Protein AF-A0A1W1XZ89-F1 (afdb_monomer_lite)

InterPro domains:
  IPR001223 Glycoside hydrolase family 18, catalytic domain [PS51910] (277-541)
  IPR003610 Carbohydrate binding module family 5/12 [PF02839] (27-71)
  IPR003610 Carbohydrate binding module family 5/12 [SM00495] (25-73)
  IPR017853 Glycoside hydrolase superfamily [SSF51445] (278-532)
  IPR036573 Carbohydrate-binding module superfamily 5/12 [SSF51055] (27-72)

Organism: NCBI:txid1121001

Structure (mmCIF, N/CA/C/O backbone):
data_AF-A0A1W1XZ89-F1
#
_entry.id   AF-A0A1W1XZ89-F1
#
loop_
_atom_site.group_PDB
_atom_site.id
_atom_site.type_symbol
_atom_site.label_atom_id
_atom_site.label_alt_id
_atom_site.label_comp_id
_atom_site.label_asym_id
_atom_site.label_entity_id
_atom_site.label_seq_id
_atom_site.pdbx_PDB_ins_code
_atom_site.Cartn_x
_atom_site.Cartn_y
_atom_site.Cartn_z
_atom_site.occupancy
_atom_site.B_iso_or_equiv
_atom_site.auth_seq_id
_atom_site.auth_comp_id
_atom_site.auth_asym_id
_atom_site.auth_atom_id
_atom_site.pdbx_PDB_model_num
ATOM 1 N N . MET A 1 1 ? -81.344 46.035 -8.066 1.00 37.22 1 MET A N 1
ATOM 2 C CA . MET A 1 1 ? -81.111 46.812 -9.302 1.00 37.22 1 MET A CA 1
ATOM 3 C C . MET A 1 1 ? -79.958 47.780 -9.077 1.00 37.22 1 MET A C 1
ATOM 5 O O . MET A 1 1 ? -79.968 48.473 -8.074 1.00 37.22 1 MET A O 1
ATOM 9 N N . GLN A 1 2 ? -78.995 47.736 -10.001 1.00 36.38 2 GLN A N 1
ATOM 10 C CA . GLN A 1 2 ? -78.095 48.790 -10.506 1.00 36.38 2 GLN A CA 1
ATOM 11 C C . GLN A 1 2 ? -77.477 49.864 -9.575 1.00 36.38 2 GLN A C 1
ATOM 13 O O . GLN A 1 2 ? -78.112 50.824 -9.156 1.00 36.38 2 GLN A O 1
ATOM 18 N N . THR A 1 3 ? -76.168 49.672 -9.376 1.00 54.06 3 THR A N 1
ATOM 19 C CA . THR A 1 3 ? -74.996 50.573 -9.487 1.00 54.06 3 THR A CA 1
ATOM 20 C C . THR A 1 3 ? -75.142 52.104 -9.601 1.00 54.06 3 THR A C 1
ATOM 22 O O . THR A 1 3 ? -75.769 52.622 -10.521 1.00 54.06 3 THR A O 1
ATOM 25 N N . ARG A 1 4 ? -74.341 52.828 -8.793 1.00 37.00 4 ARG A N 1
ATOM 26 C CA . ARG A 1 4 ? -73.763 54.157 -9.104 1.00 37.00 4 ARG A CA 1
ATOM 27 C C . ARG A 1 4 ? -72.282 54.211 -8.698 1.00 37.00 4 ARG A C 1
ATOM 29 O O . ARG A 1 4 ? -71.908 53.699 -7.649 1.00 37.00 4 ARG A O 1
ATOM 36 N N . ASN A 1 5 ? -71.481 54.830 -9.567 1.00 33.91 5 ASN A N 1
ATOM 37 C CA . ASN A 1 5 ? -70.021 54.962 -9.510 1.00 33.91 5 ASN A CA 1
ATOM 38 C C . ASN A 1 5 ? -69.527 56.001 -8.488 1.00 33.91 5 ASN A C 1
ATOM 40 O O . ASN A 1 5 ? -70.171 57.028 -8.277 1.00 33.91 5 ASN A O 1
ATOM 44 N N . LEU A 1 6 ? -68.323 55.753 -7.961 1.00 36.06 6 LEU A N 1
ATOM 45 C CA . LEU A 1 6 ? -67.513 56.615 -7.095 1.00 36.06 6 LEU A CA 1
ATOM 46 C C . LEU A 1 6 ? -66.041 56.523 -7.529 1.00 36.06 6 LEU A C 1
ATOM 48 O O . LEU A 1 6 ? -65.547 55.420 -7.746 1.00 36.06 6 LEU A O 1
ATOM 52 N N . ILE A 1 7 ? -65.341 57.660 -7.569 1.00 33.03 7 ILE A N 1
ATOM 53 C CA . ILE A 1 7 ? -63.888 57.753 -7.351 1.00 33.03 7 ILE A CA 1
ATOM 54 C C . ILE A 1 7 ? -63.631 59.005 -6.506 1.00 33.03 7 ILE A C 1
ATOM 56 O O . ILE A 1 7 ? -64.050 60.098 -6.882 1.00 33.03 7 ILE A O 1
ATOM 60 N N . ALA A 1 8 ? -62.912 58.835 -5.395 1.00 30.92 8 ALA A N 1
ATOM 61 C CA . ALA A 1 8 ? -62.207 59.893 -4.679 1.00 30.92 8 ALA A CA 1
ATOM 62 C C . ALA A 1 8 ? -60.943 59.316 -4.011 1.00 30.92 8 ALA A C 1
ATOM 64 O O . ALA A 1 8 ? -60.994 58.258 -3.384 1.00 30.92 8 ALA A O 1
ATOM 65 N N . LEU A 1 9 ? -59.825 60.034 -4.180 1.00 32.50 9 LEU A N 1
ATOM 66 C CA . LEU A 1 9 ? -58.569 59.927 -3.422 1.00 32.50 9 LEU A CA 1
ATOM 67 C C . LEU A 1 9 ? -58.851 60.197 -1.927 1.00 32.50 9 LEU A C 1
ATOM 69 O O . LEU A 1 9 ? -59.769 60.946 -1.620 1.00 32.50 9 LEU A O 1
ATOM 73 N N . GLY A 1 10 ? -58.154 59.690 -0.913 1.00 36.16 10 GLY A N 1
ATOM 74 C CA . GLY A 1 10 ? -56.799 59.168 -0.775 1.00 36.16 10 GLY A CA 1
ATOM 75 C C . GLY A 1 10 ? -56.274 59.707 0.566 1.00 36.16 10 GLY A C 1
ATOM 76 O O . GLY A 1 10 ? -55.922 60.877 0.650 1.00 36.16 10 GLY A O 1
ATOM 77 N N . ALA A 1 11 ? -56.277 58.884 1.620 1.00 33.81 11 ALA A N 1
ATOM 78 C CA . ALA A 1 11 ? -55.686 59.192 2.925 1.00 33.81 11 ALA A CA 1
ATOM 79 C C . ALA A 1 11 ? -55.153 57.895 3.554 1.00 33.81 11 ALA A C 1
ATOM 81 O O . ALA A 1 11 ? -55.872 56.903 3.659 1.00 33.81 11 ALA A O 1
ATOM 82 N N . ALA A 1 12 ? -53.869 57.902 3.910 1.00 34.53 12 ALA A N 1
ATOM 83 C CA . ALA A 1 12 ? -53.142 56.759 4.441 1.00 34.53 12 ALA A CA 1
ATOM 84 C C . ALA A 1 12 ? -53.558 56.447 5.888 1.00 34.53 12 ALA A C 1
ATOM 86 O O . ALA A 1 12 ? -53.415 57.287 6.775 1.00 34.53 12 ALA A O 1
ATOM 87 N N . ALA A 1 13 ? -54.022 55.218 6.123 1.00 35.62 13 ALA A N 1
ATOM 88 C CA . ALA A 1 13 ? -54.181 54.638 7.450 1.00 35.62 13 ALA A CA 1
ATOM 89 C C . ALA A 1 13 ? -52.968 53.743 7.757 1.00 35.62 13 ALA A C 1
ATOM 91 O O . ALA A 1 13 ? -52.709 52.775 7.040 1.00 35.62 13 ALA A O 1
ATOM 92 N N . LEU A 1 14 ? -52.228 54.063 8.826 1.00 35.38 14 LEU A N 1
ATOM 93 C CA . LEU A 1 14 ? -51.286 53.135 9.452 1.00 35.38 14 LEU A CA 1
ATOM 94 C C . LEU A 1 14 ? -52.080 51.970 10.065 1.00 35.38 14 LEU A C 1
ATOM 96 O O . LEU A 1 14 ? -52.698 52.125 11.115 1.00 35.38 14 LEU A O 1
ATOM 100 N N . CYS A 1 15 ? -52.021 50.793 9.444 1.00 32.31 15 CYS A N 1
ATOM 101 C CA . CYS A 1 15 ? -52.298 49.531 10.126 1.00 32.31 15 CYS A CA 1
ATOM 102 C C . CYS A 1 15 ? -50.976 48.990 10.676 1.00 32.31 15 CYS A C 1
ATOM 104 O O . CYS A 1 15 ? -50.111 48.549 9.921 1.00 32.31 15 CYS A O 1
ATOM 106 N N . GLY A 1 16 ? -50.822 49.044 12.000 1.00 33.84 16 GLY A N 1
ATOM 107 C CA . GLY A 1 16 ? -49.747 48.363 12.708 1.00 33.84 16 GLY A CA 1
ATOM 108 C C . GLY A 1 16 ? -49.870 46.857 12.512 1.00 33.84 16 GLY A C 1
ATOM 109 O O . GLY A 1 16 ? -50.781 46.227 13.044 1.00 33.84 16 GLY A O 1
ATOM 110 N N . VAL A 1 17 ? -48.943 46.282 11.752 1.00 35.38 17 VAL A N 1
ATOM 111 C CA . VAL A 1 17 ? -48.692 44.845 11.792 1.00 35.38 17 VAL A CA 1
ATOM 112 C C . VAL A 1 17 ? -47.793 44.630 13.001 1.00 35.38 17 VAL A C 1
ATOM 114 O O . VAL A 1 17 ? -46.644 45.072 13.008 1.00 35.38 17 VAL A O 1
ATOM 117 N N . ALA A 1 18 ? -48.321 44.008 14.053 1.00 36.75 18 ALA A N 1
ATOM 118 C CA . ALA A 1 18 ? -47.483 43.458 15.105 1.00 36.75 18 ALA A CA 1
ATOM 119 C C . ALA A 1 18 ? -46.603 42.381 14.457 1.00 36.75 18 ALA A C 1
ATOM 121 O O . ALA A 1 18 ? -47.048 41.263 14.206 1.00 36.75 18 ALA A O 1
ATOM 122 N N . ALA A 1 19 ? -45.369 42.744 14.113 1.00 33.78 19 ALA A N 1
ATOM 123 C CA . ALA A 1 19 ? -44.351 41.772 13.775 1.00 33.78 19 ALA A CA 1
ATOM 124 C C . ALA A 1 19 ? -44.064 40.988 15.056 1.00 33.78 19 ALA A C 1
ATOM 126 O O . ALA A 1 19 ? -43.441 41.499 15.987 1.00 33.78 19 ALA A O 1
ATOM 127 N N . TYR A 1 20 ? -44.560 39.754 15.122 1.00 35.28 20 TYR A N 1
ATOM 128 C CA . TYR A 1 20 ? -44.041 38.772 16.058 1.00 35.28 20 TYR A CA 1
ATOM 129 C C . TYR A 1 20 ? -42.570 38.572 15.692 1.00 35.28 20 TYR A C 1
ATOM 131 O O . TYR A 1 20 ? -42.250 37.858 14.745 1.00 35.28 20 TYR A O 1
ATOM 139 N N . ALA A 1 21 ? -41.670 39.257 16.394 1.00 36.03 21 ALA A N 1
ATOM 140 C CA . ALA A 1 21 ? -40.262 38.919 16.359 1.00 36.03 21 ALA A CA 1
ATOM 141 C C . ALA A 1 21 ? -40.144 37.513 16.960 1.00 36.03 21 ALA A C 1
ATOM 143 O O . ALA A 1 21 ? -40.209 37.349 18.178 1.00 36.03 21 ALA A O 1
ATOM 144 N N . GLN A 1 22 ? -40.050 36.483 16.113 1.00 42.19 22 GLN A N 1
ATOM 145 C CA . GLN A 1 22 ? -39.597 35.181 16.580 1.00 42.19 22 GLN A CA 1
ATOM 146 C C . GLN A 1 22 ? -38.160 35.372 17.057 1.00 42.19 22 GLN A C 1
ATOM 148 O O . GLN A 1 22 ? -37.259 35.643 16.265 1.00 42.19 22 GLN A O 1
ATOM 153 N N . ALA A 1 23 ? -37.977 35.328 18.375 1.00 52.03 23 ALA A N 1
ATOM 154 C CA . ALA A 1 23 ? -36.662 35.359 18.983 1.00 52.03 23 ALA A CA 1
ATOM 155 C C . ALA A 1 23 ? -35.837 34.197 18.414 1.00 52.03 23 ALA A C 1
ATOM 157 O O . ALA A 1 23 ? -36.311 33.060 18.397 1.00 52.03 23 ALA A O 1
ATOM 158 N N . ALA A 1 24 ? -34.627 34.492 17.934 1.00 71.62 24 ALA A N 1
ATOM 159 C CA . ALA A 1 24 ? -33.675 33.464 17.532 1.00 71.62 24 ALA A CA 1
ATOM 160 C C . ALA A 1 24 ? -33.452 32.489 18.701 1.00 71.62 24 ALA A C 1
ATOM 162 O O . ALA A 1 24 ? -33.392 32.920 19.860 1.00 71.62 24 ALA A O 1
ATOM 163 N N . TYR A 1 25 ? -33.361 31.187 18.413 1.00 86.62 25 TYR A N 1
ATOM 164 C CA . TYR A 1 25 ? -33.124 30.193 19.457 1.00 86.62 25 TYR A CA 1
ATOM 165 C C . TYR A 1 25 ? -31.805 30.476 20.189 1.00 86.62 25 TYR A C 1
ATOM 167 O O . TYR A 1 25 ? -30.869 31.006 19.586 1.00 86.62 25 TYR A O 1
ATOM 175 N N . PRO A 1 26 ? -31.696 30.130 21.484 1.00 91.00 26 PRO A N 1
ATOM 176 C CA . PRO A 1 26 ? -30.447 30.284 22.218 1.00 91.00 26 PRO A CA 1
ATOM 177 C C . PRO A 1 26 ? -29.291 29.574 21.506 1.00 91.00 26 PRO A C 1
ATOM 179 O O . PRO A 1 26 ? -29.445 28.448 21.031 1.00 91.00 26 PRO A O 1
ATOM 182 N N . ALA A 1 27 ? -28.122 30.213 21.455 1.00 91.06 27 ALA A N 1
ATOM 183 C CA . ALA A 1 27 ? -26.935 29.579 20.901 1.00 91.06 27 ALA A CA 1
ATOM 184 C C . ALA A 1 27 ? -26.558 28.343 21.726 1.00 91.06 27 ALA A C 1
ATOM 186 O O . ALA A 1 27 ? -26.519 28.397 22.958 1.00 91.06 27 ALA A O 1
ATOM 187 N N . TRP A 1 28 ? -26.268 27.234 21.047 1.00 94.19 28 TRP A N 1
ATOM 188 C CA . TRP A 1 28 ? -25.763 26.043 21.718 1.00 94.19 28 TRP A CA 1
ATOM 189 C C . TRP A 1 28 ? -24.407 26.340 22.370 1.00 94.19 28 TRP A C 1
ATOM 191 O O . TRP A 1 28 ? -23.524 26.944 21.758 1.00 94.19 28 TRP A O 1
ATOM 201 N N . ALA A 1 29 ? -24.239 25.875 23.604 1.00 90.19 29 ALA A N 1
ATOM 202 C CA . ALA A 1 29 ? -22.987 25.909 24.347 1.00 90.19 29 ALA A CA 1
ATOM 203 C C . ALA A 1 29 ? -22.767 24.604 25.127 1.00 90.19 29 ALA A C 1
ATOM 205 O O . ALA A 1 29 ? -23.719 23.970 25.598 1.00 90.19 29 ALA A O 1
ATOM 206 N N . GLU A 1 30 ? -21.502 24.225 25.295 1.00 89.75 30 GLU A N 1
ATOM 207 C CA . GLU A 1 30 ? -21.116 23.148 26.205 1.00 89.75 30 GLU A CA 1
ATOM 208 C C . GLU A 1 30 ? -21.320 23.554 27.675 1.00 89.75 30 GLU A C 1
ATOM 210 O O . GLU A 1 30 ? -21.356 24.731 28.029 1.00 89.75 30 GLU A O 1
ATOM 215 N N . GLY A 1 31 ? -21.456 22.559 28.546 1.00 83.62 31 GLY A N 1
ATOM 216 C CA . GLY A 1 31 ? -21.743 22.695 29.974 1.00 83.62 31 GLY A CA 1
ATOM 217 C C . GLY A 1 31 ? -23.233 22.720 30.321 1.00 83.62 31 GLY A C 1
ATOM 218 O O . GLY A 1 31 ? -23.581 22.571 31.491 1.00 83.62 31 GLY A O 1
ATOM 219 N N . ASN A 1 32 ? -24.120 22.846 29.330 1.00 87.00 32 ASN A N 1
ATOM 220 C CA . ASN A 1 32 ? -25.564 22.918 29.545 1.00 87.00 32 ASN A CA 1
ATOM 221 C C . ASN A 1 32 ? -26.245 21.547 29.469 1.00 87.00 32 ASN A C 1
ATOM 223 O O . ASN A 1 32 ? -25.815 20.648 28.744 1.00 87.00 32 ASN A O 1
ATOM 227 N N . THR A 1 33 ? -27.357 21.410 30.194 1.00 91.56 33 THR A N 1
ATOM 228 C CA . THR A 1 33 ? -28.284 20.283 30.033 1.00 91.56 33 THR A CA 1
ATOM 229 C C . THR A 1 33 ? -29.451 20.704 29.154 1.00 91.56 33 THR A C 1
ATOM 231 O O . THR A 1 33 ? -30.138 21.674 29.467 1.00 91.56 33 THR A O 1
ATOM 234 N N . TYR A 1 34 ? -29.677 19.962 28.075 1.00 93.12 34 TYR A N 1
ATOM 235 C CA . TYR A 1 34 ? -30.758 20.177 27.121 1.00 93.12 34 TYR A CA 1
ATOM 236 C C . TYR A 1 34 ? -31.789 19.071 27.296 1.00 93.12 34 TYR A C 1
ATOM 238 O O . TYR A 1 34 ? -31.473 17.897 27.109 1.00 93.12 34 TYR A O 1
ATOM 246 N N . THR A 1 35 ? -33.019 19.419 27.669 1.00 94.00 35 THR A N 1
ATOM 247 C CA . THR A 1 35 ? -34.122 18.449 27.718 1.00 94.00 35 THR A CA 1
ATOM 248 C C . THR A 1 35 ? -34.611 18.131 26.309 1.00 94.00 35 THR A C 1
ATOM 250 O O . THR A 1 35 ? -34.564 19.001 25.437 1.00 94.00 35 THR A O 1
ATOM 253 N N . ALA A 1 36 ? -35.104 16.913 26.069 1.00 91.88 36 ALA A N 1
ATOM 254 C CA . ALA A 1 36 ? -35.710 16.557 24.784 1.00 91.88 36 ALA A CA 1
ATOM 255 C C . ALA A 1 36 ? -36.783 17.591 24.383 1.00 91.88 36 ALA A C 1
ATOM 257 O O . ALA A 1 36 ? -37.599 18.001 25.209 1.00 91.88 36 ALA A O 1
ATOM 258 N N . GLY A 1 37 ? -36.746 18.046 23.132 1.00 90.12 37 GLY A N 1
ATOM 259 C CA . GLY A 1 37 ? -37.569 19.137 22.609 1.00 90.12 37 GLY A CA 1
ATOM 260 C C . GLY A 1 37 ? -36.970 20.541 22.760 1.00 90.12 37 GLY A C 1
ATOM 261 O O . GLY A 1 37 ? -37.586 21.494 22.293 1.00 90.12 37 GLY A O 1
ATOM 262 N N . THR A 1 38 ? -35.795 20.706 23.381 1.00 96.50 38 THR A N 1
ATOM 263 C CA . THR A 1 38 ? -35.121 22.017 23.469 1.00 96.50 38 THR A CA 1
ATOM 264 C C . THR A 1 38 ? -34.584 22.448 22.111 1.00 96.50 38 THR A C 1
ATOM 266 O O . THR A 1 38 ? -33.925 21.656 21.443 1.00 96.50 38 THR A O 1
ATOM 269 N N . TYR A 1 39 ? -34.812 23.708 21.738 1.00 95.44 39 TYR A N 1
ATOM 270 C CA . TYR A 1 39 ? -34.313 24.287 20.492 1.00 95.44 39 TYR A CA 1
ATOM 271 C C . TYR A 1 39 ? -33.068 25.145 20.729 1.00 95.44 39 TYR A C 1
ATOM 273 O O . TYR A 1 39 ? -33.025 25.915 21.691 1.00 95.44 39 TYR A O 1
ATOM 281 N N . VAL A 1 40 ? -32.078 25.031 19.844 1.00 95.25 40 VAL A N 1
ATOM 282 C CA . VAL A 1 40 ? -30.828 25.808 19.881 1.00 95.25 40 VAL A CA 1
ATOM 283 C C . VAL A 1 40 ? -30.395 26.223 18.479 1.00 95.25 40 VAL A C 1
ATOM 285 O O . VAL A 1 40 ? -30.681 25.516 17.515 1.00 95.25 40 VAL A O 1
ATOM 288 N N . SER A 1 41 ? -29.652 27.323 18.364 1.00 93.44 41 SER A N 1
ATOM 289 C CA . SER A 1 41 ? -28.959 27.692 17.124 1.00 93.44 41 SER A CA 1
ATOM 290 C C . SER A 1 41 ? -27.480 27.301 17.196 1.00 93.44 41 SER A C 1
ATOM 292 O O . SER A 1 41 ? -26.809 27.601 18.190 1.00 93.44 41 SER A O 1
ATOM 294 N N . TYR A 1 42 ? -26.937 26.685 16.149 1.00 90.88 42 TYR A N 1
ATOM 295 C CA . TYR A 1 42 ? -25.511 26.372 16.046 1.00 90.88 42 TYR A CA 1
ATOM 296 C C . TYR A 1 42 ? -25.045 26.445 14.591 1.00 90.88 42 TYR A C 1
ATOM 298 O O . TYR A 1 42 ? -25.640 25.839 13.707 1.00 90.88 42 TYR A O 1
ATOM 306 N N . ASN A 1 43 ? -23.965 27.189 14.336 1.00 88.50 43 ASN A N 1
ATOM 307 C CA . ASN A 1 43 ? -23.351 27.319 13.009 1.00 88.50 43 ASN A CA 1
ATOM 308 C C . ASN A 1 43 ? -24.326 27.749 11.884 1.00 88.50 43 ASN A C 1
ATOM 310 O O . ASN A 1 43 ? -24.263 27.247 10.766 1.00 88.50 43 ASN A O 1
ATOM 314 N N . GLY A 1 44 ? -25.252 28.664 12.195 1.00 83.44 44 GLY A N 1
ATOM 315 C CA . GLY A 1 44 ? -26.230 29.193 11.234 1.00 83.44 44 GLY A CA 1
ATOM 316 C C . GLY A 1 44 ? -27.426 28.279 10.944 1.00 83.44 44 GLY A C 1
ATOM 317 O O . GLY A 1 44 ? -28.186 28.571 10.025 1.00 83.44 44 GLY A O 1
ATOM 318 N N . HIS A 1 45 ? -27.585 27.191 11.701 1.00 90.69 45 HIS A N 1
ATOM 319 C CA . HIS A 1 45 ? -28.711 26.261 11.624 1.00 90.69 45 HIS A CA 1
ATOM 320 C C . HIS A 1 45 ? -29.427 26.152 12.973 1.00 90.69 45 HIS A C 1
ATOM 322 O O . HIS A 1 45 ? -28.808 26.313 14.032 1.00 90.69 45 HIS A O 1
ATOM 328 N N . ASP A 1 46 ? -30.716 25.827 12.926 1.00 94.06 46 ASP A N 1
ATOM 329 C CA . ASP A 1 46 ? -31.540 25.568 14.104 1.00 94.06 46 ASP A CA 1
ATOM 330 C C . ASP A 1 46 ? -31.682 24.061 14.340 1.00 94.06 46 ASP A C 1
ATOM 332 O O . ASP A 1 46 ? -31.870 23.285 13.407 1.00 94.06 46 ASP A O 1
ATOM 336 N N . TYR A 1 47 ? -31.622 23.634 15.599 1.00 94.81 47 TYR A N 1
ATOM 337 C CA . TYR A 1 47 ? -31.677 22.225 15.986 1.00 94.81 47 TYR A CA 1
ATOM 338 C C . TYR A 1 47 ? -32.650 22.011 17.137 1.00 94.81 47 TYR A C 1
ATOM 340 O O . TYR A 1 47 ? -32.809 22.885 17.988 1.00 94.81 47 TYR A O 1
ATOM 348 N N . VAL A 1 48 ? -33.246 20.820 17.213 1.00 96.62 48 VAL A N 1
ATOM 349 C CA . VAL A 1 48 ? -34.036 20.369 18.369 1.00 96.62 48 VAL A CA 1
ATOM 350 C C . VAL A 1 48 ? -33.404 19.141 19.019 1.00 96.62 48 VAL A C 1
ATOM 352 O O . VAL A 1 48 ? -33.029 18.194 18.329 1.00 96.62 48 VAL A O 1
ATOM 355 N N . ALA A 1 49 ? -33.288 19.140 20.346 1.00 94.69 49 ALA A N 1
ATOM 356 C CA . ALA A 1 49 ? -32.793 17.996 21.102 1.00 94.69 49 ALA A CA 1
ATOM 357 C C . ALA A 1 49 ? -33.782 16.821 20.997 1.00 94.69 49 ALA A C 1
ATOM 359 O O . ALA A 1 49 ? -34.957 16.962 21.329 1.00 94.69 49 ALA A O 1
ATOM 360 N N . LEU A 1 50 ? -33.320 15.651 20.568 1.00 84.12 50 LEU A N 1
ATOM 361 C CA . LEU A 1 50 ? -34.117 14.425 20.467 1.00 84.12 50 LEU A CA 1
ATOM 362 C C . LEU A 1 50 ? -34.236 13.700 21.812 1.00 84.12 50 LEU A C 1
ATOM 364 O O . LEU A 1 50 ? -35.257 13.077 22.093 1.00 84.12 50 LEU A O 1
ATOM 368 N N . ILE A 1 51 ? -33.197 13.789 22.645 1.00 83.44 51 ILE A N 1
ATOM 369 C CA . ILE A 1 51 ? -33.087 13.101 23.936 1.00 83.44 51 ILE A CA 1
ATOM 370 C C . ILE A 1 51 ? -32.501 14.077 24.961 1.00 83.44 51 ILE A C 1
ATOM 372 O O . ILE A 1 51 ? -31.629 14.880 24.628 1.00 83.44 51 ILE A O 1
ATOM 376 N N . THR A 1 52 ? -32.968 14.009 26.211 1.00 90.00 52 THR A N 1
ATOM 377 C CA . THR A 1 52 ? -32.403 14.805 27.309 1.00 90.00 52 THR A CA 1
ATOM 378 C C . THR A 1 52 ? -30.950 14.410 27.564 1.00 90.00 52 THR A C 1
ATOM 380 O O . THR A 1 52 ? -30.678 13.244 27.842 1.00 90.00 52 THR A O 1
ATOM 383 N N . HIS A 1 53 ? -30.023 15.365 27.506 1.00 91.19 53 HIS A N 1
ATOM 384 C CA . HIS A 1 53 ? -28.595 15.117 27.716 1.00 91.19 53 HIS A CA 1
ATOM 385 C C . HIS A 1 53 ? -27.874 16.350 28.274 1.00 91.19 53 HIS A C 1
ATOM 387 O O . HIS A 1 53 ? -28.321 17.483 28.103 1.00 91.19 53 HIS A O 1
ATOM 393 N N . THR A 1 54 ? -26.726 16.131 28.916 1.00 91.38 54 THR A N 1
ATOM 394 C CA . THR A 1 54 ? -25.794 17.199 29.297 1.00 91.38 54 THR A CA 1
ATOM 395 C C . THR A 1 54 ? -24.659 17.249 28.284 1.00 91.38 54 THR A C 1
ATOM 397 O O . THR A 1 54 ? -23.938 16.270 28.122 1.00 91.38 54 THR A O 1
ATOM 400 N N . ALA A 1 55 ? -24.487 18.378 27.599 1.00 84.56 55 ALA A N 1
ATOM 401 C CA . ALA A 1 55 ? -23.377 18.594 26.675 1.00 84.56 55 ALA A CA 1
ATOM 402 C C . ALA A 1 55 ? -22.097 18.897 27.470 1.00 84.56 55 ALA A C 1
ATOM 404 O O . ALA A 1 55 ? -21.691 20.050 27.555 1.00 84.56 55 ALA A O 1
ATOM 405 N N . TYR A 1 56 ? -21.505 17.897 28.131 1.00 71.81 56 TYR A N 1
ATOM 406 C CA . TYR A 1 56 ? -20.328 18.091 28.989 1.00 71.81 56 TYR A CA 1
ATOM 407 C C . TYR A 1 56 ? -19.195 18.819 28.251 1.00 71.81 56 TYR A C 1
ATOM 409 O O . TYR A 1 56 ? -18.913 18.528 27.090 1.00 71.81 56 TYR A O 1
ATOM 417 N N . VAL A 1 57 ? -18.541 19.763 28.936 1.00 64.56 57 VAL A N 1
ATOM 418 C CA . VAL A 1 57 ? -17.427 20.540 28.371 1.00 64.56 57 VAL A CA 1
ATOM 419 C C . VAL A 1 57 ? -16.326 19.599 27.885 1.00 64.56 57 VAL A C 1
ATOM 421 O O . VAL A 1 57 ? -15.860 18.749 28.645 1.00 64.56 57 VAL A O 1
ATOM 424 N N . GLY A 1 58 ? -15.931 19.742 26.620 1.00 61.62 58 GLY A N 1
ATOM 425 C CA . GLY A 1 58 ? -14.925 18.907 25.962 1.00 61.62 58 GLY A CA 1
ATOM 426 C C . GLY A 1 58 ? -15.433 17.567 25.418 1.00 61.62 58 GLY A C 1
ATOM 427 O O . GLY A 1 58 ? -14.642 16.836 24.825 1.00 61.62 58 GLY A O 1
ATOM 428 N N . ALA A 1 59 ? -16.720 17.233 25.574 1.00 59.25 59 ALA A N 1
ATOM 429 C CA . ALA A 1 59 ? -17.299 16.017 24.993 1.00 59.25 59 ALA A CA 1
ATOM 430 C C . ALA A 1 59 ? -17.579 16.146 23.485 1.00 59.25 59 ALA A C 1
ATOM 432 O O . ALA A 1 59 ? -17.762 15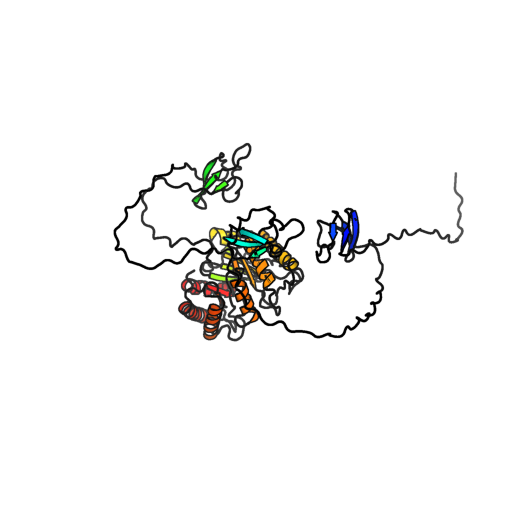.133 22.810 1.00 59.25 59 ALA A O 1
ATOM 433 N N . GLY A 1 60 ? -17.630 17.372 22.947 1.00 72.56 60 GLY A N 1
ATOM 434 C CA . GLY A 1 60 ? -17.806 17.612 21.515 1.00 72.56 60 GLY A CA 1
ATOM 435 C C . GLY A 1 60 ? -19.194 17.252 20.980 1.00 72.56 60 GLY A C 1
ATOM 436 O O . GLY A 1 60 ? -19.340 17.044 19.780 1.00 72.56 60 GLY A O 1
ATOM 437 N N . TRP A 1 61 ? -20.222 17.175 21.834 1.00 82.19 61 TRP A N 1
ATOM 438 C CA . TRP A 1 61 ? -21.608 16.854 21.450 1.00 82.19 61 TRP A CA 1
ATOM 439 C C . TRP A 1 61 ? -22.340 18.045 20.818 1.00 82.19 61 TRP A C 1
ATOM 441 O O . TRP A 1 61 ? -23.399 18.471 21.285 1.00 82.19 61 TRP A O 1
ATOM 451 N N . THR A 1 62 ? -21.755 18.619 19.768 1.00 89.94 62 THR A N 1
ATOM 452 C CA . THR A 1 62 ? -22.368 19.735 19.043 1.00 89.94 62 THR A CA 1
ATOM 453 C C . THR A 1 62 ? -23.590 19.249 18.249 1.00 89.94 62 THR A C 1
ATOM 455 O O . THR A 1 62 ? -23.630 18.076 17.844 1.00 89.94 62 THR A O 1
ATOM 458 N N . PRO A 1 63 ? -24.576 20.123 17.962 1.00 90.19 63 PRO A N 1
ATOM 459 C CA . PRO A 1 63 ? -25.779 19.724 17.236 1.00 90.19 63 PRO A CA 1
ATOM 460 C C . PRO A 1 63 ? -25.527 19.115 15.850 1.00 90.19 63 PRO A C 1
ATOM 462 O O . PRO A 1 63 ? -26.278 18.243 15.424 1.00 90.19 63 PRO A O 1
ATOM 465 N N . VAL A 1 64 ? -24.435 19.500 15.177 1.00 82.62 64 VAL A N 1
ATOM 466 C CA . VAL A 1 64 ? -24.085 18.986 13.841 1.00 82.62 64 VAL A CA 1
ATOM 467 C C . VAL A 1 64 ? -23.431 17.597 13.867 1.00 82.62 64 VAL A C 1
ATOM 469 O O . VAL A 1 64 ? -23.566 16.846 12.906 1.00 82.62 64 VAL A O 1
ATOM 472 N N . VAL A 1 65 ? -22.741 17.218 14.951 1.00 70.56 65 VAL A N 1
ATOM 473 C CA . VAL A 1 65 ? -21.993 15.940 15.019 1.00 70.56 65 VAL A CA 1
ATOM 474 C C . VAL A 1 65 ? -22.685 14.856 15.844 1.00 70.56 65 VAL A C 1
ATOM 476 O O . VAL A 1 65 ? -22.211 13.723 15.886 1.00 70.56 65 VAL A O 1
ATOM 479 N N . THR A 1 66 ? -23.809 15.171 16.495 1.00 84.19 66 THR A N 1
ATOM 480 C CA . THR A 1 66 ? -24.572 14.213 17.312 1.00 84.19 66 THR A CA 1
ATOM 481 C C . THR A 1 66 ? -26.035 14.096 16.855 1.00 84.19 66 THR A C 1
ATOM 483 O O . THR A 1 66 ? -26.946 14.456 17.600 1.00 84.19 66 THR A O 1
ATOM 486 N N . PRO A 1 67 ? -26.306 13.542 15.651 1.00 83.44 67 PRO A N 1
ATOM 487 C CA . PRO A 1 67 ? -27.660 13.445 15.086 1.00 83.44 67 PRO A CA 1
ATOM 488 C C . PRO A 1 67 ? -28.596 12.495 15.857 1.00 83.44 67 PRO A C 1
ATOM 490 O O . PRO A 1 67 ? -29.801 12.466 15.626 1.00 83.44 67 PRO A O 1
ATOM 493 N N . THR A 1 68 ? -28.056 11.701 16.785 1.00 82.06 68 THR A N 1
ATOM 494 C CA . THR A 1 68 ? -28.839 10.907 17.744 1.00 82.06 68 THR A CA 1
ATOM 495 C C . THR A 1 68 ? -29.357 11.747 18.915 1.00 82.06 68 THR A C 1
ATOM 497 O O . THR A 1 68 ? -30.355 11.382 19.533 1.00 82.06 68 THR A O 1
ATOM 500 N N . LEU A 1 69 ? -28.697 12.870 19.218 1.00 84.19 69 LEU A N 1
ATOM 501 C CA . LEU A 1 69 ? -29.065 13.816 20.271 1.00 84.19 69 LEU A CA 1
ATOM 502 C C . LEU A 1 69 ? -29.789 15.044 19.720 1.00 84.19 69 LEU A C 1
ATOM 504 O O . LEU A 1 69 ? -30.576 15.638 20.452 1.00 84.19 69 LEU A O 1
ATOM 508 N N . TRP A 1 70 ? -29.565 15.402 18.454 1.00 94.50 70 TRP A N 1
ATOM 509 C CA . TRP A 1 70 ? -30.100 16.605 17.818 1.00 94.50 70 TRP A CA 1
ATOM 510 C C . TRP A 1 70 ? -30.672 16.316 16.435 1.00 94.50 70 TRP A C 1
ATOM 512 O O . TRP A 1 70 ? -30.126 15.530 15.670 1.00 94.50 70 TRP A O 1
ATOM 522 N N . LYS A 1 71 ? -31.753 17.008 16.087 1.00 95.69 71 LYS A N 1
ATOM 523 C CA . LYS A 1 71 ? -32.318 17.029 14.738 1.00 95.69 71 LYS A CA 1
ATOM 524 C C . LYS A 1 71 ? -32.154 18.420 14.142 1.00 95.69 71 LYS A C 1
ATOM 526 O O . LYS A 1 71 ? -32.630 19.380 14.741 1.00 95.69 71 LYS A O 1
ATOM 531 N N . ASP A 1 72 ? -31.528 18.497 12.970 1.00 94.25 72 ASP A N 1
ATOM 532 C CA . ASP A 1 72 ? -31.417 19.723 12.173 1.00 94.25 72 ASP A CA 1
ATOM 533 C C . ASP A 1 72 ? -32.793 20.131 11.620 1.00 94.25 72 ASP A C 1
ATOM 535 O O . ASP A 1 72 ? -33.557 19.297 11.116 1.00 94.25 72 ASP A O 1
ATOM 539 N N . LEU A 1 73 ? -33.122 21.411 11.759 1.00 90.25 73 LEU A N 1
ATOM 540 C CA . LEU A 1 73 ? -34.350 22.042 11.278 1.00 90.25 73 LEU A CA 1
ATOM 541 C C . LEU A 1 73 ? -34.097 22.944 10.062 1.00 90.25 73 LEU A C 1
ATOM 543 O O . LEU A 1 73 ? -35.053 23.473 9.492 1.00 90.25 73 LEU A O 1
ATOM 547 N N . GLY A 1 74 ? -32.840 23.072 9.634 1.00 87.62 74 GLY A N 1
ATOM 548 C CA . GLY A 1 74 ? -32.402 23.883 8.508 1.00 87.62 74 GLY A CA 1
ATOM 549 C C . GLY A 1 74 ? -31.790 25.226 8.925 1.00 87.62 74 GLY A C 1
ATOM 550 O O . GLY A 1 74 ? -31.581 25.486 10.113 1.00 87.62 74 GLY A O 1
ATOM 551 N N . PRO A 1 75 ? -31.482 26.089 7.938 1.00 87.06 75 PRO A N 1
ATOM 552 C CA . PRO A 1 75 ? -30.863 27.389 8.176 1.00 87.06 75 PRO A CA 1
ATOM 553 C C . PRO A 1 75 ? -31.708 28.273 9.100 1.00 87.06 75 PRO A C 1
ATOM 555 O O . PRO A 1 75 ? -32.917 28.408 8.894 1.00 87.06 75 PRO A O 1
ATOM 558 N N . SER A 1 76 ? -31.067 28.915 10.078 1.00 82.00 76 SER A N 1
ATOM 559 C CA . SER A 1 76 ? -31.735 29.816 11.019 1.00 82.00 76 SER A CA 1
ATOM 560 C C . SER A 1 76 ? -32.364 31.002 10.278 1.00 82.00 76 SER A C 1
ATOM 562 O O . SER A 1 76 ? -31.686 31.725 9.548 1.00 82.00 76 SER A O 1
ATOM 564 N N . SER A 1 77 ? -33.655 31.268 10.495 1.00 67.31 77 SER A N 1
ATOM 565 C CA . SER A 1 77 ? -34.376 32.376 9.839 1.00 67.31 77 SER A CA 1
ATOM 566 C C . SER A 1 77 ? -34.168 33.749 10.503 1.00 67.31 77 SER A C 1
ATOM 568 O O . SER A 1 77 ? -34.855 34.714 10.166 1.00 67.31 77 SER A O 1
ATOM 570 N N . GLY A 1 78 ? -33.245 33.857 11.464 1.00 55.09 78 GLY A N 1
ATOM 571 C CA . GLY A 1 78 ? -32.987 35.071 12.240 1.00 55.09 78 GLY A CA 1
ATOM 572 C C . GLY A 1 78 ? -31.717 35.800 11.800 1.00 55.09 78 GLY A C 1
ATOM 573 O O . GLY A 1 78 ? -30.610 35.358 12.084 1.00 55.09 78 GLY A O 1
ATOM 574 N N . SER A 1 79 ? -31.865 36.960 11.158 1.00 44.38 79 SER A N 1
ATOM 575 C CA . SER A 1 79 ? -30.761 37.900 10.932 1.00 44.38 79 SER A CA 1
ATOM 576 C C . SER A 1 79 ? -30.530 38.751 12.185 1.00 44.38 79 SER A C 1
ATOM 578 O O . SER A 1 79 ? -31.321 39.653 12.458 1.00 44.38 79 SER A O 1
ATOM 580 N N . ALA A 1 80 ? -29.424 38.536 12.901 1.00 34.72 80 ALA A N 1
ATOM 581 C CA . ALA A 1 80 ? -28.836 39.559 13.766 1.00 34.72 80 ALA A CA 1
ATOM 582 C C . ALA A 1 80 ? -27.308 39.406 13.855 1.00 34.72 80 ALA A C 1
ATOM 584 O O . ALA A 1 80 ? -26.775 38.384 14.280 1.00 34.72 80 ALA A O 1
ATOM 585 N N . THR A 1 81 ? -26.619 40.462 13.437 1.00 36.34 81 THR A N 1
ATOM 586 C CA . THR A 1 81 ? -25.169 40.670 13.454 1.00 36.34 81 THR A CA 1
ATOM 587 C C . THR A 1 81 ? -24.601 40.607 14.882 1.00 36.34 81 THR A C 1
ATOM 589 O O . THR A 1 81 ? -25.108 41.326 15.746 1.00 36.34 81 THR A O 1
ATOM 592 N N . PRO A 1 82 ? -23.529 39.844 15.171 1.00 35.91 82 PRO A N 1
ATOM 593 C CA . PRO A 1 82 ? -22.881 39.922 16.475 1.00 35.91 82 PRO A CA 1
ATOM 594 C C . PRO A 1 82 ? -22.025 41.195 16.591 1.00 35.91 82 PRO A C 1
ATOM 596 O O . PRO A 1 82 ? -21.098 41.426 15.816 1.00 35.91 82 PRO A O 1
ATOM 599 N N . VAL A 1 83 ? -22.341 42.015 17.596 1.00 30.83 83 VAL A N 1
ATOM 600 C CA . VAL A 1 83 ? -21.506 43.119 18.096 1.00 30.83 83 VAL A CA 1
ATOM 601 C C . VAL A 1 83 ? -20.461 42.529 19.061 1.00 30.83 83 VAL A C 1
ATOM 603 O O . VAL A 1 83 ? -20.844 41.789 19.971 1.00 30.83 83 VAL A O 1
ATOM 606 N N . PRO A 1 84 ? -19.153 42.821 18.915 1.00 33.69 84 PRO A N 1
ATOM 607 C CA . PRO A 1 84 ? -18.126 42.283 19.804 1.00 33.69 84 PRO A CA 1
ATOM 608 C C . PRO A 1 84 ? -18.216 42.916 21.201 1.00 33.69 84 PRO A C 1
ATOM 610 O O . PRO A 1 84 ? -18.172 44.136 21.353 1.00 33.69 84 PRO A O 1
ATOM 613 N N . THR A 1 85 ? -18.327 42.073 22.231 1.00 32.69 85 THR A N 1
ATOM 614 C CA . THR A 1 85 ? -18.299 42.481 23.645 1.00 32.69 85 THR A CA 1
ATOM 615 C C . THR A 1 85 ? -16.855 42.501 24.158 1.00 32.69 85 THR A C 1
ATOM 617 O O . THR A 1 85 ? -16.078 41.591 23.881 1.00 32.69 85 THR A O 1
ATOM 620 N N . ALA A 1 86 ? -16.502 43.564 24.884 1.00 30.80 86 ALA A N 1
ATOM 621 C CA . ALA A 1 86 ? -15.161 43.872 25.370 1.00 30.80 86 ALA A CA 1
ATOM 622 C C . ALA A 1 86 ? -14.580 42.831 26.349 1.00 30.80 86 ALA A C 1
ATOM 624 O O . ALA A 1 86 ? -15.263 42.311 27.230 1.00 30.80 86 ALA A O 1
ATOM 625 N N . THR A 1 87 ? -13.275 42.599 26.216 1.00 35.28 87 THR A N 1
ATOM 626 C CA . THR A 1 87 ? -12.432 41.742 27.058 1.00 35.28 87 THR A CA 1
ATOM 627 C C . THR A 1 87 ? -12.316 42.281 28.498 1.00 35.28 87 THR A C 1
ATOM 629 O O . THR A 1 87 ? -12.055 43.476 28.668 1.00 35.28 87 THR A O 1
ATOM 632 N N . PRO A 1 88 ? -12.421 41.449 29.554 1.00 33.81 88 PRO A N 1
ATOM 633 C CA . PRO A 1 88 ? -12.121 41.877 30.919 1.00 33.81 88 PRO A CA 1
ATOM 634 C C . PRO A 1 88 ? -10.617 42.081 31.153 1.00 33.81 88 PRO A C 1
ATOM 636 O O . PRO A 1 88 ? -9.775 41.291 30.727 1.00 33.81 88 PRO A O 1
ATOM 639 N N . LYS A 1 89 ? -10.302 43.154 31.880 1.00 33.44 89 LYS A N 1
ATOM 640 C CA . LYS A 1 89 ? -8.969 43.588 32.324 1.00 33.44 89 LYS A CA 1
ATOM 641 C C . LYS A 1 89 ? -8.343 42.597 33.337 1.00 33.44 89 LYS A C 1
ATOM 643 O O . LYS A 1 89 ? -9.060 42.143 34.230 1.00 33.44 89 LYS A O 1
ATOM 648 N N . PRO A 1 90 ? -7.022 42.311 33.290 1.00 33.31 90 PRO A N 1
ATOM 649 C CA . PRO A 1 90 ? -6.363 41.429 34.258 1.00 33.31 90 PRO A CA 1
ATOM 650 C C . PRO A 1 90 ? -6.351 42.035 35.667 1.00 33.31 90 PRO A C 1
ATOM 652 O O . PRO A 1 90 ? -5.989 43.200 35.842 1.00 33.31 90 PRO A O 1
ATOM 655 N N . THR A 1 91 ? -6.712 41.232 36.669 1.00 31.47 91 THR A N 1
ATOM 656 C CA . THR A 1 91 ? -6.612 41.588 38.094 1.00 31.47 91 THR A CA 1
ATOM 657 C C . THR A 1 91 ? -5.372 40.920 38.696 1.00 31.47 91 THR A C 1
ATOM 659 O O . THR A 1 91 ? -5.092 39.754 38.438 1.00 31.47 91 THR A O 1
ATOM 662 N N . THR A 1 92 ? -4.606 41.695 39.460 1.00 34.03 92 THR A N 1
ATOM 663 C CA . THR A 1 92 ? -3.316 41.363 40.081 1.00 34.03 92 THR A CA 1
ATOM 664 C C . THR A 1 92 ? -3.422 40.270 41.151 1.00 34.03 92 THR A C 1
ATOM 666 O O . THR A 1 92 ? -4.230 40.394 42.070 1.00 34.03 92 THR A O 1
ATOM 669 N N . ALA A 1 93 ? -2.558 39.252 41.082 1.00 34.56 93 ALA A N 1
ATOM 670 C CA . ALA A 1 93 ? -2.361 38.265 42.147 1.00 34.56 93 ALA A CA 1
ATOM 671 C C . ALA A 1 93 ? -1.467 38.836 43.274 1.00 34.56 93 ALA A C 1
ATOM 673 O O . ALA A 1 93 ? -0.489 39.521 42.962 1.00 34.56 93 ALA A O 1
ATOM 674 N N . PRO A 1 94 ? -1.759 38.580 44.566 1.00 37.25 94 PRO A N 1
ATOM 675 C CA . PRO A 1 94 ? -0.945 39.074 45.668 1.00 37.25 94 PRO A CA 1
ATOM 676 C C . PRO A 1 94 ? 0.283 38.188 45.919 1.00 37.25 94 PRO A C 1
ATOM 678 O O . PRO A 1 94 ? 0.206 36.963 45.992 1.00 37.25 94 PRO A O 1
ATOM 681 N N . THR A 1 95 ? 1.413 38.865 46.089 1.00 41.00 95 THR A N 1
ATOM 682 C CA . THR A 1 95 ? 2.720 38.354 46.504 1.00 41.00 95 THR A CA 1
ATOM 683 C C . THR A 1 95 ? 2.684 37.845 47.949 1.00 41.00 95 THR A C 1
ATOM 685 O O . THR A 1 95 ? 2.279 38.583 48.846 1.00 41.00 95 THR A O 1
ATOM 688 N N . SER A 1 96 ? 3.197 36.641 48.207 1.00 33.19 96 SER A N 1
ATOM 689 C CA . SER A 1 96 ? 3.640 36.227 49.545 1.00 33.19 96 SER A CA 1
ATOM 690 C C . SER A 1 96 ? 5.107 35.784 49.511 1.00 33.19 96 SER A C 1
ATOM 692 O O . SER A 1 96 ? 5.561 35.090 48.603 1.00 33.19 96 SER A O 1
ATOM 694 N N . ALA A 1 97 ? 5.865 36.298 50.480 1.00 35.38 97 ALA A N 1
ATOM 695 C CA . ALA A 1 97 ? 7.312 36.173 50.623 1.00 35.38 97 ALA A CA 1
ATOM 696 C C . ALA A 1 97 ? 7.739 34.791 51.172 1.00 35.38 97 ALA A C 1
ATOM 698 O O . ALA A 1 97 ? 6.969 34.161 51.902 1.00 35.38 97 ALA A O 1
ATOM 699 N N . PRO A 1 98 ? 8.968 34.317 50.878 1.00 36.78 98 PRO A N 1
ATOM 700 C CA . PRO A 1 98 ? 9.431 33.004 51.307 1.00 36.78 98 PRO A CA 1
ATOM 701 C C . PRO A 1 98 ? 9.883 33.026 52.772 1.00 36.78 98 PRO A C 1
ATOM 703 O O . PRO A 1 98 ? 10.693 33.858 53.174 1.00 36.78 98 PRO A O 1
ATOM 706 N N . THR A 1 99 ? 9.400 32.066 53.561 1.00 32.56 99 THR A N 1
ATOM 707 C CA . THR A 1 99 ? 9.957 31.740 54.883 1.00 32.56 99 THR A CA 1
ATOM 708 C C . THR A 1 99 ? 10.699 30.409 54.772 1.00 32.56 99 THR A C 1
ATOM 710 O O . THR A 1 99 ? 10.138 29.420 54.307 1.00 32.56 99 THR A O 1
ATOM 713 N N . ALA A 1 100 ? 11.976 30.395 55.153 1.00 36.16 100 ALA A N 1
ATOM 714 C CA . ALA A 1 100 ? 12.864 29.238 55.071 1.00 36.16 100 ALA A CA 1
ATOM 715 C C . ALA A 1 100 ? 12.947 28.488 56.407 1.00 36.16 100 ALA A C 1
ATOM 717 O O . ALA A 1 100 ? 13.197 29.129 57.424 1.00 36.16 100 ALA A O 1
ATOM 718 N N . THR A 1 101 ? 12.812 27.152 56.388 1.00 29.78 101 THR A N 1
ATOM 719 C CA . THR A 1 101 ? 13.521 26.127 57.214 1.00 29.78 101 THR A CA 1
ATOM 720 C C . THR A 1 101 ? 12.869 24.737 57.026 1.00 29.78 101 THR A C 1
ATOM 722 O O . THR A 1 101 ? 11.697 24.682 56.671 1.00 29.78 101 THR A O 1
ATOM 725 N N . PRO A 1 102 ? 13.516 23.599 57.364 1.00 34.38 102 PRO A N 1
ATOM 726 C CA . PRO A 1 102 ? 14.873 23.134 57.067 1.00 34.38 102 PRO A CA 1
ATOM 727 C C . PRO A 1 102 ? 14.880 21.795 56.275 1.00 34.38 102 PRO A C 1
ATOM 729 O O . PRO A 1 102 ? 13.883 21.091 56.149 1.00 34.38 102 PRO A O 1
ATOM 732 N N . LYS A 1 103 ? 16.056 21.433 55.752 1.00 36.94 103 LYS A N 1
ATOM 733 C CA . LYS A 1 103 ? 16.367 20.215 54.978 1.00 36.94 103 LYS A CA 1
ATOM 734 C C . LYS A 1 103 ? 16.202 18.917 55.803 1.00 36.94 103 LYS A C 1
ATOM 736 O O . LYS A 1 103 ? 16.916 18.779 56.797 1.00 36.94 103 LYS A O 1
ATOM 741 N N . PRO A 1 104 ? 15.387 17.929 55.375 1.00 32.94 104 PRO A N 1
ATOM 742 C CA . PRO A 1 104 ? 15.404 16.587 55.953 1.00 32.94 104 PRO A CA 1
ATOM 743 C C . PRO A 1 104 ? 16.527 15.726 55.360 1.00 32.94 104 PRO A C 1
ATOM 745 O O . PRO A 1 104 ? 16.738 15.666 54.147 1.00 32.94 104 PRO A O 1
ATOM 748 N N . THR A 1 105 ? 17.242 15.061 56.258 1.00 34.69 105 THR A N 1
ATOM 749 C CA . THR A 1 105 ? 18.283 14.057 56.029 1.00 34.69 105 THR A CA 1
ATOM 750 C C . THR A 1 105 ? 17.721 12.809 55.339 1.00 34.69 105 THR A C 1
ATOM 752 O O . THR A 1 105 ? 16.644 12.334 55.693 1.00 34.69 105 THR A O 1
ATOM 755 N N . ALA A 1 106 ? 18.463 12.264 54.371 1.00 31.48 106 ALA A N 1
ATOM 756 C CA . ALA A 1 106 ? 18.122 11.030 53.670 1.00 31.48 106 ALA A CA 1
ATOM 757 C C . ALA A 1 106 ? 18.103 9.826 54.630 1.00 31.48 106 ALA A C 1
ATOM 759 O O . ALA A 1 106 ? 19.110 9.520 55.269 1.00 31.48 106 ALA A O 1
ATOM 760 N N . ALA A 1 107 ? 16.961 9.142 54.695 1.00 31.48 107 ALA A N 1
ATOM 761 C CA . ALA A 1 107 ? 16.816 7.816 55.287 1.00 31.48 107 ALA A CA 1
ATOM 762 C C . ALA A 1 107 ? 16.854 6.752 54.167 1.00 31.48 107 ALA A C 1
ATOM 764 O O . ALA A 1 107 ? 16.404 7.035 53.054 1.00 31.48 107 ALA A O 1
ATOM 765 N N . PRO A 1 108 ? 17.412 5.556 54.423 1.00 29.92 108 PRO A N 1
ATOM 766 C CA . PRO A 1 108 ? 17.679 4.554 53.395 1.00 29.92 108 PRO A CA 1
ATOM 767 C C . PRO A 1 108 ? 16.391 4.012 52.766 1.00 29.92 108 PRO A C 1
ATOM 769 O O . PRO A 1 108 ? 15.456 3.611 53.459 1.00 29.92 108 PRO A O 1
ATOM 772 N N . THR A 1 109 ? 16.380 3.964 51.435 1.00 29.38 109 THR A N 1
ATOM 773 C CA . THR A 1 109 ? 15.353 3.315 50.620 1.00 29.38 109 THR A CA 1
ATOM 774 C C . THR A 1 109 ? 15.334 1.817 50.917 1.00 29.38 109 THR A C 1
ATOM 776 O O . THR A 1 109 ? 16.201 1.072 50.464 1.00 29.38 109 THR A O 1
ATOM 779 N N . VAL A 1 110 ? 14.334 1.363 51.670 1.00 28.02 110 VAL A N 1
ATOM 780 C CA . VAL A 1 110 ? 13.936 -0.045 51.677 1.00 28.02 110 VAL A CA 1
ATOM 781 C C . VAL A 1 110 ? 13.205 -0.337 50.370 1.00 28.02 110 VAL A C 1
ATOM 783 O O . VAL A 1 110 ? 12.152 0.229 50.092 1.00 28.02 110 VAL A O 1
ATOM 786 N N . THR A 1 111 ? 13.782 -1.208 49.548 1.00 29.31 111 THR A N 1
ATOM 787 C CA . THR A 1 111 ? 13.100 -1.823 48.407 1.00 29.31 111 THR A CA 1
ATOM 788 C C . THR A 1 111 ? 11.905 -2.623 48.937 1.00 29.31 111 THR A C 1
ATOM 790 O O . THR A 1 111 ? 12.132 -3.584 49.677 1.00 29.31 111 THR A O 1
ATOM 793 N N . PRO A 1 112 ? 10.643 -2.285 48.608 1.00 33.09 112 PRO A N 1
ATOM 794 C CA . PRO A 1 112 ? 9.529 -3.140 48.979 1.00 33.09 112 PRO A CA 1
ATOM 795 C C . PRO A 1 112 ? 9.621 -4.449 48.188 1.00 33.09 112 PRO A C 1
ATOM 797 O O . PRO A 1 112 ? 9.600 -4.474 46.958 1.00 33.09 112 PRO A O 1
ATOM 800 N N . THR A 1 113 ? 9.748 -5.544 48.928 1.00 31.23 113 THR A N 1
ATOM 801 C CA . THR A 1 113 ? 9.562 -6.922 48.471 1.00 31.23 113 THR A CA 1
ATOM 802 C C . THR A 1 113 ? 8.225 -7.056 47.715 1.00 31.23 113 THR A C 1
ATOM 804 O O . THR A 1 113 ? 7.218 -6.551 48.218 1.00 31.23 113 THR A O 1
ATOM 807 N N . PRO A 1 114 ? 8.153 -7.724 46.543 1.00 36.06 114 PRO A N 1
ATOM 808 C CA . PRO A 1 114 ? 6.891 -7.896 45.824 1.00 36.06 114 PRO A CA 1
ATOM 809 C C . PRO A 1 114 ? 5.910 -8.746 46.640 1.00 36.06 114 PRO A C 1
ATOM 811 O O . PRO A 1 114 ? 6.143 -9.931 46.877 1.00 36.06 114 PRO A O 1
ATOM 814 N N . ALA A 1 115 ? 4.804 -8.138 47.066 1.00 40.81 115 ALA A N 1
ATOM 815 C CA . ALA A 1 115 ? 3.647 -8.860 47.574 1.00 40.81 115 ALA A CA 1
ATOM 816 C C . ALA A 1 115 ? 3.018 -9.667 46.425 1.00 40.81 115 ALA A C 1
ATOM 818 O O . ALA A 1 115 ? 2.847 -9.145 45.322 1.00 40.81 115 ALA A O 1
ATOM 819 N N . GLY A 1 116 ? 2.677 -10.935 46.674 1.00 54.59 116 GLY A N 1
ATOM 820 C CA . GLY A 1 116 ? 1.982 -11.780 45.702 1.00 54.59 116 GLY A CA 1
ATOM 821 C C . GLY A 1 116 ? 0.703 -11.098 45.213 1.00 54.59 116 GLY A C 1
ATOM 822 O O . GLY A 1 116 ? -0.184 -10.783 46.004 1.00 54.59 116 GLY A O 1
ATOM 823 N N . CYS A 1 117 ? 0.620 -10.827 43.913 1.00 71.69 117 CYS A N 1
ATOM 824 C CA . CYS A 1 117 ? -0.557 -10.200 43.330 1.00 71.69 117 CYS A CA 1
ATOM 825 C C . CYS A 1 117 ? -1.696 -11.233 43.233 1.00 71.69 117 CYS A C 1
ATOM 827 O O . CYS A 1 117 ? -1.521 -12.326 42.698 1.00 71.69 117 CYS A O 1
ATOM 829 N N . THR A 1 118 ? -2.866 -10.884 43.775 1.00 81.19 118 THR A N 1
ATOM 830 C CA . THR A 1 118 ? -4.116 -11.636 43.583 1.00 81.19 118 THR A CA 1
ATOM 831 C C . THR A 1 118 ? -4.831 -11.061 42.362 1.00 81.19 118 THR A C 1
ATOM 833 O O . THR A 1 118 ? -5.009 -9.846 42.281 1.00 81.19 118 THR A O 1
ATOM 836 N N . PHE A 1 119 ? -5.236 -11.913 41.419 1.00 88.56 119 PHE A N 1
ATOM 837 C CA . PHE A 1 119 ? -5.961 -11.512 40.210 1.00 88.56 119 PHE A CA 1
ATOM 838 C C . PHE A 1 119 ? -7.159 -12.432 39.950 1.00 88.56 119 PHE A C 1
ATOM 840 O O . PHE A 1 119 ? -7.226 -13.543 40.474 1.00 88.56 119 PHE A O 1
ATOM 847 N N . THR A 1 120 ? -8.083 -11.986 39.101 1.00 91.31 120 THR A N 1
ATOM 848 C CA . THR A 1 120 ? -9.157 -12.820 38.534 1.00 91.31 120 THR A CA 1
ATOM 849 C C . THR A 1 120 ? -9.116 -12.790 37.006 1.00 91.31 120 THR A C 1
ATOM 851 O O . THR A 1 120 ? -8.460 -11.927 36.423 1.00 91.31 120 THR A O 1
ATOM 854 N N . ASN A 1 121 ? -9.797 -13.707 36.324 1.00 89.00 121 ASN A N 1
ATOM 855 C CA . ASN A 1 121 ? -9.948 -13.606 34.872 1.00 89.00 121 ASN A CA 1
ATOM 856 C C . ASN A 1 121 ? -10.933 -12.480 34.532 1.00 89.00 121 ASN A C 1
ATOM 858 O O . ASN A 1 121 ? -11.991 -12.353 35.155 1.00 89.00 121 ASN A O 1
ATOM 862 N N . TRP A 1 122 ? -10.584 -11.661 33.540 1.00 88.50 122 TRP A N 1
ATOM 863 C CA . TRP A 1 122 ? -11.495 -10.639 33.035 1.00 88.50 122 TRP A CA 1
ATOM 864 C C . TRP A 1 122 ? -12.725 -11.300 32.399 1.00 88.50 122 TRP A C 1
ATOM 866 O O . TRP A 1 122 ? -12.589 -12.269 31.652 1.00 88.50 122 TRP A O 1
ATOM 876 N N . THR A 1 123 ? -13.912 -10.781 32.707 1.00 80.94 123 THR A N 1
ATOM 877 C CA . THR A 1 123 ? -15.206 -11.246 32.196 1.00 80.94 123 THR A CA 1
ATOM 878 C C . THR A 1 123 ? -15.962 -10.060 31.608 1.00 80.94 123 THR A C 1
ATOM 880 O O . THR A 1 123 ? -15.998 -8.984 32.205 1.00 80.94 123 THR A O 1
ATOM 883 N N . GLU A 1 124 ? -16.563 -10.259 30.438 1.00 71.81 124 GLU A N 1
ATOM 884 C CA . GLU A 1 124 ? -17.302 -9.215 29.729 1.00 71.81 124 GLU A CA 1
ATOM 885 C C . GLU A 1 124 ? -18.519 -8.729 30.528 1.00 71.81 124 GLU A C 1
ATOM 887 O O . GLU A 1 124 ? -19.232 -9.523 31.143 1.00 71.81 124 GLU A O 1
ATOM 892 N N . GLY A 1 125 ? -18.736 -7.409 30.548 1.00 70.06 125 GLY A N 1
ATOM 893 C CA . GLY A 1 125 ? -19.856 -6.784 31.259 1.00 70.06 125 GLY A CA 1
ATOM 894 C C . GLY A 1 125 ? -19.674 -6.650 32.778 1.00 70.06 125 GLY A C 1
ATOM 895 O O . GLY A 1 125 ? -20.562 -6.123 33.446 1.00 70.06 125 GLY A O 1
ATOM 896 N N . VAL A 1 126 ? -18.537 -7.079 33.340 1.00 76.75 126 VAL A N 1
ATOM 897 C CA . VAL A 1 126 ? -18.250 -6.976 34.781 1.00 76.75 126 VAL A CA 1
ATOM 898 C C . VAL A 1 126 ? -17.491 -5.686 35.108 1.00 76.75 126 VAL A C 1
ATOM 900 O O . VAL A 1 126 ? -16.477 -5.365 34.491 1.00 76.75 126 VAL A O 1
ATOM 903 N N . ILE A 1 127 ? -17.963 -4.965 36.129 1.00 75.81 127 ILE A N 1
ATOM 904 C CA . ILE A 1 127 ? -17.325 -3.754 36.661 1.00 75.81 127 ILE A CA 1
ATOM 905 C C . ILE A 1 127 ? -16.279 -4.135 37.716 1.00 75.81 127 ILE A C 1
ATOM 907 O O . ILE A 1 127 ? -16.584 -4.834 38.685 1.00 75.81 127 ILE A O 1
ATOM 911 N N . TYR A 1 128 ? -15.054 -3.632 37.561 1.00 83.38 128 TYR A N 1
ATOM 912 C CA . TYR A 1 128 ? -13.936 -3.887 38.469 1.00 83.38 128 TYR A CA 1
ATOM 913 C C . TYR A 1 128 ? -13.566 -2.623 39.251 1.00 83.38 128 TYR A C 1
ATOM 915 O O . TYR A 1 128 ? -13.562 -1.520 38.711 1.00 83.38 128 TYR A O 1
ATOM 923 N N . GLN A 1 129 ? -13.258 -2.774 40.539 1.00 86.62 129 GLN A N 1
ATOM 924 C CA . GLN A 1 129 ? -12.949 -1.643 41.420 1.00 86.62 129 GLN A CA 1
ATOM 925 C C . GLN A 1 129 ? -11.518 -1.128 41.223 1.00 86.62 129 GLN A C 1
ATOM 927 O O . GLN A 1 129 ? -10.643 -1.865 40.763 1.00 86.62 129 GLN A O 1
ATOM 932 N N . LEU A 1 130 ? -11.273 0.133 41.601 1.00 85.81 130 LEU A N 1
ATOM 933 C CA . LEU A 1 130 ? -9.953 0.761 41.511 1.00 85.81 130 LEU A CA 1
ATOM 934 C C . LEU A 1 130 ? -8.883 -0.120 42.171 1.00 85.81 130 LEU A C 1
ATOM 936 O O . LEU A 1 130 ? -9.027 -0.551 43.313 1.00 85.81 130 LEU A O 1
ATOM 940 N N . GLY A 1 131 ? -7.799 -0.381 41.448 1.00 82.94 131 GLY A N 1
ATOM 941 C CA . GLY A 1 131 ? -6.691 -1.211 41.905 1.00 82.94 131 GLY A CA 1
ATOM 942 C C . GLY A 1 131 ? -6.852 -2.716 41.678 1.00 82.94 131 GLY A C 1
ATOM 943 O O . GLY A 1 131 ? -5.866 -3.430 41.866 1.00 82.94 131 GLY A O 1
ATOM 944 N N . ALA A 1 132 ? -8.020 -3.201 41.242 1.00 88.56 132 ALA A N 1
ATOM 945 C CA . ALA A 1 132 ? -8.213 -4.606 40.890 1.00 88.56 132 ALA A CA 1
ATOM 946 C C . ALA A 1 132 ? -7.301 -5.016 39.726 1.00 88.56 132 ALA A C 1
ATOM 948 O O . ALA A 1 132 ? -7.109 -4.247 38.782 1.00 88.56 132 ALA A O 1
ATOM 949 N N . VAL A 1 133 ? -6.766 -6.238 39.787 1.00 90.56 133 VAL A N 1
ATOM 950 C CA . VAL A 1 133 ? -5.945 -6.825 38.723 1.00 90.56 133 VAL A CA 1
ATOM 951 C C . VAL A 1 133 ? -6.716 -7.957 38.058 1.00 90.56 133 VAL A C 1
ATOM 953 O O . VAL A 1 133 ? -7.214 -8.864 38.730 1.00 90.56 133 VAL A O 1
ATOM 956 N N . VAL A 1 134 ? -6.793 -7.918 36.730 1.00 89.88 134 VAL A N 1
ATOM 957 C CA . VAL A 1 134 ? -7.409 -8.972 35.922 1.00 89.88 134 VAL A CA 1
ATOM 958 C C . VAL A 1 134 ? -6.420 -9.569 34.933 1.00 89.88 134 VAL A C 1
ATOM 960 O O . VAL A 1 134 ? -5.556 -8.865 34.412 1.00 89.88 134 VAL A O 1
ATOM 963 N N . LYS A 1 135 ? -6.573 -10.860 34.637 1.00 90.06 135 LYS A N 1
ATOM 964 C CA . LYS A 1 135 ? -5.939 -11.516 33.494 1.00 90.06 135 LYS A CA 1
ATOM 965 C C . LYS A 1 135 ? -6.897 -11.488 32.311 1.00 90.06 135 LYS A C 1
ATOM 967 O O . LYS A 1 135 ? -7.980 -12.071 32.374 1.00 90.06 135 LYS A O 1
ATOM 972 N N . TYR A 1 136 ? -6.496 -10.838 31.228 1.00 85.25 136 TYR A N 1
ATOM 973 C CA . TYR A 1 136 ? -7.268 -10.823 29.994 1.00 85.25 136 TYR A CA 1
ATOM 974 C C . TYR A 1 136 ? -6.886 -12.047 29.153 1.00 85.25 136 TYR A C 1
ATOM 976 O O . TYR A 1 136 ? -5.825 -12.100 28.533 1.00 85.25 136 TYR A O 1
ATOM 984 N N . LEU A 1 137 ? -7.731 -13.082 29.186 1.00 77.44 137 LEU A N 1
ATOM 985 C CA . LEU A 1 137 ? -7.435 -14.386 28.578 1.00 77.44 137 LEU A CA 1
ATOM 986 C C . LEU A 1 137 ? -7.078 -14.331 27.080 1.00 77.44 137 LEU A C 1
ATOM 988 O O . LEU A 1 137 ? -6.164 -15.064 26.704 1.00 77.44 137 LEU A O 1
ATOM 992 N N . PRO A 1 138 ? -7.692 -13.470 26.239 1.00 67.81 138 PRO A N 1
ATOM 993 C CA . PRO A 1 138 ? -7.382 -13.438 24.809 1.00 67.81 138 PRO A CA 1
ATOM 994 C C . PRO A 1 138 ? -5.932 -13.080 24.459 1.00 67.81 138 PRO A C 1
ATOM 996 O O . PRO A 1 138 ? -5.450 -13.521 23.422 1.00 67.81 138 PRO A O 1
ATOM 999 N N . ASN A 1 139 ? -5.216 -12.325 25.304 1.00 68.38 139 ASN A N 1
ATOM 1000 C CA . ASN A 1 139 ? -3.784 -12.045 25.102 1.00 68.38 139 ASN A CA 1
ATOM 1001 C C . ASN A 1 139 ? -2.878 -12.545 26.244 1.00 68.38 139 ASN A C 1
ATOM 1003 O O . ASN A 1 139 ? -1.660 -12.396 26.177 1.00 68.38 139 ASN A O 1
ATOM 1007 N N . GLY A 1 140 ? -3.456 -13.128 27.296 1.00 78.25 140 GLY A N 1
ATOM 1008 C CA . GLY A 1 140 ? -2.743 -13.678 28.447 1.00 78.25 140 GLY A CA 1
ATOM 1009 C C . GLY A 1 140 ? -2.130 -12.647 29.402 1.00 78.25 140 GLY A C 1
ATOM 1010 O O . GLY A 1 140 ? -1.496 -13.066 30.372 1.00 78.25 140 GLY A O 1
ATOM 1011 N N . GLN A 1 141 ? -2.316 -11.345 29.163 1.00 81.38 141 GLN A N 1
ATOM 1012 C CA . GLN A 1 141 ? -1.686 -10.258 29.920 1.00 81.38 141 GLN A CA 1
ATOM 1013 C C . GLN A 1 141 ? -2.507 -9.836 31.144 1.00 81.38 141 GLN A C 1
ATOM 1015 O O . GLN A 1 141 ? -3.704 -10.126 31.252 1.00 81.38 141 GLN A O 1
ATOM 1020 N N . PHE A 1 142 ? -1.854 -9.126 32.067 1.00 88.38 142 PHE A N 1
ATOM 1021 C CA . PHE A 1 142 ? -2.479 -8.586 33.273 1.00 88.38 142 PHE A CA 1
ATOM 1022 C C . PHE A 1 142 ? -2.714 -7.082 33.156 1.00 88.38 142 PHE A C 1
ATOM 1024 O O . PHE A 1 142 ? -1.855 -6.338 32.681 1.00 88.38 142 PHE A O 1
ATOM 1031 N N . TYR A 1 143 ? -3.860 -6.631 33.655 1.00 86.19 143 TYR A N 1
ATOM 1032 C CA . TYR A 1 143 ? -4.261 -5.228 33.642 1.00 86.19 143 TYR A CA 1
ATOM 1033 C C . TYR A 1 143 ? -4.774 -4.819 35.014 1.00 86.19 143 TYR A C 1
ATOM 1035 O O . TYR A 1 143 ? -5.516 -5.566 35.652 1.00 86.19 143 TYR A O 1
ATOM 1043 N N . LYS A 1 144 ? -4.372 -3.633 35.464 1.00 89.31 144 LYS A N 1
ATOM 1044 C CA . LYS A 1 144 ? -4.815 -3.028 36.717 1.00 89.31 144 LYS A CA 1
ATOM 1045 C C . LYS A 1 144 ? -5.798 -1.905 36.420 1.00 89.31 144 LYS A C 1
ATOM 1047 O O . LYS A 1 144 ? -5.528 -1.079 35.550 1.00 89.31 144 LYS A O 1
ATOM 1052 N N . VAL A 1 145 ? -6.895 -1.840 37.170 1.00 84.44 145 VAL A N 1
ATOM 1053 C CA . VAL A 1 145 ? -7.772 -0.665 37.155 1.00 84.44 145 VAL A CA 1
ATOM 1054 C C . VAL A 1 145 ? -7.021 0.500 37.800 1.00 84.44 145 VAL A C 1
ATOM 1056 O O . VAL A 1 145 ? -6.693 0.441 38.988 1.00 84.44 145 VAL A O 1
ATOM 1059 N N . VAL A 1 146 ? -6.722 1.543 37.034 1.00 80.19 146 VAL A N 1
ATOM 1060 C CA . VAL A 1 146 ? -5.974 2.728 37.492 1.00 80.19 146 VAL A CA 1
ATOM 1061 C C . VAL A 1 146 ? -6.844 3.965 37.654 1.00 80.19 146 VAL A C 1
ATOM 1063 O O . VAL A 1 146 ? -6.437 4.909 38.329 1.00 80.19 146 VAL A O 1
ATOM 1066 N N . GLN A 1 147 ? -8.059 3.935 37.110 1.00 64.56 147 GLN A N 1
ATOM 1067 C CA . GLN A 1 147 ? -9.032 5.015 37.216 1.00 64.56 147 GLN A CA 1
ATOM 1068 C C . GLN A 1 147 ? -10.452 4.437 37.271 1.00 64.56 147 GLN A C 1
ATOM 1070 O O . GLN A 1 147 ? -10.648 3.291 36.878 1.00 64.56 147 GLN A O 1
ATOM 1075 N N . VAL A 1 148 ? -11.431 5.187 37.795 1.00 71.56 148 VAL A N 1
ATOM 1076 C CA . VAL A 1 148 ? -12.853 4.785 37.911 1.00 71.56 148 VAL A CA 1
ATOM 1077 C C . VAL A 1 148 ? -13.779 5.988 37.710 1.00 71.56 148 VAL A C 1
ATOM 1079 O O . VAL A 1 148 ? -13.379 7.121 37.979 1.00 71.56 148 VAL A O 1
ATOM 1082 N N . ALA A 1 149 ? -15.020 5.748 37.277 1.00 55.47 149 ALA A N 1
ATOM 1083 C CA . ALA A 1 149 ? -16.068 6.764 37.159 1.00 55.47 149 ALA A CA 1
ATOM 1084 C C . ALA A 1 149 ? -17.319 6.281 37.905 1.00 55.47 149 ALA A C 1
ATOM 1086 O O . ALA A 1 149 ? -18.051 5.410 37.439 1.00 55.47 149 ALA A O 1
ATOM 1087 N N . GLY A 1 150 ? -17.543 6.806 39.110 1.00 66.56 150 GLY A N 1
ATOM 1088 C CA . GLY A 1 150 ? -18.660 6.392 39.964 1.00 66.56 150 GLY A CA 1
ATOM 1089 C C . GLY A 1 150 ? -18.474 4.996 40.571 1.00 66.56 150 GLY A C 1
ATOM 1090 O O . GLY A 1 150 ? -17.929 4.885 41.665 1.00 66.56 150 GLY A O 1
ATOM 1091 N N . ASN A 1 151 ? -18.923 3.942 39.875 1.00 59.97 151 ASN A N 1
ATOM 1092 C CA . ASN A 1 151 ? -19.100 2.586 40.432 1.00 59.97 151 ASN A CA 1
ATOM 1093 C C . ASN A 1 151 ? -17.975 1.576 40.111 1.00 59.97 151 ASN A C 1
ATOM 1095 O O . ASN A 1 151 ? -18.087 0.410 40.491 1.00 59.97 151 ASN A O 1
ATOM 1099 N N . GLY A 1 152 ? -16.902 1.992 39.433 1.00 67.44 152 GLY A N 1
ATOM 1100 C CA . GLY A 1 152 ? -15.755 1.145 39.076 1.00 67.44 152 GLY A CA 1
ATOM 1101 C C . GLY A 1 152 ? -15.260 1.416 37.653 1.00 67.44 152 GLY A C 1
ATOM 1102 O O . GLY A 1 152 ? -15.417 2.532 37.151 1.00 67.44 152 GLY A O 1
ATOM 1103 N N . SER A 1 153 ? -14.639 0.420 37.017 1.00 75.25 153 SER A N 1
ATOM 1104 C CA . SER A 1 153 ? -14.352 0.441 35.579 1.00 75.25 153 SER A CA 1
ATOM 1105 C C . SER A 1 153 ? -15.650 0.492 34.762 1.00 75.25 153 SER A C 1
ATOM 1107 O O . SER A 1 153 ? -16.730 0.155 35.240 1.00 75.25 153 SER A O 1
ATOM 1109 N N . ASP A 1 154 ? -15.553 0.869 33.497 1.00 67.88 154 ASP A N 1
ATOM 1110 C CA . ASP A 1 154 ? -16.678 0.978 32.558 1.00 67.88 154 ASP A CA 1
ATOM 1111 C C . ASP A 1 154 ? -17.175 -0.374 32.000 1.00 67.88 154 ASP A C 1
ATOM 1113 O O . ASP A 1 154 ? -17.851 -0.409 30.976 1.00 67.88 154 ASP A O 1
ATOM 1117 N N . ALA A 1 155 ? -16.824 -1.496 32.645 1.00 58.03 155 ALA A N 1
ATOM 1118 C CA . ALA A 1 155 ? -17.044 -2.866 32.163 1.00 58.03 155 ALA A CA 1
ATOM 1119 C C . ALA A 1 155 ? -16.456 -3.171 30.769 1.00 58.03 155 ALA A C 1
ATOM 1121 O O . ALA A 1 155 ? -16.681 -4.257 30.222 1.00 58.03 155 ALA A O 1
ATOM 1122 N N . THR A 1 156 ? -15.671 -2.250 30.201 1.00 54.56 156 THR A N 1
ATOM 1123 C CA . THR A 1 156 ? -15.033 -2.450 28.906 1.00 54.56 156 THR A CA 1
ATOM 1124 C C . THR A 1 156 ? -13.777 -3.297 29.034 1.00 54.56 156 THR A C 1
ATOM 1126 O O . THR A 1 156 ? -13.189 -3.501 30.104 1.00 54.56 156 THR A O 1
ATOM 1129 N N . ASN A 1 157 ? -13.380 -3.815 27.882 1.00 65.56 157 ASN A N 1
ATOM 1130 C CA . ASN A 1 157 ? -12.178 -4.593 27.698 1.00 65.56 157 ASN A CA 1
ATOM 1131 C C . ASN A 1 157 ? -10.913 -3.783 28.068 1.00 65.56 157 ASN A C 1
ATOM 1133 O O . ASN A 1 157 ? -10.745 -2.668 27.561 1.00 65.56 157 ASN A O 1
ATOM 1137 N N . PRO A 1 158 ? -9.966 -4.349 28.846 1.00 59.22 158 PRO A N 1
ATOM 1138 C CA . PRO A 1 158 ? -8.743 -3.662 29.261 1.00 59.22 158 PRO A CA 1
ATOM 1139 C C . PRO A 1 158 ? -7.805 -3.234 28.125 1.00 59.22 158 PRO A C 1
ATOM 1141 O O . PRO A 1 158 ? -6.904 -2.431 28.348 1.00 59.22 158 PRO A O 1
ATOM 1144 N N . THR A 1 159 ? -7.998 -3.760 26.911 1.00 63.16 159 THR A N 1
ATOM 1145 C CA . THR A 1 159 ? -7.246 -3.366 25.702 1.00 63.16 159 THR A CA 1
ATOM 1146 C C . THR A 1 159 ? -7.877 -2.203 24.932 1.00 63.16 159 THR A C 1
ATOM 1148 O O . THR A 1 159 ? -7.230 -1.638 24.056 1.00 63.16 159 THR A O 1
ATOM 1151 N N . ILE A 1 160 ? -9.120 -1.837 25.256 1.00 48.25 160 ILE A N 1
ATOM 1152 C CA . ILE A 1 160 ? -9.878 -0.775 24.579 1.00 48.25 160 ILE A CA 1
ATOM 1153 C C . ILE A 1 160 ? -9.780 0.538 25.362 1.00 48.25 160 ILE A C 1
ATOM 1155 O O . ILE A 1 160 ? -9.600 1.596 24.763 1.00 48.25 160 ILE A O 1
ATOM 1159 N N . SER A 1 161 ? -9.872 0.477 26.694 1.00 55.62 161 SER A N 1
ATOM 1160 C CA . SER A 1 161 ? -9.948 1.669 27.545 1.00 55.62 161 SER A CA 1
ATOM 1161 C C . SER A 1 161 ? -8.705 1.842 28.420 1.00 55.62 161 SER A C 1
ATOM 1163 O O . SER A 1 161 ? -8.656 1.404 29.571 1.00 55.62 161 SER A O 1
ATOM 1165 N N . THR A 1 162 ? -7.695 2.526 27.876 1.00 62.72 162 THR A N 1
ATOM 1166 C CA . THR A 1 162 ? -6.449 2.875 28.591 1.0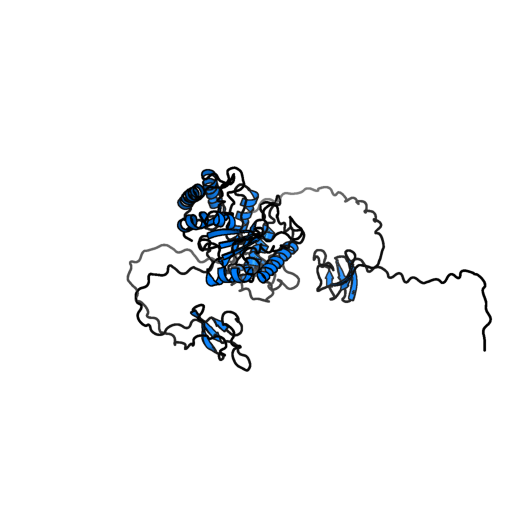0 62.72 162 THR A CA 1
ATOM 1167 C C . THR A 1 162 ? -6.647 3.926 29.688 1.00 62.72 162 THR A C 1
ATOM 1169 O O . THR A 1 162 ? -5.735 4.176 30.471 1.00 62.72 162 THR A O 1
ATOM 1172 N N . TRP A 1 163 ? -7.839 4.529 29.763 1.00 57.12 163 TRP A N 1
ATOM 1173 C CA . TRP A 1 163 ? -8.236 5.434 30.840 1.00 57.12 163 TRP A CA 1
ATOM 1174 C C . TRP A 1 163 ? -8.512 4.676 32.143 1.00 57.12 163 TRP A C 1
ATOM 1176 O O . TRP A 1 163 ? -7.959 5.014 33.183 1.00 57.12 163 TRP A O 1
ATOM 1186 N N . TYR A 1 164 ? -9.318 3.608 32.100 1.00 66.56 164 TYR A N 1
ATOM 1187 C CA . TYR A 1 164 ? -9.595 2.796 33.292 1.00 66.56 164 TYR A CA 1
ATOM 1188 C C . TYR A 1 164 ? -8.508 1.749 33.552 1.00 66.56 164 TYR A C 1
ATOM 1190 O O . TYR A 1 164 ? -8.280 1.406 34.712 1.00 66.56 164 TYR A O 1
ATOM 1198 N N . TRP A 1 165 ? -7.826 1.251 32.514 1.00 78.31 165 TRP A N 1
ATOM 1199 C CA . TRP A 1 165 ? -6.933 0.093 32.597 1.00 78.31 165 TRP A CA 1
ATOM 1200 C C . TRP A 1 165 ? -5.487 0.411 32.209 1.00 78.31 165 TRP A C 1
ATOM 1202 O O . TRP A 1 165 ? -5.224 0.973 31.150 1.00 78.31 165 TRP A O 1
ATOM 1212 N N . GLN A 1 166 ? -4.530 -0.046 33.020 1.00 81.31 166 GLN A N 1
ATOM 1213 C CA . GLN A 1 166 ? -3.099 0.011 32.705 1.00 81.31 166 GLN A CA 1
ATOM 1214 C C . GLN A 1 166 ? -2.486 -1.399 32.716 1.00 81.31 166 GLN A C 1
ATOM 1216 O O . GLN A 1 166 ? -2.795 -2.181 33.623 1.00 81.31 166 GLN A O 1
ATOM 1221 N N . PRO A 1 167 ? -1.596 -1.746 31.765 1.00 83.50 167 PRO A N 1
ATOM 1222 C CA . PRO A 1 167 ? -0.832 -2.990 31.828 1.00 83.50 167 PRO A CA 1
ATOM 1223 C C . PRO A 1 167 ? -0.067 -3.120 33.150 1.00 83.50 167 PRO A C 1
ATOM 1225 O O . PRO A 1 167 ? 0.499 -2.148 33.655 1.00 83.50 167 PRO A O 1
ATOM 1228 N N . THR A 1 168 ? -0.030 -4.323 33.718 1.00 82.25 168 THR A N 1
ATOM 1229 C CA . THR A 1 168 ? 0.719 -4.606 34.948 1.00 82.25 168 THR A CA 1
ATOM 1230 C C . THR A 1 168 ? 1.390 -5.976 34.896 1.00 82.25 168 THR A C 1
ATOM 1232 O O . THR A 1 168 ? 1.134 -6.777 34.000 1.00 82.25 168 THR A O 1
ATOM 1235 N N . THR A 1 169 ? 2.268 -6.257 35.858 1.00 80.25 169 THR A N 1
ATOM 1236 C CA . THR A 1 169 ? 2.910 -7.566 36.010 1.00 80.25 169 THR A CA 1
ATOM 1237 C C . THR A 1 169 ? 2.451 -8.210 37.314 1.00 80.25 169 THR A C 1
ATOM 1239 O O . THR A 1 169 ? 2.430 -7.581 38.367 1.00 80.25 169 THR A O 1
ATOM 1242 N N . CYS A 1 170 ? 2.052 -9.478 37.239 1.00 75.31 170 CYS A N 1
ATOM 1243 C CA . CYS A 1 170 ? 1.637 -10.289 38.379 1.00 75.31 170 CYS A CA 1
ATOM 1244 C C . CYS A 1 170 ? 2.529 -11.539 38.402 1.00 75.31 170 CYS A C 1
ATOM 1246 O O . CYS A 1 170 ? 2.178 -12.576 37.847 1.00 75.31 170 CYS A O 1
ATOM 1248 N N . GLY A 1 171 ? 3.748 -11.402 38.933 1.00 49.88 171 GLY A N 1
ATOM 1249 C CA . GLY A 1 171 ? 4.750 -12.471 38.970 1.00 49.88 171 GLY A CA 1
ATOM 1250 C C . GLY A 1 171 ? 4.926 -13.030 40.380 1.00 49.88 171 GLY A C 1
ATOM 1251 O O . GLY A 1 171 ? 5.361 -12.309 41.274 1.00 49.88 171 GLY A O 1
ATOM 1252 N N . GLY A 1 172 ? 4.602 -14.308 40.581 1.00 39.97 172 GLY A N 1
ATOM 1253 C CA . GLY A 1 172 ? 4.979 -15.070 41.772 1.00 39.97 172 GLY A CA 1
ATOM 1254 C C . GLY A 1 172 ? 6.244 -15.890 41.511 1.00 39.97 172 GLY A C 1
ATOM 1255 O O . GLY A 1 172 ? 6.366 -16.533 40.472 1.00 39.97 172 GLY A O 1
ATOM 1256 N N . VAL A 1 173 ? 7.185 -15.861 42.453 1.00 32.47 173 VAL A N 1
ATOM 1257 C CA . VAL A 1 173 ? 8.385 -16.711 42.482 1.00 32.47 173 VAL A CA 1
ATOM 1258 C C . VAL A 1 173 ? 8.039 -18.195 42.683 1.00 32.47 173 VAL A C 1
ATOM 1260 O O . VAL A 1 173 ? 7.115 -18.543 43.413 1.00 32.47 173 VAL A O 1
ATOM 1263 N N . THR A 1 174 ? 8.839 -19.088 42.101 1.00 28.69 174 THR A N 1
ATOM 1264 C CA . THR A 1 174 ? 9.011 -20.492 42.527 1.00 28.69 174 THR A CA 1
ATOM 1265 C C . THR A 1 174 ? 10.523 -20.792 42.462 1.00 28.69 174 THR A C 1
ATOM 1267 O O . THR A 1 174 ? 11.168 -20.304 41.531 1.00 28.69 174 THR A O 1
ATOM 1270 N N . PRO A 1 175 ? 11.137 -21.456 43.465 1.00 31.78 175 PRO A N 1
ATOM 1271 C CA . PRO A 1 175 ? 12.586 -21.403 43.693 1.00 31.78 175 PRO A CA 1
ATOM 1272 C C . PRO A 1 175 ? 13.440 -22.119 42.636 1.00 31.78 175 PRO A C 1
ATOM 1274 O O . PRO A 1 175 ? 13.000 -23.046 41.960 1.00 31.78 175 PRO A O 1
ATOM 1277 N N . ALA A 1 176 ? 14.689 -21.653 42.540 1.00 28.05 176 ALA A N 1
ATOM 1278 C CA . ALA A 1 176 ? 15.731 -22.094 41.617 1.00 28.05 176 ALA A CA 1
ATOM 1279 C C . ALA A 1 176 ? 16.013 -23.613 41.675 1.00 28.05 176 ALA A C 1
ATOM 1281 O O . ALA A 1 176 ? 16.023 -24.186 42.768 1.00 28.05 176 ALA A O 1
ATOM 1282 N N . PRO A 1 177 ? 16.319 -24.268 40.536 1.00 30.31 177 PRO A N 1
ATOM 1283 C CA . PRO A 1 177 ? 16.746 -25.658 40.534 1.00 30.31 177 PRO A CA 1
ATOM 1284 C C . PRO A 1 177 ? 18.193 -25.779 41.035 1.00 30.31 177 PRO A C 1
ATOM 1286 O O . PRO A 1 177 ? 19.135 -25.273 40.425 1.00 30.31 177 PRO A O 1
ATOM 1289 N N . THR A 1 178 ? 18.359 -26.488 42.149 1.00 28.53 178 THR A N 1
ATOM 1290 C CA . THR A 1 178 ? 19.647 -26.980 42.649 1.00 28.53 178 THR A CA 1
ATOM 1291 C C . THR A 1 178 ? 20.242 -27.991 41.664 1.00 28.53 178 THR A C 1
ATOM 1293 O O . THR A 1 178 ? 19.563 -28.916 41.220 1.00 28.53 178 THR A O 1
ATOM 1296 N N . ALA A 1 179 ? 21.524 -27.835 41.333 1.00 32.97 179 ALA A N 1
ATOM 1297 C CA . ALA A 1 179 ? 22.271 -28.748 40.472 1.00 32.97 179 ALA A CA 1
ATOM 1298 C C . ALA A 1 179 ? 22.764 -29.998 41.228 1.00 32.97 179 ALA A C 1
ATOM 1300 O O . ALA A 1 179 ? 23.472 -29.837 42.219 1.00 32.97 179 ALA A O 1
ATOM 1301 N N . THR A 1 180 ? 22.436 -31.209 40.737 1.00 26.61 180 THR A N 1
ATOM 1302 C CA . THR A 1 180 ? 23.247 -32.468 40.630 1.00 26.61 180 THR A CA 1
ATOM 1303 C C . THR A 1 180 ? 22.336 -33.710 40.473 1.00 26.61 180 THR A C 1
ATOM 1305 O O . THR A 1 180 ? 21.188 -33.651 40.899 1.00 26.61 180 THR A O 1
ATOM 1308 N N . PRO A 1 181 ? 22.809 -34.887 39.997 1.00 34.06 181 PRO A N 1
ATOM 1309 C CA . PRO A 1 181 ? 23.742 -35.207 38.914 1.00 34.06 181 PRO A CA 1
ATOM 1310 C C . PRO A 1 181 ? 23.054 -36.000 37.764 1.00 34.06 181 PRO A C 1
ATOM 1312 O O . PRO A 1 181 ? 21.939 -36.498 37.881 1.00 34.06 181 PRO A O 1
ATOM 1315 N N . LYS A 1 182 ? 23.752 -36.122 36.629 1.00 39.62 182 LYS A N 1
ATOM 1316 C CA . LYS A 1 182 ? 23.346 -36.813 35.387 1.00 39.62 182 LYS A CA 1
ATOM 1317 C C . LYS A 1 182 ? 22.879 -38.272 35.603 1.00 39.62 182 LYS A C 1
ATOM 1319 O O . LYS A 1 182 ? 23.699 -39.073 36.051 1.00 39.62 182 LYS A O 1
ATOM 1324 N N . PRO A 1 183 ? 21.665 -38.668 35.159 1.00 28.25 183 PRO A N 1
ATOM 1325 C CA . PRO A 1 183 ? 21.316 -40.065 34.948 1.00 28.25 183 PRO A CA 1
ATOM 1326 C C . PRO A 1 183 ? 21.352 -40.449 33.461 1.00 28.25 183 PRO A C 1
ATOM 1328 O O . PRO A 1 183 ? 20.944 -39.712 32.564 1.00 28.25 183 PRO A O 1
ATOM 1331 N N . THR A 1 184 ? 21.891 -41.638 33.234 1.00 35.06 184 THR A N 1
ATOM 1332 C CA . THR A 1 184 ? 22.056 -42.332 31.958 1.00 35.06 184 THR A CA 1
ATOM 1333 C C . THR A 1 184 ? 20.707 -42.780 31.383 1.00 35.06 184 THR A C 1
ATOM 1335 O O . THR A 1 184 ? 19.820 -43.216 32.111 1.00 35.06 184 THR A O 1
ATOM 1338 N N . SER A 1 185 ? 20.565 -42.686 30.060 1.00 31.97 185 SER A N 1
ATOM 1339 C CA . SER A 1 185 ? 19.367 -43.034 29.289 1.00 31.97 185 SER A CA 1
ATOM 1340 C C . SER A 1 185 ? 18.978 -44.515 29.394 1.00 31.97 185 SER A C 1
ATOM 1342 O O . SER A 1 185 ? 19.781 -45.382 29.054 1.00 31.97 185 SER A O 1
ATOM 1344 N N . THR A 1 186 ? 17.721 -44.787 29.757 1.00 33.03 186 THR A N 1
ATOM 1345 C CA . THR A 1 186 ? 17.019 -46.065 29.522 1.00 33.03 186 THR A CA 1
ATOM 1346 C C . THR A 1 186 ? 15.620 -45.750 28.955 1.00 33.03 186 THR A C 1
ATOM 1348 O O . THR A 1 186 ? 14.994 -44.806 29.441 1.00 33.03 186 THR A O 1
ATOM 1351 N N . PRO A 1 187 ? 15.132 -46.449 27.910 1.00 33.88 187 PRO A N 1
ATOM 1352 C CA . PRO A 1 187 ? 13.892 -46.099 27.208 1.00 33.88 187 PRO A CA 1
ATOM 1353 C C . PRO A 1 187 ? 12.623 -46.454 28.005 1.00 33.88 187 PRO A C 1
ATOM 1355 O O . PRO A 1 187 ? 12.537 -47.520 28.610 1.00 33.88 187 PRO A O 1
ATOM 1358 N N . VAL A 1 188 ? 11.622 -45.566 27.962 1.00 29.27 188 VAL A N 1
ATOM 1359 C CA . VAL A 1 188 ? 10.278 -45.739 28.553 1.00 29.27 188 VAL A CA 1
ATOM 1360 C C . VAL A 1 188 ? 9.285 -46.151 27.447 1.00 29.27 188 VAL A C 1
ATOM 1362 O O . VAL A 1 188 ? 9.366 -45.597 26.349 1.00 29.27 188 VAL A O 1
ATOM 1365 N N . PRO A 1 189 ? 8.369 -47.115 27.685 1.00 32.41 189 PRO A N 1
ATOM 1366 C CA . PRO A 1 189 ? 7.506 -47.686 26.652 1.00 32.41 189 PRO A CA 1
ATOM 1367 C C . PRO A 1 189 ? 6.354 -46.763 26.234 1.00 32.41 189 PRO A C 1
ATOM 1369 O O . PRO A 1 189 ? 5.763 -46.041 27.036 1.00 32.41 189 PRO A O 1
ATOM 1372 N N . THR A 1 190 ? 6.026 -46.838 24.946 1.00 31.25 190 THR A N 1
ATOM 1373 C CA . THR A 1 190 ? 4.937 -46.137 24.261 1.00 31.25 190 THR A CA 1
ATOM 1374 C C . THR A 1 190 ? 3.564 -46.601 24.757 1.00 31.25 190 THR A C 1
ATOM 1376 O O . THR A 1 190 ? 3.234 -47.782 24.663 1.00 31.25 190 THR A O 1
ATOM 1379 N N . VAL A 1 191 ? 2.729 -45.671 25.228 1.00 29.23 191 VAL A N 1
ATOM 1380 C CA . VAL A 1 191 ? 1.296 -45.919 25.449 1.00 29.23 191 VAL A CA 1
ATOM 1381 C C . VAL A 1 191 ? 0.531 -45.778 24.132 1.00 29.23 191 VAL A C 1
ATOM 1383 O O . VAL A 1 191 ? 0.670 -44.790 23.415 1.00 29.23 191 VAL A O 1
ATOM 1386 N N . THR A 1 192 ? -0.269 -46.793 23.811 1.00 32.25 192 THR A N 1
ATOM 1387 C CA . THR A 1 192 ? -1.161 -46.815 22.643 1.00 32.25 192 THR A CA 1
ATOM 1388 C C . THR A 1 192 ? -2.447 -46.048 22.981 1.00 32.25 192 THR A C 1
ATOM 1390 O O . THR A 1 192 ? -3.055 -46.361 24.006 1.00 32.25 192 THR A O 1
ATOM 1393 N N . PRO A 1 193 ? -2.883 -45.055 22.182 1.00 32.06 193 PRO A N 1
ATOM 1394 C CA . PRO A 1 193 ? -4.115 -44.322 22.454 1.00 32.06 193 PRO A CA 1
ATOM 1395 C C . PRO A 1 193 ? -5.361 -45.165 22.144 1.00 32.06 193 PRO A C 1
ATOM 1397 O O . PRO A 1 193 ? -5.473 -45.787 21.088 1.00 32.06 193 PRO A O 1
ATOM 1400 N N . THR A 1 194 ? -6.316 -45.147 23.072 1.00 31.81 194 THR A N 1
ATOM 1401 C CA . THR A 1 194 ? -7.657 -45.730 22.928 1.00 31.81 194 THR A CA 1
ATOM 1402 C C . THR A 1 194 ? -8.484 -44.940 21.892 1.00 31.81 194 THR A C 1
ATOM 1404 O O . THR A 1 194 ? -8.542 -43.713 22.004 1.00 31.81 194 THR A O 1
ATOM 1407 N N . PRO A 1 195 ? -9.145 -45.580 20.902 1.00 33.38 195 PRO A N 1
ATOM 1408 C CA . PRO A 1 195 ? -9.940 -44.882 19.885 1.00 33.38 195 PRO A CA 1
ATOM 1409 C C . PRO A 1 195 ? -11.230 -44.253 20.438 1.00 33.38 195 PRO A C 1
ATOM 1411 O O . PRO A 1 195 ? -11.973 -44.893 21.181 1.00 33.38 195 PRO A O 1
ATOM 1414 N N . ALA A 1 196 ? -11.522 -43.020 20.015 1.00 38.22 196 ALA A N 1
ATOM 1415 C CA . ALA A 1 196 ? -12.814 -42.353 20.199 1.00 38.22 196 ALA A CA 1
ATOM 1416 C C . ALA A 1 196 ? -13.832 -42.796 19.114 1.00 38.22 196 ALA A C 1
ATOM 1418 O O . ALA A 1 196 ? -13.410 -43.171 18.017 1.00 38.22 196 ALA A O 1
ATOM 1419 N N . PRO A 1 197 ? -15.155 -42.762 19.378 1.00 39.53 197 PRO A N 1
ATOM 1420 C CA . PRO A 1 197 ? -16.167 -43.213 18.421 1.00 39.53 197 PRO A CA 1
ATOM 1421 C C . PRO A 1 197 ? -16.235 -42.313 17.174 1.00 39.53 197 PRO A C 1
ATOM 1423 O O . PRO A 1 197 ? -16.222 -41.089 17.283 1.00 39.53 197 PRO A O 1
ATOM 1426 N N . GLY A 1 198 ? -16.306 -42.928 15.987 1.00 54.78 198 GLY A N 1
ATOM 1427 C CA . GLY A 1 198 ? -16.374 -42.235 14.695 1.00 54.78 198 GLY A CA 1
ATOM 1428 C C . GLY A 1 198 ? -17.731 -41.570 14.432 1.00 54.78 198 GLY A C 1
ATOM 1429 O O . GLY A 1 198 ? -18.773 -42.095 14.819 1.00 54.78 198 GLY A O 1
ATOM 1430 N N . CYS A 1 199 ? -17.718 -40.420 13.754 1.00 69.06 199 CYS A N 1
ATOM 1431 C CA . CYS A 1 199 ? -18.916 -39.648 13.415 1.00 69.06 199 CYS A CA 1
ATOM 1432 C C . CYS A 1 199 ? -19.280 -39.808 11.922 1.00 69.06 199 CYS A C 1
ATOM 1434 O O . CYS A 1 199 ? -18.405 -39.849 11.057 1.00 69.06 199 CYS A O 1
ATOM 1436 N N . ASN A 1 200 ? -20.581 -39.889 11.622 1.00 80.38 200 ASN A N 1
ATOM 1437 C CA . ASN A 1 200 ? -21.123 -39.980 10.260 1.00 80.38 200 ASN A CA 1
ATOM 1438 C C . ASN A 1 200 ? -21.342 -38.576 9.667 1.00 80.38 200 ASN A C 1
ATOM 1440 O O . ASN A 1 200 ? -21.863 -37.702 10.359 1.00 80.38 200 ASN A O 1
ATOM 1444 N N . TYR A 1 201 ? -20.989 -38.372 8.392 1.00 86.50 201 TYR A N 1
ATOM 1445 C CA . TYR A 1 201 ? -21.194 -37.107 7.671 1.00 86.50 201 TYR A CA 1
ATOM 1446 C C . TYR A 1 201 ? -21.680 -37.326 6.230 1.00 86.50 201 TYR A C 1
ATOM 1448 O O . TYR A 1 201 ? -21.546 -38.420 5.680 1.00 86.50 201 TYR A O 1
ATOM 1456 N N . VAL A 1 202 ? -22.203 -36.268 5.604 1.00 86.00 202 VAL A N 1
ATOM 1457 C CA . VAL A 1 202 ? -22.566 -36.215 4.171 1.00 86.00 202 VAL A CA 1
ATOM 1458 C C . VAL A 1 202 ? -21.849 -35.062 3.464 1.00 86.00 202 VAL A C 1
ATOM 1460 O O . VAL A 1 202 ? -21.369 -34.145 4.118 1.00 86.00 202 VAL A O 1
ATOM 1463 N N . THR A 1 203 ? -21.744 -35.061 2.136 1.00 87.44 203 THR A N 1
ATOM 1464 C CA . THR A 1 203 ? -21.181 -33.905 1.413 1.00 87.44 203 THR A CA 1
ATOM 1465 C C . THR A 1 203 ? -22.229 -32.798 1.285 1.00 87.44 203 THR A C 1
ATOM 1467 O O . THR A 1 203 ? -23.360 -33.060 0.869 1.00 87.44 203 THR A O 1
ATOM 1470 N N . TRP A 1 204 ? -21.863 -31.565 1.647 1.00 87.81 204 TRP A N 1
ATOM 1471 C CA . TRP A 1 204 ? -22.757 -30.414 1.524 1.00 87.81 204 TRP A CA 1
ATOM 1472 C C . TRP A 1 204 ? -23.081 -30.138 0.049 1.00 87.81 204 TRP A C 1
ATOM 1474 O O . TRP A 1 204 ? -22.184 -30.138 -0.796 1.00 87.81 204 TRP A O 1
ATOM 1484 N N . THR A 1 205 ? -24.355 -29.905 -0.253 1.00 82.56 205 THR A N 1
ATOM 1485 C CA . THR A 1 205 ? -24.879 -29.616 -1.591 1.00 82.56 205 THR A CA 1
ATOM 1486 C C . THR A 1 205 ? -25.771 -28.384 -1.521 1.00 82.56 205 THR A C 1
ATOM 1488 O O . THR A 1 205 ? -26.648 -28.294 -0.663 1.00 82.56 205 THR A O 1
ATOM 1491 N N . SER A 1 206 ? -25.558 -27.446 -2.442 1.00 72.81 206 SER A N 1
ATOM 1492 C CA . SER A 1 206 ? -26.340 -26.210 -2.513 1.00 72.81 206 SER A CA 1
ATOM 1493 C C . SER A 1 206 ? -27.830 -26.494 -2.724 1.00 72.81 206 SER A C 1
ATOM 1495 O O . SER A 1 206 ? -28.195 -27.358 -3.523 1.00 72.81 206 SER A O 1
ATOM 1497 N N . GLY A 1 207 ? -28.687 -25.768 -2.001 1.00 66.81 207 GLY A N 1
ATOM 1498 C CA . GLY A 1 207 ? -30.145 -25.906 -2.078 1.00 66.81 207 GLY A CA 1
ATOM 1499 C C . GLY A 1 207 ? -30.728 -27.113 -1.333 1.00 66.81 207 GLY A C 1
ATOM 1500 O O . GLY A 1 207 ? -31.938 -27.327 -1.396 1.00 66.81 207 GLY A O 1
ATOM 1501 N N . VAL A 1 208 ? -29.906 -27.898 -0.627 1.00 71.44 208 VAL A N 1
ATOM 1502 C CA . VAL A 1 208 ? -30.359 -29.021 0.208 1.00 71.44 208 VAL A CA 1
ATOM 1503 C C . VAL A 1 208 ? -30.517 -28.571 1.658 1.00 71.44 208 VAL A C 1
ATOM 1505 O O . VAL A 1 208 ? -29.641 -27.917 2.220 1.00 71.44 208 VAL A O 1
ATOM 1508 N N . ILE A 1 209 ? -31.636 -28.961 2.270 1.00 69.94 209 ILE A N 1
ATOM 1509 C CA . ILE A 1 209 ? -31.932 -28.684 3.675 1.00 69.94 209 ILE A CA 1
ATOM 1510 C C . ILE A 1 209 ? -31.402 -29.820 4.554 1.00 69.94 209 ILE A C 1
ATOM 1512 O O . ILE A 1 209 ? -31.707 -30.994 4.325 1.00 69.94 209 ILE A O 1
ATOM 1516 N N . TYR A 1 210 ? -30.644 -29.464 5.588 1.00 77.19 210 TYR A N 1
ATOM 1517 C CA . TYR A 1 210 ? -30.048 -30.393 6.545 1.00 77.19 210 TYR A CA 1
ATOM 1518 C C . TYR A 1 210 ? -30.743 -30.292 7.909 1.00 77.19 210 TYR A C 1
ATOM 1520 O O . TYR A 1 210 ? -31.242 -29.240 8.304 1.00 77.19 210 TYR A O 1
ATOM 1528 N N . GLN A 1 211 ? -30.830 -31.418 8.620 1.00 78.31 211 GLN A N 1
ATOM 1529 C CA . GLN A 1 211 ? -31.478 -31.484 9.934 1.00 78.31 211 GLN A CA 1
ATOM 1530 C C . GLN A 1 211 ? -30.497 -31.109 11.049 1.00 78.31 211 GLN A C 1
ATOM 1532 O O . GLN A 1 211 ? -29.293 -31.347 10.917 1.00 78.31 211 GLN A O 1
ATOM 1537 N N . LEU A 1 212 ? -31.015 -30.594 12.169 1.00 78.81 212 LEU A N 1
ATOM 1538 C CA . LEU A 1 212 ? -30.209 -30.216 13.330 1.00 78.81 212 LEU A CA 1
ATOM 1539 C C . LEU A 1 212 ? -29.288 -31.366 13.763 1.00 78.81 212 LEU A C 1
ATOM 1541 O O . LEU A 1 212 ? -29.723 -32.499 13.965 1.00 78.81 212 LEU A O 1
ATOM 1545 N N . GLY A 1 213 ? -28.004 -31.063 13.920 1.00 77.50 213 GLY A N 1
ATOM 1546 C CA . GLY A 1 213 ? -26.969 -32.019 14.290 1.00 77.50 213 GLY A CA 1
ATOM 1547 C C . GLY A 1 213 ? -26.317 -32.759 13.122 1.00 77.50 213 GLY A C 1
ATOM 1548 O O . GLY A 1 213 ? -25.344 -33.476 13.366 1.00 77.50 213 GLY A O 1
ATOM 1549 N N . THR A 1 214 ? -26.786 -32.573 11.882 1.00 85.50 214 THR A N 1
ATOM 1550 C CA . THR A 1 214 ? -26.148 -33.154 10.691 1.00 85.50 214 THR A CA 1
ATOM 1551 C C . THR A 1 214 ? -24.740 -32.601 10.531 1.00 85.50 214 THR A C 1
ATOM 1553 O O . THR A 1 214 ? -24.532 -31.393 10.613 1.00 85.50 214 THR A O 1
ATOM 1556 N N . ILE A 1 215 ? -23.776 -33.483 10.273 1.00 88.25 215 ILE A N 1
ATOM 1557 C CA . ILE A 1 215 ? -22.415 -33.086 9.923 1.00 88.25 215 ILE A CA 1
ATOM 1558 C C . ILE A 1 215 ? -22.273 -33.160 8.407 1.00 88.25 215 ILE A C 1
ATOM 1560 O O . ILE A 1 215 ? -22.529 -34.203 7.800 1.00 88.25 215 ILE A O 1
ATOM 1564 N N . VAL A 1 216 ? -21.845 -32.058 7.803 1.00 87.12 216 VAL A N 1
ATOM 1565 C CA . VAL A 1 216 ? -21.554 -31.975 6.376 1.00 87.12 216 VAL A CA 1
ATOM 1566 C C . VAL A 1 216 ? -20.070 -31.736 6.140 1.00 87.12 216 VAL A C 1
ATOM 1568 O O . VAL A 1 216 ? -19.427 -31.010 6.894 1.00 87.12 216 VAL A O 1
ATOM 1571 N N . LYS A 1 217 ? -19.522 -32.315 5.074 1.00 89.56 217 LYS A N 1
ATOM 1572 C CA . LYS A 1 217 ? -18.225 -31.933 4.518 1.00 89.56 217 LYS A CA 1
ATOM 1573 C C . LYS A 1 217 ? -18.452 -30.899 3.427 1.00 89.56 217 LYS A C 1
ATOM 1575 O O . LYS A 1 217 ? -19.119 -31.198 2.435 1.00 89.56 217 LYS A O 1
ATOM 1580 N N . TYR A 1 218 ? -17.900 -29.706 3.597 1.00 84.31 218 TYR A N 1
ATOM 1581 C CA . TYR A 1 218 ? -18.061 -28.624 2.637 1.00 84.31 218 TYR A CA 1
ATOM 1582 C C . TYR A 1 218 ? -17.035 -28.755 1.493 1.00 84.31 218 TYR A C 1
ATOM 1584 O O . TYR A 1 218 ? -15.828 -28.738 1.756 1.00 84.31 218 TYR A O 1
ATOM 1592 N N . PRO A 1 219 ? -17.464 -28.917 0.223 1.00 74.56 219 PRO A N 1
ATOM 1593 C CA . PRO A 1 219 ? -16.554 -29.251 -0.876 1.00 74.56 219 PRO A CA 1
ATOM 1594 C C . PRO A 1 219 ? -15.449 -28.224 -1.130 1.00 74.56 219 PRO A C 1
ATOM 1596 O O . PRO A 1 219 ? -14.337 -28.619 -1.467 1.00 74.56 219 PRO A O 1
ATOM 1599 N N . ALA A 1 220 ? -15.735 -26.927 -0.969 1.00 62.06 220 ALA A N 1
ATOM 1600 C CA . ALA A 1 220 ? -14.812 -25.880 -1.407 1.00 62.06 220 ALA A CA 1
ATOM 1601 C C . ALA A 1 220 ? -13.589 -25.711 -0.490 1.00 62.06 220 ALA A C 1
ATOM 1603 O O . ALA A 1 220 ? -12.550 -25.248 -0.947 1.00 62.06 220 ALA A O 1
ATOM 1604 N N . ASN A 1 221 ? -13.683 -26.105 0.785 1.00 68.00 221 ASN A N 1
ATOM 1605 C CA . ASN A 1 221 ? -12.557 -26.037 1.727 1.00 68.00 221 ASN A CA 1
ATOM 1606 C C . ASN A 1 221 ? -12.207 -27.382 2.387 1.00 68.00 221 ASN A C 1
ATOM 1608 O O . ASN A 1 221 ? -11.228 -27.467 3.125 1.00 68.00 221 ASN A O 1
ATOM 1612 N N . GLY A 1 222 ? -12.994 -28.433 2.137 1.00 77.38 222 GLY A N 1
ATOM 1613 C CA . GLY A 1 222 ? -12.779 -29.778 2.666 1.00 77.38 222 GLY A CA 1
ATOM 1614 C C . GLY A 1 222 ? -13.061 -29.948 4.162 1.00 77.38 222 GLY A C 1
ATOM 1615 O O . GLY A 1 222 ? -12.831 -31.046 4.673 1.00 77.38 222 GLY A O 1
ATOM 1616 N N . GLN A 1 223 ? -13.553 -28.912 4.848 1.00 80.88 223 GLN A N 1
ATOM 1617 C CA . GLN A 1 223 ? -13.810 -28.910 6.289 1.00 80.88 223 GLN A CA 1
ATOM 1618 C C . GLN A 1 223 ? -15.191 -29.468 6.633 1.00 80.88 223 GLN A C 1
ATOM 1620 O O . GLN A 1 223 ? -16.084 -29.545 5.785 1.00 80.88 223 GLN A O 1
ATOM 1625 N N . TYR A 1 224 ? -15.364 -29.853 7.897 1.00 85.94 224 TYR A N 1
ATOM 1626 C CA . TYR A 1 224 ? -16.625 -30.375 8.410 1.00 85.94 224 TYR A CA 1
ATOM 1627 C C . TYR A 1 224 ? -17.363 -29.318 9.220 1.00 85.94 224 TYR A C 1
ATOM 1629 O O . TYR A 1 224 ? -16.763 -28.601 10.021 1.00 85.94 224 TYR A O 1
ATOM 1637 N N . TYR A 1 225 ? -18.677 -29.271 9.048 1.00 82.50 225 TYR A N 1
ATOM 1638 C CA . TYR A 1 225 ? -19.560 -28.344 9.739 1.00 82.50 225 TYR A CA 1
ATOM 1639 C C . TYR A 1 225 ? -20.756 -29.104 10.287 1.00 82.50 225 TYR A C 1
ATOM 1641 O O . TYR A 1 225 ? -21.296 -29.980 9.615 1.00 82.50 225 TYR A O 1
ATOM 1649 N N . LYS A 1 226 ? -21.156 -28.792 11.515 1.00 87.69 226 LYS A N 1
ATOM 1650 C CA . LYS A 1 226 ? -22.346 -29.341 12.156 1.00 87.69 226 LYS A CA 1
ATOM 1651 C C . LYS A 1 226 ? -23.465 -28.310 12.092 1.00 87.69 226 LYS A C 1
ATOM 1653 O O . LYS A 1 226 ? -23.243 -27.161 12.466 1.00 87.69 226 LYS A O 1
ATOM 1658 N N . GLU A 1 227 ? -24.647 -28.733 11.664 1.00 79.94 227 GLU A N 1
ATOM 1659 C CA . GLU A 1 227 ? -25.872 -27.942 11.780 1.00 79.94 227 GLU A CA 1
ATOM 1660 C C . GLU A 1 227 ? -26.211 -27.785 13.271 1.00 79.94 227 GLU A C 1
ATOM 1662 O O . GLU A 1 227 ? -26.414 -28.784 13.971 1.00 79.94 227 GLU A O 1
ATOM 1667 N N . VAL A 1 228 ? -26.239 -26.559 13.785 1.00 73.44 228 VAL A N 1
ATOM 1668 C CA . VAL A 1 228 ? -26.437 -26.253 15.215 1.00 73.44 228 VAL A CA 1
ATOM 1669 C C . VAL A 1 228 ? -27.671 -25.402 15.509 1.00 73.44 228 VAL A C 1
ATOM 1671 O O . VAL A 1 228 ? -28.043 -25.278 16.676 1.00 73.44 228 VAL A O 1
ATOM 1674 N N . ALA A 1 229 ? -28.340 -24.875 14.487 1.00 57.47 229 ALA A N 1
ATOM 1675 C CA . ALA A 1 229 ? -29.628 -24.193 14.602 1.00 57.47 229 ALA A CA 1
ATOM 1676 C C . ALA A 1 229 ? -30.536 -24.630 13.445 1.00 57.47 229 ALA A C 1
ATOM 1678 O O . ALA A 1 229 ? -30.024 -25.094 12.447 1.00 57.47 229 ALA A O 1
ATOM 1679 N N . VAL A 1 230 ? -31.863 -24.532 13.558 1.00 63.00 230 VAL A N 1
ATOM 1680 C CA . VAL A 1 230 ? -32.806 -24.792 12.447 1.00 63.00 230 VAL A CA 1
ATOM 1681 C C . VAL A 1 230 ? -34.051 -23.915 12.594 1.00 63.00 230 VAL A C 1
ATOM 1683 O O . VAL A 1 230 ? -34.428 -23.564 13.714 1.00 63.00 230 VAL A O 1
ATOM 1686 N N . GLY A 1 231 ? -34.707 -23.579 11.479 1.00 57.25 231 GLY A N 1
ATOM 1687 C CA . GLY A 1 231 ? -36.063 -23.011 11.468 1.00 57.25 231 GLY A CA 1
ATOM 1688 C C . GLY A 1 231 ? -37.146 -24.101 11.445 1.00 57.25 231 GLY A C 1
ATOM 1689 O O . GLY A 1 231 ? -36.845 -25.291 11.526 1.00 57.25 231 GLY A O 1
ATOM 1690 N N . SER A 1 232 ? -38.420 -23.728 11.263 1.00 48.00 232 SER A N 1
ATOM 1691 C CA . SER A 1 232 ? -39.561 -24.673 11.223 1.00 48.00 232 SER A CA 1
ATOM 1692 C C . SER A 1 232 ? -39.469 -25.751 10.128 1.00 48.00 232 SER A C 1
ATOM 1694 O O . SER A 1 232 ? -40.213 -26.724 10.187 1.00 48.00 232 SER A O 1
ATOM 1696 N N . ASN A 1 233 ? -38.558 -25.591 9.158 1.00 47.91 233 ASN A N 1
ATOM 1697 C CA . ASN A 1 233 ? -38.358 -26.490 8.020 1.00 47.91 233 ASN A CA 1
ATOM 1698 C C . ASN A 1 233 ? -36.930 -27.082 7.920 1.00 47.91 233 ASN A C 1
ATOM 1700 O O . ASN A 1 233 ? -36.620 -27.657 6.885 1.00 47.91 233 ASN A O 1
ATOM 1704 N N . GLY A 1 234 ? -36.075 -26.989 8.952 1.00 57.28 234 GLY A N 1
ATOM 1705 C CA . GLY A 1 234 ? -34.662 -27.428 8.905 1.00 57.28 234 GLY A CA 1
ATOM 1706 C C . GLY A 1 234 ? -33.674 -26.270 8.684 1.00 57.28 234 GLY A C 1
ATOM 1707 O O . GLY A 1 234 ? -34.019 -25.122 8.981 1.00 57.28 234 GLY A O 1
ATOM 1708 N N . SER A 1 235 ? -32.454 -26.556 8.207 1.00 58.88 235 SER A N 1
ATOM 1709 C CA . SER A 1 235 ? -31.513 -25.516 7.756 1.00 58.88 235 SER A CA 1
ATOM 1710 C C . SER A 1 235 ? -32.106 -24.702 6.598 1.00 58.88 235 SER A C 1
ATOM 1712 O O . SER A 1 235 ? -32.931 -25.197 5.831 1.00 58.88 235 SER A O 1
ATOM 1714 N N . ASP A 1 236 ? -31.699 -23.449 6.425 1.00 57.41 236 ASP A N 1
ATOM 1715 C CA . ASP A 1 236 ? -32.159 -22.584 5.324 1.00 57.41 236 ASP A CA 1
ATOM 1716 C C . ASP A 1 236 ? -31.405 -22.831 3.997 1.00 57.41 236 ASP A C 1
ATOM 1718 O O . ASP A 1 236 ? -31.410 -21.986 3.102 1.00 57.41 236 ASP A O 1
ATOM 1722 N N . ALA A 1 237 ? -30.755 -23.995 3.865 1.00 56.41 237 ALA A N 1
ATOM 1723 C CA . ALA A 1 237 ? -29.869 -24.369 2.759 1.00 56.41 237 ALA A CA 1
ATOM 1724 C C . ALA A 1 237 ? -28.672 -23.416 2.546 1.00 56.41 237 ALA A C 1
ATOM 1726 O O . ALA A 1 237 ? -28.050 -23.434 1.477 1.00 56.41 237 ALA A O 1
ATOM 1727 N N . THR A 1 238 ? -28.320 -22.600 3.549 1.00 54.03 238 THR A N 1
ATOM 1728 C CA . THR A 1 238 ? -27.165 -21.702 3.462 1.00 54.03 238 THR A CA 1
ATOM 1729 C C . THR A 1 238 ? -25.835 -22.434 3.529 1.00 54.03 238 THR A C 1
ATOM 1731 O O . THR A 1 238 ? -25.686 -23.522 4.091 1.00 54.03 238 THR A O 1
ATOM 1734 N N . ASP A 1 239 ? -24.850 -21.788 2.914 1.00 63.50 239 ASP A N 1
ATOM 1735 C CA . ASP A 1 239 ? -23.460 -22.199 2.907 1.00 63.50 239 ASP A CA 1
ATOM 1736 C C . ASP A 1 239 ? -22.867 -22.183 4.335 1.00 63.50 239 ASP A C 1
ATOM 1738 O O . ASP A 1 239 ? -22.925 -21.142 5.007 1.00 63.50 239 ASP A O 1
ATOM 1742 N N . PRO A 1 240 ? -22.243 -23.286 4.794 1.00 53.69 240 PRO A N 1
ATOM 1743 C CA . PRO A 1 240 ? -21.620 -23.388 6.112 1.00 53.69 240 PRO A CA 1
ATOM 1744 C C . PRO A 1 240 ? -20.493 -22.389 6.385 1.00 53.69 240 PRO A C 1
ATOM 1746 O O . PRO A 1 240 ? -20.112 -22.196 7.539 1.00 53.69 240 PRO A O 1
ATOM 1749 N N . THR A 1 241 ? -19.947 -21.750 5.349 1.00 61.19 241 THR A N 1
ATOM 1750 C CA . THR A 1 241 ? -18.919 -20.705 5.474 1.00 61.19 241 THR A CA 1
ATOM 1751 C C . THR A 1 241 ? -19.492 -19.293 5.555 1.00 61.19 241 THR A C 1
ATOM 1753 O O . THR A 1 241 ? -18.783 -18.371 5.954 1.00 61.19 241 THR A O 1
ATOM 1756 N N . ILE A 1 242 ? -20.771 -19.125 5.214 1.00 45.94 242 ILE A N 1
ATOM 1757 C CA . ILE A 1 242 ? -21.457 -17.831 5.199 1.00 45.94 242 ILE A CA 1
ATOM 1758 C C . ILE A 1 242 ? -22.289 -17.660 6.472 1.00 45.94 242 ILE A C 1
ATOM 1760 O O . ILE A 1 242 ? -22.271 -16.587 7.074 1.00 45.94 242 ILE A O 1
ATOM 1764 N N . SER A 1 243 ? -22.997 -18.707 6.910 1.00 47.97 243 SER A N 1
ATOM 1765 C CA . SER A 1 243 ? -23.894 -18.622 8.067 1.00 47.97 243 SER A CA 1
ATOM 1766 C C . SER A 1 243 ? -23.349 -19.358 9.288 1.00 47.97 243 SER A C 1
ATOM 1768 O O . SER A 1 243 ? -23.593 -20.546 9.494 1.00 47.97 243 SER A O 1
ATOM 1770 N N . THR A 1 244 ? -22.662 -18.612 10.155 1.00 59.97 244 THR A N 1
ATOM 1771 C CA . THR A 1 244 ? -22.189 -19.094 11.467 1.00 59.97 244 THR A CA 1
ATOM 1772 C C . THR A 1 244 ? -23.317 -19.301 12.483 1.00 59.97 244 THR A C 1
ATOM 1774 O O . THR A 1 244 ? -23.078 -19.813 13.576 1.00 59.97 244 THR A O 1
ATOM 1777 N N . TYR A 1 245 ? -24.546 -18.900 12.136 1.00 53.94 245 TYR A N 1
ATOM 1778 C CA . TYR A 1 245 ? -25.742 -19.125 12.942 1.00 53.94 245 TYR A CA 1
ATOM 1779 C C . TYR A 1 245 ? -26.255 -20.566 12.809 1.00 53.94 245 TYR A C 1
ATOM 1781 O O . TYR A 1 245 ? -26.516 -21.216 13.819 1.00 53.94 245 TYR A O 1
ATOM 1789 N N . TYR A 1 246 ? -26.360 -21.076 11.577 1.00 57.81 246 TYR A N 1
ATOM 1790 C CA . TYR A 1 246 ? -26.813 -22.444 11.299 1.00 57.81 246 TYR A CA 1
ATOM 1791 C C . TYR A 1 246 ? -25.680 -23.466 11.412 1.00 57.81 246 TYR A C 1
ATOM 1793 O O . TYR A 1 246 ? -25.910 -24.591 11.853 1.00 57.81 246 TYR A O 1
ATOM 1801 N N . TRP A 1 247 ? -24.441 -23.068 11.108 1.00 69.31 247 TRP A N 1
ATOM 1802 C CA . TRP A 1 247 ? -23.315 -23.988 10.987 1.00 69.31 247 TRP A CA 1
ATOM 1803 C C . TRP A 1 247 ? -22.164 -23.661 11.936 1.00 69.31 247 TRP A C 1
ATOM 1805 O O . TRP A 1 247 ? -21.699 -22.525 12.018 1.00 69.31 247 TRP A O 1
ATOM 1815 N N . GLN A 1 248 ? -21.635 -24.689 12.605 1.00 74.56 248 GLN A N 1
ATOM 1816 C CA . GLN A 1 248 ? -20.405 -24.594 13.396 1.00 74.56 248 GLN A CA 1
ATOM 1817 C C . GLN A 1 248 ? -19.324 -25.550 12.878 1.00 74.56 248 GLN A C 1
ATOM 1819 O O . GLN A 1 248 ? -19.631 -26.712 12.602 1.00 74.56 248 GLN A O 1
ATOM 1824 N N . PRO A 1 249 ? -18.052 -25.117 12.785 1.00 78.94 249 PRO A N 1
ATOM 1825 C CA . PRO A 1 249 ? -16.944 -26.002 12.435 1.00 78.94 249 PRO A CA 1
ATOM 1826 C C . PRO A 1 249 ? -16.832 -27.205 13.385 1.00 78.94 249 PRO A C 1
ATOM 1828 O O . PRO A 1 249 ? -17.015 -27.073 14.596 1.00 78.94 249 PRO A O 1
ATOM 1831 N N . THR A 1 250 ? -16.495 -28.382 12.854 1.00 78.19 250 THR A N 1
ATOM 1832 C CA . THR A 1 250 ? -16.281 -29.600 13.650 1.00 78.19 250 THR A CA 1
ATOM 1833 C C . THR A 1 250 ? -15.126 -30.453 13.116 1.00 78.19 250 THR A C 1
ATOM 1835 O O . THR A 1 250 ? -14.693 -30.309 11.975 1.00 78.19 250 THR A O 1
ATOM 1838 N N . THR A 1 251 ? -14.601 -31.350 13.950 1.00 68.38 251 THR A N 1
ATOM 1839 C CA . THR A 1 251 ? -13.444 -32.207 13.655 1.00 68.38 251 THR A CA 1
ATOM 1840 C C . THR A 1 251 ? -13.878 -33.671 13.558 1.00 68.38 251 THR A C 1
ATOM 1842 O O . THR A 1 251 ? -13.724 -34.458 14.487 1.00 68.38 251 THR A O 1
ATOM 1845 N N . CYS A 1 252 ? -14.449 -34.055 12.417 1.00 65.75 252 CYS A N 1
ATOM 1846 C CA . CYS A 1 252 ? -14.874 -35.427 12.142 1.00 65.75 252 CYS A CA 1
ATOM 1847 C C . CYS A 1 252 ? -13.959 -36.061 11.081 1.00 65.75 252 CYS A C 1
ATOM 1849 O O . CYS A 1 252 ? -14.087 -35.748 9.904 1.00 65.75 252 CYS A O 1
ATOM 1851 N N . GLY A 1 253 ? -13.036 -36.956 11.453 1.00 47.44 253 GLY A N 1
ATOM 1852 C CA . GLY A 1 253 ? -12.159 -37.611 10.472 1.00 47.44 253 GLY A CA 1
ATOM 1853 C C . GLY A 1 253 ? -11.632 -38.977 10.908 1.00 47.44 253 GLY A C 1
ATOM 1854 O O . GLY A 1 253 ? -10.820 -39.044 11.826 1.00 47.44 253 GLY A O 1
ATOM 1855 N N . ASN A 1 254 ? -12.103 -40.050 10.251 1.00 51.16 254 ASN A N 1
ATOM 1856 C CA . ASN A 1 254 ? -11.301 -41.057 9.520 1.00 51.16 254 ASN A CA 1
ATOM 1857 C C . ASN A 1 254 ? -12.152 -42.287 9.114 1.00 51.16 254 ASN A C 1
ATOM 1859 O O . ASN A 1 254 ? -12.797 -42.911 9.951 1.00 51.16 254 ASN A O 1
ATOM 1863 N N . GLY A 1 255 ? -12.098 -42.659 7.829 1.00 30.77 255 GLY A N 1
ATOM 1864 C CA . GLY A 1 255 ? -12.628 -43.891 7.214 1.00 30.77 255 GLY A CA 1
ATOM 1865 C C . GLY A 1 255 ? -11.845 -44.196 5.918 1.00 30.77 255 GLY A C 1
ATOM 1866 O O . GLY A 1 255 ? -11.226 -43.274 5.387 1.00 30.77 255 GLY A O 1
ATOM 1867 N N . PRO A 1 256 ? -11.770 -45.460 5.453 1.00 32.22 256 PRO A N 1
ATOM 1868 C CA . PRO A 1 256 ? -10.548 -46.050 4.898 1.00 32.22 256 PRO A CA 1
ATOM 1869 C C . PRO A 1 256 ? -10.210 -45.664 3.449 1.00 32.22 256 PRO A C 1
ATOM 1871 O O . PRO A 1 256 ? -11.063 -45.357 2.622 1.00 32.22 256 PRO A O 1
ATOM 1874 N N . THR A 1 257 ? -8.911 -45.736 3.178 1.00 28.88 257 THR A N 1
ATOM 1875 C CA . THR A 1 257 ? -8.170 -45.446 1.944 1.00 28.88 257 THR A CA 1
ATOM 1876 C C . THR A 1 257 ? -8.550 -46.344 0.754 1.00 28.88 257 THR A C 1
ATOM 1878 O O . THR A 1 257 ? -8.655 -47.559 0.927 1.00 28.88 257 THR A O 1
ATOM 1881 N N . PRO A 1 258 ? -8.538 -45.805 -0.482 1.00 27.16 258 PRO A N 1
ATOM 1882 C CA . PRO A 1 258 ? -7.966 -46.512 -1.626 1.00 27.16 258 PRO A CA 1
ATOM 1883 C C . PRO A 1 258 ? -6.623 -45.885 -2.043 1.00 27.16 258 PRO A C 1
ATOM 1885 O O . PRO A 1 258 ? -6.467 -44.671 -2.118 1.00 27.16 258 PRO A O 1
ATOM 1888 N N . VAL A 1 259 ? -5.660 -46.776 -2.265 1.00 28.00 259 VAL A N 1
ATOM 1889 C CA . VAL A 1 259 ? -4.245 -46.644 -2.669 1.00 28.00 259 VAL A CA 1
ATOM 1890 C C . VAL A 1 259 ? -3.873 -45.386 -3.498 1.00 28.00 259 VAL A C 1
ATOM 1892 O O . VAL A 1 259 ? -4.448 -45.188 -4.568 1.00 28.00 259 VAL A O 1
ATOM 1895 N N . PRO A 1 260 ? -2.843 -44.594 -3.108 1.00 29.27 260 PRO A N 1
ATOM 1896 C CA . PRO A 1 260 ? -2.308 -43.512 -3.934 1.00 29.27 260 PRO A CA 1
ATOM 1897 C C . PRO A 1 260 ? -1.220 -44.000 -4.903 1.00 29.27 260 PRO A C 1
ATOM 1899 O O . PRO A 1 260 ? -0.227 -44.605 -4.498 1.00 29.27 260 PRO A O 1
ATOM 1902 N N . THR A 1 261 ? -1.372 -43.648 -6.181 1.00 27.52 261 THR A N 1
ATOM 1903 C CA . THR A 1 261 ? -0.242 -43.516 -7.115 1.00 27.52 261 THR A CA 1
ATOM 1904 C C . THR A 1 261 ? 0.498 -42.218 -6.776 1.00 27.52 261 THR A C 1
ATOM 1906 O O . THR A 1 261 ? -0.139 -41.202 -6.505 1.00 27.52 261 THR A O 1
ATOM 1909 N N . ALA A 1 262 ? 1.830 -42.264 -6.728 1.00 26.53 262 ALA A N 1
ATOM 1910 C CA . ALA A 1 262 ? 2.678 -41.180 -6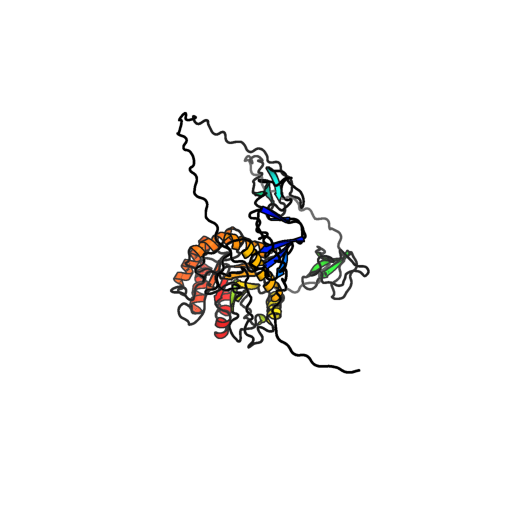.237 1.00 26.53 262 ALA A CA 1
ATOM 1911 C C . ALA A 1 262 ? 2.491 -39.858 -7.012 1.00 26.53 262 ALA A C 1
ATOM 1913 O O . ALA A 1 262 ? 2.657 -39.810 -8.228 1.00 26.53 262 ALA A O 1
ATOM 1914 N N . VAL A 1 263 ? 2.217 -38.780 -6.273 1.00 27.92 263 VAL A N 1
ATOM 1915 C CA . VAL A 1 263 ? 2.272 -37.376 -6.714 1.00 27.92 263 VAL A CA 1
ATOM 1916 C C . VAL A 1 263 ? 3.197 -36.647 -5.727 1.00 27.92 263 VAL A C 1
ATOM 1918 O O . VAL A 1 263 ? 3.110 -36.923 -4.527 1.00 27.92 263 VAL A O 1
ATOM 1921 N N . PRO A 1 264 ? 4.130 -35.792 -6.191 1.00 27.33 264 PRO A N 1
ATOM 1922 C CA . PRO A 1 264 ? 5.184 -35.228 -5.352 1.00 27.33 264 PRO A CA 1
ATOM 1923 C C . PRO A 1 264 ? 4.643 -34.338 -4.226 1.00 27.33 264 PRO A C 1
ATOM 1925 O O . PRO A 1 264 ? 3.633 -33.653 -4.360 1.00 27.33 264 PRO A O 1
ATOM 1928 N N . THR A 1 265 ? 5.365 -34.383 -3.110 1.00 25.05 265 THR A N 1
ATOM 1929 C CA . THR A 1 265 ? 5.106 -33.763 -1.808 1.00 25.05 265 THR A CA 1
ATOM 1930 C C . THR A 1 265 ? 4.667 -32.290 -1.898 1.00 25.05 265 THR A C 1
ATOM 1932 O O . THR A 1 265 ? 5.454 -31.457 -2.353 1.00 25.05 265 THR A O 1
ATOM 1935 N N . PRO A 1 266 ? 3.469 -31.921 -1.403 1.00 29.95 266 PRO A N 1
ATOM 1936 C CA . PRO A 1 266 ? 3.134 -30.532 -1.110 1.00 29.95 266 PRO A CA 1
ATOM 1937 C C . PRO A 1 266 ? 4.041 -30.009 0.009 1.00 29.95 266 PRO A C 1
ATOM 1939 O O . PRO A 1 266 ? 4.205 -30.662 1.042 1.00 29.95 266 PRO A O 1
ATOM 1942 N N . GLY A 1 267 ? 4.648 -28.843 -0.212 1.00 32.75 267 GLY A N 1
ATOM 1943 C CA . GLY A 1 267 ? 5.430 -28.135 0.801 1.00 32.75 267 GLY A CA 1
ATOM 1944 C C . GLY A 1 267 ? 4.612 -27.819 2.064 1.00 32.75 267 GLY A C 1
ATOM 1945 O O . GLY A 1 267 ? 3.383 -27.915 2.048 1.00 32.75 267 GLY A O 1
ATOM 1946 N N . PRO A 1 268 ? 5.280 -27.457 3.173 1.00 29.92 268 PRO A N 1
ATOM 1947 C CA . PRO A 1 268 ? 4.626 -27.246 4.458 1.00 29.92 268 PRO A CA 1
ATOM 1948 C C . PRO A 1 268 ? 3.511 -26.197 4.356 1.00 29.92 268 PRO A C 1
ATOM 1950 O O . PRO A 1 268 ? 3.719 -25.089 3.863 1.00 29.92 268 PRO A O 1
ATOM 1953 N N . THR A 1 269 ? 2.329 -26.570 4.842 1.00 30.75 269 THR A N 1
ATOM 1954 C CA . THR A 1 269 ? 1.129 -25.734 4.931 1.00 30.75 269 THR A CA 1
ATOM 1955 C C . THR A 1 269 ? 1.435 -24.415 5.662 1.00 30.75 269 THR A C 1
ATOM 1957 O O . THR A 1 269 ? 2.027 -24.462 6.745 1.00 30.75 269 THR A O 1
ATOM 1960 N N . PRO A 1 270 ? 1.041 -23.239 5.130 1.00 29.00 270 PRO A N 1
ATOM 1961 C CA . PRO A 1 270 ? 1.278 -21.959 5.790 1.00 29.00 270 PRO A CA 1
ATOM 1962 C C . PRO A 1 270 ? 0.604 -21.885 7.163 1.00 29.00 270 PRO A C 1
ATOM 1964 O O . PRO A 1 270 ? -0.577 -22.197 7.315 1.00 29.00 270 PRO A O 1
ATOM 1967 N N . VAL A 1 271 ? 1.356 -21.416 8.158 1.00 28.33 271 VAL A N 1
ATOM 1968 C CA . VAL A 1 271 ? 0.818 -20.979 9.451 1.00 28.33 271 VAL A CA 1
ATOM 1969 C C . VAL A 1 271 ? -0.073 -19.750 9.207 1.00 28.33 271 VAL A C 1
ATOM 1971 O O . VAL A 1 271 ? 0.382 -18.816 8.539 1.00 28.33 271 VAL A O 1
ATOM 1974 N N . PRO A 1 272 ? -1.310 -19.695 9.735 1.00 32.84 272 PRO A N 1
ATOM 1975 C CA . PRO A 1 272 ? -2.124 -18.484 9.686 1.00 32.84 272 PRO A CA 1
ATOM 1976 C C . PRO A 1 272 ? -1.359 -17.302 10.301 1.00 32.84 272 PRO A C 1
ATOM 1978 O O . PRO A 1 272 ? -0.982 -17.354 11.469 1.00 32.84 272 PRO A O 1
ATOM 1981 N N . GLY A 1 273 ? -1.113 -16.249 9.513 1.00 45.44 273 GLY A N 1
ATOM 1982 C CA . GLY A 1 273 ? -0.569 -14.974 10.004 1.00 45.44 273 GLY A CA 1
ATOM 1983 C C . GLY A 1 273 ? 0.845 -14.588 9.554 1.00 45.44 273 GLY A C 1
ATOM 1984 O O . GLY A 1 273 ? 1.289 -13.504 9.918 1.00 45.44 273 GLY A O 1
ATOM 1985 N N . LYS A 1 274 ? 1.556 -15.395 8.751 1.00 56.78 274 LYS A N 1
ATOM 1986 C CA . LYS A 1 274 ? 2.829 -14.965 8.137 1.00 56.78 274 LYS A CA 1
ATOM 1987 C C . LYS A 1 274 ? 2.625 -14.629 6.659 1.00 56.78 274 LYS A C 1
ATOM 1989 O O . LYS A 1 274 ? 2.231 -15.499 5.886 1.00 56.78 274 LYS A O 1
ATOM 1994 N N . LEU A 1 275 ? 2.907 -13.383 6.270 1.00 73.75 275 LEU A N 1
ATOM 1995 C CA . LEU A 1 275 ? 2.949 -12.986 4.860 1.00 73.75 275 LEU A CA 1
ATOM 1996 C C . LEU A 1 275 ? 4.009 -13.814 4.118 1.00 73.75 275 LEU A C 1
ATOM 1998 O O . LEU A 1 275 ? 5.140 -13.953 4.590 1.00 73.75 275 LEU A O 1
ATOM 2002 N N . GLY A 1 276 ? 3.623 -14.393 2.975 1.00 86.12 276 GLY A N 1
ATOM 2003 C CA . GLY A 1 276 ? 4.563 -14.998 2.023 1.00 86.12 276 GLY A CA 1
ATOM 2004 C C . GLY A 1 276 ? 5.470 -13.935 1.400 1.00 86.12 276 GLY A C 1
ATOM 2005 O O . GLY A 1 276 ? 5.283 -12.744 1.668 1.00 86.12 276 GLY A O 1
ATOM 2006 N N . LYS A 1 277 ? 6.453 -14.328 0.572 1.00 95.06 277 LYS A N 1
ATOM 2007 C CA . LYS A 1 277 ? 7.252 -13.287 -0.091 1.00 95.06 277 LYS A CA 1
ATOM 2008 C C . LYS A 1 277 ? 6.386 -12.531 -1.092 1.00 95.06 277 LYS A C 1
ATOM 2010 O O . LYS A 1 277 ? 5.429 -13.075 -1.635 1.00 95.06 277 LYS A O 1
ATOM 2015 N N . ILE A 1 278 ? 6.734 -11.282 -1.349 1.00 97.69 278 ILE A N 1
ATOM 2016 C CA . ILE A 1 278 ? 5.931 -10.358 -2.139 1.00 97.69 278 ILE A CA 1
ATOM 2017 C C . ILE A 1 278 ? 6.616 -10.092 -3.478 1.00 97.69 278 ILE A C 1
ATOM 2019 O O . ILE A 1 278 ? 7.780 -9.699 -3.535 1.00 97.69 278 ILE A O 1
ATOM 2023 N N . VAL A 1 279 ? 5.858 -10.296 -4.552 1.00 98.19 279 VAL A N 1
ATOM 2024 C CA . VAL A 1 279 ? 6.093 -9.687 -5.862 1.00 98.19 279 VAL A CA 1
ATOM 2025 C C . VAL A 1 279 ? 4.898 -8.778 -6.091 1.00 98.19 279 VAL A C 1
ATOM 2027 O O . VAL A 1 279 ? 3.818 -9.230 -6.489 1.00 98.19 279 VAL A O 1
ATOM 2030 N N . GLY A 1 280 ? 5.079 -7.518 -5.717 1.00 98.31 280 GLY A N 1
ATOM 2031 C CA . GLY A 1 280 ? 4.034 -6.507 -5.696 1.00 98.31 280 GLY A CA 1
ATOM 2032 C C . GLY A 1 280 ? 4.057 -5.611 -6.931 1.00 98.31 280 GLY A C 1
ATOM 2033 O O . GLY A 1 280 ? 5.099 -5.448 -7.557 1.00 98.31 280 GLY A O 1
ATOM 2034 N N . GLY A 1 281 ? 2.937 -4.984 -7.270 1.00 98.50 281 GLY A N 1
ATOM 2035 C CA . GLY A 1 281 ? 2.913 -3.979 -8.333 1.00 98.50 281 GLY A CA 1
ATOM 2036 C C . GLY A 1 281 ? 1.799 -2.961 -8.144 1.00 98.50 281 GLY A C 1
ATOM 2037 O O . GLY A 1 281 ? 0.670 -3.331 -7.804 1.00 98.50 281 GLY A O 1
ATOM 2038 N N . TYR A 1 282 ? 2.118 -1.683 -8.338 1.00 98.75 282 TYR A N 1
ATOM 2039 C CA . TYR A 1 282 ? 1.113 -0.622 -8.309 1.00 98.75 282 TYR A CA 1
ATOM 2040 C C . TYR A 1 282 ? 0.244 -0.671 -9.562 1.00 98.75 282 TYR A C 1
ATOM 2042 O O . TYR A 1 282 ? 0.748 -0.760 -10.684 1.00 98.75 282 TYR A O 1
ATOM 2050 N N . TRP A 1 283 ? -1.071 -0.621 -9.359 1.00 98.62 283 TRP A N 1
ATOM 2051 C CA . TRP A 1 283 ? -2.079 -0.571 -10.409 1.00 98.62 283 TRP A CA 1
ATOM 2052 C C . TRP A 1 283 ? -2.810 0.774 -10.342 1.00 98.62 283 TRP A C 1
ATOM 2054 O O . TRP A 1 283 ? -3.719 0.932 -9.521 1.00 98.62 283 TRP A O 1
ATOM 2064 N N . PRO A 1 284 ? -2.390 1.767 -11.140 1.00 97.06 284 PRO A N 1
ATOM 2065 C CA . PRO A 1 284 ? -2.959 3.106 -11.089 1.00 97.06 284 PRO A CA 1
ATOM 2066 C C . PRO A 1 284 ? -4.332 3.217 -11.771 1.00 97.06 284 PRO A C 1
ATOM 2068 O O . PRO A 1 284 ? -4.587 2.563 -12.781 1.00 97.06 284 PRO A O 1
ATOM 2071 N N . TYR A 1 285 ? -5.190 4.114 -11.279 1.00 93.38 285 TYR A N 1
ATOM 2072 C CA . TYR A 1 285 ? -6.535 4.352 -11.818 1.00 93.38 285 TYR A CA 1
ATOM 2073 C C . TYR A 1 285 ? -6.544 5.237 -13.077 1.00 93.38 285 TYR A C 1
ATOM 2075 O O . TYR A 1 285 ? -7.461 5.142 -13.891 1.00 93.38 285 TYR A O 1
ATOM 2083 N N . TRP A 1 286 ? -5.547 6.113 -13.246 1.00 94.94 286 TRP A N 1
ATOM 2084 C CA . TRP A 1 286 ? -5.559 7.151 -14.287 1.00 94.94 286 TRP A CA 1
ATOM 2085 C C . TRP A 1 286 ? -5.343 6.690 -15.736 1.00 94.94 286 TRP A C 1
ATOM 2087 O O . TRP A 1 286 ? -5.755 7.444 -16.622 1.00 94.94 286 TRP A O 1
ATOM 2097 N N . PRO A 1 287 ? -4.715 5.539 -16.062 1.00 96.81 287 PRO A N 1
ATOM 2098 C CA . PRO A 1 287 ? -4.663 5.102 -17.451 1.00 96.81 287 PRO A CA 1
ATOM 2099 C C . PRO A 1 287 ? -6.081 4.959 -18.011 1.00 96.81 287 PRO A C 1
ATOM 2101 O O . PRO A 1 287 ? -6.967 4.415 -17.357 1.00 96.81 287 PRO A O 1
ATOM 2104 N N . SER A 1 288 ? -6.305 5.410 -19.246 1.00 96.88 288 SER A N 1
ATOM 2105 C CA . SER A 1 288 ? -7.619 5.300 -19.900 1.00 96.88 288 SER A CA 1
ATOM 2106 C C . SER A 1 288 ? -8.003 3.849 -20.216 1.00 96.88 288 SER A C 1
ATOM 2108 O O . SER A 1 288 ? -9.184 3.522 -20.337 1.00 96.88 288 SER A O 1
ATOM 2110 N N . SER A 1 289 ? -7.003 2.974 -20.336 1.00 97.50 289 SER A N 1
ATOM 2111 C CA . SER A 1 289 ? -7.137 1.577 -20.738 1.00 97.50 289 SER A CA 1
ATOM 2112 C C . SER A 1 289 ? -6.214 0.658 -19.913 1.00 97.50 289 SER A C 1
ATOM 2114 O O . SER A 1 289 ? -5.329 0.005 -20.476 1.00 97.50 289 SER A O 1
ATOM 2116 N N . PRO A 1 290 ? -6.367 0.603 -18.576 1.00 97.44 290 PRO A N 1
ATOM 2117 C CA . PRO A 1 290 ? -5.500 -0.202 -17.724 1.00 97.44 290 PRO A CA 1
ATOM 2118 C C . PRO A 1 290 ? -5.768 -1.696 -17.938 1.00 97.44 290 PRO A C 1
ATOM 2120 O O . PRO A 1 290 ? -6.857 -2.094 -18.366 1.00 97.44 290 PRO A O 1
ATOM 2123 N N . VAL A 1 291 ? -4.768 -2.533 -17.657 1.00 98.25 291 VAL A N 1
ATOM 2124 C CA . VAL A 1 291 ? -4.937 -3.990 -17.691 1.00 98.25 291 VAL A CA 1
ATOM 2125 C C . VAL A 1 291 ? -5.968 -4.380 -16.646 1.00 98.25 291 VAL A C 1
ATOM 2127 O O . VAL A 1 291 ? -5.984 -3.834 -15.545 1.00 98.25 291 VAL A O 1
ATOM 2130 N N . ARG A 1 292 ? -6.851 -5.317 -16.976 1.00 98.25 292 ARG A N 1
ATOM 2131 C CA . ARG A 1 292 ? -7.815 -5.837 -16.007 1.00 98.25 292 ARG A CA 1
ATOM 2132 C C . ARG A 1 292 ? -7.085 -6.562 -14.881 1.00 98.25 292 ARG A C 1
ATOM 2134 O O . ARG A 1 292 ? -6.132 -7.292 -15.138 1.00 98.25 292 ARG A O 1
ATOM 2141 N N . ILE A 1 293 ? -7.564 -6.435 -13.643 1.00 98.31 293 ILE A N 1
ATOM 2142 C CA . ILE A 1 293 ? -6.912 -7.032 -12.460 1.00 98.31 293 ILE A CA 1
ATOM 2143 C C . ILE A 1 293 ? -6.705 -8.549 -12.620 1.00 98.31 293 ILE A C 1
ATOM 2145 O O . ILE A 1 293 ? -5.640 -9.070 -12.285 1.00 98.31 293 ILE A O 1
ATOM 2149 N N . LYS A 1 294 ? -7.679 -9.254 -13.210 1.00 96.25 294 LYS A N 1
ATOM 2150 C CA . LYS A 1 294 ? -7.591 -10.695 -13.502 1.00 96.25 294 LYS A CA 1
ATOM 2151 C C . LYS A 1 294 ? -6.506 -11.063 -14.525 1.00 96.25 294 LYS A C 1
ATOM 2153 O O . LYS A 1 294 ? -6.002 -12.186 -14.482 1.00 96.25 294 LYS A O 1
ATOM 2158 N N . ASP A 1 295 ? -6.163 -10.131 -15.415 1.00 97.62 295 ASP A N 1
ATOM 2159 C CA . ASP A 1 295 ? -5.264 -10.326 -16.559 1.00 97.62 295 ASP A CA 1
ATOM 2160 C C . ASP A 1 295 ? -3.844 -9.798 -16.283 1.00 97.62 295 ASP A C 1
ATOM 2162 O O . ASP A 1 295 ? -2.935 -10.041 -17.074 1.00 97.62 295 ASP A O 1
ATOM 2166 N N . VAL A 1 296 ? -3.620 -9.130 -15.141 1.00 98.50 296 VAL A N 1
ATOM 2167 C CA . VAL A 1 296 ? -2.269 -8.817 -14.640 1.00 98.50 296 VAL A CA 1
ATOM 2168 C C . VAL A 1 296 ? -1.437 -10.100 -14.602 1.00 98.50 296 VAL A C 1
ATOM 2170 O O . VAL A 1 296 ? -1.952 -11.157 -14.221 1.00 98.50 296 VAL A O 1
ATOM 2173 N N . ASN A 1 297 ? -0.156 -10.017 -14.972 1.00 98.38 297 ASN A N 1
ATOM 2174 C CA . ASN A 1 297 ? 0.739 -11.171 -15.047 1.00 98.38 297 ASN A CA 1
ATOM 2175 C C . ASN A 1 297 ? 0.698 -12.022 -13.750 1.00 98.38 297 ASN A C 1
ATOM 2177 O O . ASN A 1 297 ? 0.808 -11.470 -12.652 1.00 98.38 297 ASN A O 1
ATOM 2181 N N . PRO A 1 298 ? 0.560 -13.365 -13.844 1.00 95.44 298 PRO A N 1
ATOM 2182 C CA . PRO A 1 298 ? 0.479 -14.281 -12.693 1.00 95.44 298 PRO A CA 1
ATOM 2183 C C . PRO A 1 298 ? 1.715 -14.305 -11.795 1.00 95.44 298 PRO A C 1
ATOM 2185 O O . PRO A 1 298 ? 1.714 -14.958 -10.746 1.00 95.44 298 PRO A O 1
ATOM 2188 N N . ASN A 1 299 ? 2.774 -13.608 -12.185 1.00 96.88 299 ASN A N 1
ATOM 2189 C CA . ASN A 1 299 ? 3.949 -13.458 -11.362 1.00 96.88 299 ASN A CA 1
ATOM 2190 C C . ASN A 1 299 ? 3.786 -12.425 -10.241 1.00 96.88 299 ASN A C 1
ATOM 2192 O O . ASN A 1 299 ? 4.433 -12.583 -9.208 1.00 96.88 299 ASN A O 1
ATOM 2196 N N . TYR A 1 300 ? 2.855 -11.480 -10.368 1.00 98.12 300 TYR A N 1
ATOM 2197 C CA . TYR A 1 300 ? 2.448 -10.638 -9.248 1.00 98.12 300 TYR A CA 1
ATOM 2198 C C . TYR A 1 300 ? 1.503 -11.398 -8.318 1.00 98.12 300 TYR A C 1
ATOM 2200 O O . TYR A 1 300 ? 0.461 -11.907 -8.740 1.00 98.12 300 TYR A O 1
ATOM 2208 N N . ASN A 1 301 ? 1.864 -11.468 -7.039 1.00 97.19 301 ASN A N 1
ATOM 2209 C CA . ASN A 1 301 ? 1.025 -12.071 -6.002 1.00 97.19 301 ASN A CA 1
ATOM 2210 C C . ASN A 1 301 ? 0.363 -11.033 -5.087 1.00 97.19 301 ASN A C 1
ATOM 2212 O O . ASN A 1 301 ? -0.534 -11.391 -4.322 1.00 97.19 301 ASN A O 1
ATOM 2216 N N . LEU A 1 302 ? 0.759 -9.763 -5.198 1.00 98.44 302 LEU A N 1
ATOM 2217 C CA . LEU A 1 302 ? 0.141 -8.640 -4.511 1.00 98.44 302 LEU A CA 1
ATOM 2218 C C . LEU A 1 302 ? -0.054 -7.472 -5.486 1.00 98.44 302 LEU A C 1
ATOM 2220 O O . LEU A 1 302 ? 0.855 -7.122 -6.235 1.00 98.44 302 LEU A O 1
ATOM 2224 N N . ILE A 1 303 ? -1.241 -6.867 -5.483 1.00 98.81 303 ILE A N 1
ATOM 2225 C CA . ILE A 1 303 ? -1.562 -5.687 -6.296 1.00 98.81 303 ILE A CA 1
ATOM 2226 C C . ILE A 1 303 ? -1.960 -4.539 -5.368 1.00 98.81 303 ILE A C 1
ATOM 2228 O O . ILE A 1 303 ? -2.867 -4.696 -4.547 1.00 98.81 303 ILE A O 1
ATOM 2232 N N . TYR A 1 304 ? -1.304 -3.387 -5.525 1.00 98.81 304 TYR A N 1
ATOM 2233 C CA . TYR A 1 304 ? -1.663 -2.142 -4.843 1.00 98.81 304 TYR A CA 1
ATOM 2234 C C . TYR A 1 304 ? -2.639 -1.362 -5.734 1.00 98.81 304 TYR A C 1
ATOM 2236 O O . TYR A 1 304 ? -2.243 -0.837 -6.775 1.00 98.81 304 TYR A O 1
ATOM 2244 N N . LEU A 1 305 ? -3.918 -1.296 -5.358 1.00 98.69 305 LEU A N 1
ATOM 2245 C CA . LEU A 1 305 ? -4.919 -0.480 -6.050 1.00 98.69 305 LEU A CA 1
ATOM 2246 C C . LEU A 1 305 ? -4.626 0.997 -5.781 1.00 98.69 305 LEU A C 1
ATOM 2248 O O . LEU A 1 305 ? -4.815 1.468 -4.658 1.00 98.69 305 LEU A O 1
ATOM 2252 N N . PHE A 1 306 ? -4.163 1.721 -6.794 1.00 97.44 306 PHE A N 1
ATOM 2253 C CA . PHE A 1 306 ? -3.633 3.069 -6.640 1.00 97.44 306 PHE A CA 1
ATOM 2254 C C . PHE A 1 306 ? -4.497 4.095 -7.394 1.00 97.44 306 PHE A C 1
ATOM 2256 O O . PHE A 1 306 ? -4.686 3.991 -8.594 1.00 97.44 306 PHE A O 1
ATOM 2263 N N . ALA A 1 307 ? -5.082 5.108 -6.768 1.00 94.06 307 ALA A N 1
ATOM 2264 C CA . ALA A 1 307 ? -5.131 5.353 -5.338 1.00 94.06 307 ALA A CA 1
ATOM 2265 C C . ALA A 1 307 ? -6.498 5.900 -4.945 1.00 94.06 307 ALA A C 1
ATOM 2267 O O . ALA A 1 307 ? -7.143 6.633 -5.706 1.00 94.06 307 ALA A O 1
ATOM 2268 N N . ALA A 1 308 ? -6.903 5.582 -3.718 1.00 97.00 308 ALA A N 1
ATOM 2269 C CA . ALA A 1 308 ? -7.867 6.409 -3.019 1.00 97.00 308 ALA A CA 1
ATOM 2270 C C . ALA A 1 308 ? -7.175 7.706 -2.570 1.00 97.00 308 ALA A C 1
ATOM 2272 O O . ALA A 1 308 ? -6.050 7.681 -2.071 1.00 97.00 308 ALA A O 1
ATOM 2273 N N . VAL A 1 309 ? -7.838 8.844 -2.757 1.00 95.12 309 VAL A N 1
ATOM 2274 C CA . VAL A 1 309 ? -7.256 10.172 -2.503 1.00 95.12 309 VAL A CA 1
ATOM 2275 C C . VAL A 1 309 ? -8.009 10.908 -1.393 1.00 95.12 309 VAL A C 1
ATOM 2277 O O . VAL A 1 309 ? -9.186 10.615 -1.166 1.00 95.12 309 VAL A O 1
ATOM 2280 N N . PRO A 1 310 ? -7.368 11.863 -0.697 1.00 94.38 310 PRO A N 1
ATOM 2281 C CA . PRO A 1 310 ? -8.007 12.652 0.350 1.00 94.38 310 PRO A CA 1
ATOM 2282 C C . PRO A 1 310 ? -9.251 13.395 -0.151 1.00 94.38 310 PRO A C 1
ATOM 2284 O O . PRO A 1 310 ? -9.183 14.183 -1.099 1.00 94.38 310 PRO A O 1
ATOM 2287 N N . GLU A 1 311 ? -10.391 13.201 0.509 1.00 93.94 311 GLU A N 1
ATOM 2288 C CA . GLU A 1 311 ? -11.579 14.005 0.237 1.00 93.94 311 GLU A CA 1
ATOM 2289 C C . GLU A 1 311 ? -11.336 15.456 0.688 1.00 93.94 311 GLU A C 1
ATOM 2291 O O . GLU A 1 311 ? -10.886 15.721 1.806 1.00 93.94 311 GLU A O 1
ATOM 2296 N N . GLY A 1 312 ? -11.612 16.404 -0.212 1.00 90.81 312 GLY A N 1
ATOM 2297 C CA . GLY A 1 312 ? -11.279 17.818 -0.019 1.00 90.81 312 GLY A CA 1
ATOM 2298 C C . GLY A 1 312 ? -9.830 18.187 -0.365 1.00 90.81 312 GLY A C 1
ATOM 2299 O O . GLY A 1 312 ? -9.433 19.320 -0.098 1.00 90.81 312 GLY A O 1
ATOM 2300 N N . GLY A 1 313 ? -9.059 17.270 -0.969 1.00 90.56 313 GLY A N 1
ATOM 2301 C CA . GLY A 1 313 ? -7.649 17.473 -1.323 1.00 90.56 313 GLY A CA 1
ATOM 2302 C C . GLY A 1 313 ? -6.721 17.404 -0.109 1.00 90.56 313 GLY A C 1
ATOM 2303 O O . GLY A 1 313 ? -7.188 17.345 1.026 1.00 90.56 313 GLY A O 1
ATOM 2304 N N . ALA A 1 314 ? -5.402 17.391 -0.318 1.00 89.44 314 ALA A N 1
ATOM 2305 C CA . ALA A 1 314 ? -4.433 17.325 0.779 1.00 89.44 314 ALA A CA 1
ATOM 2306 C C . ALA A 1 314 ? -4.572 18.527 1.746 1.00 89.44 314 ALA A C 1
ATOM 2308 O O . ALA A 1 314 ? -4.699 19.663 1.286 1.00 89.44 314 ALA A O 1
ATOM 2309 N N . PRO A 1 315 ? -4.529 18.324 3.081 1.00 90.25 315 PRO A N 1
ATOM 2310 C CA . PRO A 1 315 ? -4.207 17.084 3.798 1.00 90.25 315 PRO A CA 1
ATOM 2311 C C . PRO A 1 315 ? -5.447 16.251 4.214 1.00 90.25 315 PRO A C 1
ATOM 2313 O O . PRO A 1 315 ? -5.495 15.675 5.306 1.00 90.25 315 PRO A O 1
ATOM 2316 N N . GLY A 1 316 ? -6.502 16.266 3.398 1.00 87.75 316 GLY A N 1
ATOM 2317 C CA . GLY A 1 316 ? -7.767 15.549 3.575 1.00 87.75 316 GLY A CA 1
ATOM 2318 C C . GLY A 1 316 ? -8.674 16.200 4.595 1.00 87.75 316 GLY A C 1
ATOM 2319 O O . GLY A 1 316 ? -8.823 15.661 5.684 1.00 87.75 316 GLY A O 1
ATOM 2320 N N . THR A 1 317 ? -9.244 17.371 4.310 1.00 87.12 317 THR A N 1
ATOM 2321 C CA . THR A 1 317 ? -9.960 18.201 5.304 1.00 87.12 317 THR A CA 1
ATOM 2322 C C . THR A 1 317 ? -11.097 17.474 6.029 1.00 87.12 317 THR A C 1
ATOM 2324 O O . THR A 1 317 ? -11.322 17.748 7.207 1.00 87.12 317 THR A O 1
ATOM 2327 N N . THR A 1 318 ? -11.747 16.496 5.394 1.00 90.69 318 THR A N 1
ATOM 2328 C CA . THR A 1 318 ? -12.848 15.723 6.001 1.00 90.69 318 THR A CA 1
ATOM 2329 C C . THR A 1 318 ? -12.376 14.506 6.808 1.00 90.69 318 THR A C 1
ATOM 2331 O O . THR A 1 318 ? -13.140 13.946 7.596 1.00 90.69 318 THR A O 1
ATOM 2334 N N . GLY A 1 319 ? -11.122 14.078 6.629 1.00 91.31 319 GLY A N 1
ATOM 2335 C CA . GLY A 1 319 ? -10.595 12.811 7.150 1.00 91.31 319 GLY A CA 1
ATOM 2336 C C . GLY A 1 319 ? -10.959 11.582 6.332 1.00 91.31 319 GLY A C 1
ATOM 2337 O O . GLY A 1 319 ? -10.426 10.512 6.598 1.00 91.31 319 GLY A O 1
ATOM 2338 N N . ARG A 1 320 ? -11.829 11.717 5.332 1.00 97.31 320 ARG A N 1
ATOM 2339 C CA . ARG A 1 320 ? -12.243 10.619 4.457 1.00 97.31 320 ARG A CA 1
ATOM 2340 C C . ARG A 1 320 ? -11.334 10.539 3.237 1.00 97.31 320 ARG A C 1
ATOM 2342 O O . ARG A 1 320 ? -10.687 11.517 2.860 1.00 97.31 320 ARG A O 1
ATOM 2349 N N . VAL A 1 321 ? -11.343 9.384 2.587 1.00 97.75 321 VAL A N 1
ATOM 2350 C CA . VAL A 1 321 ? -10.777 9.204 1.248 1.00 97.75 321 VAL A CA 1
ATOM 2351 C C . VAL A 1 321 ? -11.853 8.789 0.255 1.00 97.75 321 VAL A C 1
ATOM 2353 O O . VAL A 1 321 ? -12.862 8.184 0.624 1.00 97.75 321 VAL A O 1
ATOM 2356 N N . ILE A 1 322 ? -11.631 9.121 -1.012 1.00 95.56 322 ILE A N 1
ATOM 2357 C CA . ILE A 1 322 ? -12.494 8.744 -2.131 1.00 95.56 322 ILE A CA 1
ATOM 2358 C C . ILE A 1 322 ? -11.749 7.810 -3.077 1.00 95.56 322 ILE A C 1
ATOM 2360 O O . ILE A 1 322 ? -10.580 8.025 -3.394 1.00 95.56 322 ILE A O 1
ATOM 2364 N N . TRP A 1 323 ? -12.441 6.769 -3.533 1.00 96.06 323 TRP A N 1
ATOM 2365 C CA . TRP A 1 323 ? -11.947 5.883 -4.579 1.00 96.06 323 TRP A CA 1
ATOM 2366 C C . TRP A 1 323 ? -12.251 6.472 -5.956 1.00 96.06 323 TRP A C 1
ATOM 2368 O O . TRP A 1 323 ? -13.406 6.774 -6.263 1.00 96.06 323 TRP A O 1
ATOM 2378 N N . ASN A 1 324 ? -11.224 6.586 -6.797 1.00 90.94 324 ASN A N 1
ATOM 2379 C CA . ASN A 1 324 ? -11.387 6.970 -8.193 1.00 90.94 324 ASN A CA 1
ATOM 2380 C C . ASN A 1 324 ? -11.517 5.717 -9.057 1.00 90.94 324 ASN A C 1
ATOM 2382 O O . ASN A 1 324 ? -10.651 4.842 -9.033 1.00 90.94 324 ASN A O 1
ATOM 2386 N N . ALA A 1 325 ? -12.598 5.633 -9.832 1.00 91.12 325 ALA A N 1
ATOM 2387 C CA . ALA A 1 325 ? -12.774 4.537 -10.772 1.00 91.12 325 ALA A CA 1
ATOM 2388 C C . ALA A 1 325 ? -11.672 4.566 -11.852 1.00 91.12 325 ALA A C 1
ATOM 2390 O O . ALA A 1 325 ? -11.278 5.648 -12.296 1.00 91.12 325 ALA A O 1
ATOM 2391 N N . PRO A 1 326 ? -11.181 3.395 -12.287 1.00 96.69 326 PRO A N 1
ATOM 2392 C CA . PRO A 1 326 ? -10.168 3.309 -13.328 1.00 96.69 326 PRO A CA 1
ATOM 2393 C C . PRO A 1 326 ? -10.738 3.646 -14.711 1.00 96.69 326 PRO A C 1
ATOM 2395 O O . PRO A 1 326 ? -11.953 3.634 -14.919 1.00 96.69 326 PRO A O 1
ATOM 2398 N N . GLY A 1 327 ? -9.863 3.870 -15.694 1.00 96.81 327 GLY A N 1
ATOM 2399 C CA . GLY A 1 327 ? -10.270 3.899 -17.099 1.00 96.81 327 GLY A CA 1
ATOM 2400 C C . GLY A 1 327 ? -10.877 2.569 -17.571 1.00 96.81 327 GLY A C 1
ATOM 2401 O O . GLY A 1 327 ? -10.591 1.500 -17.031 1.00 96.81 327 GLY A O 1
ATOM 2402 N N . ASN A 1 328 ? -11.720 2.622 -18.607 1.00 97.50 328 ASN A N 1
ATOM 2403 C CA . ASN A 1 328 ? -12.494 1.465 -19.072 1.00 97.50 328 ASN A CA 1
ATOM 2404 C C . ASN A 1 328 ? -12.138 0.975 -20.488 1.00 97.50 328 ASN A C 1
ATOM 2406 O O . ASN A 1 328 ? -12.852 0.145 -21.040 1.00 97.50 328 ASN A O 1
ATOM 2410 N N . GLY A 1 329 ? -11.036 1.434 -21.091 1.00 97.06 329 GLY A N 1
ATOM 2411 C CA . GLY A 1 329 ? -10.677 1.093 -22.480 1.00 97.06 329 GLY A CA 1
ATOM 2412 C C . GLY A 1 329 ? -10.560 -0.412 -22.780 1.00 97.06 329 GLY A C 1
ATOM 2413 O O . GLY A 1 329 ? -10.761 -0.826 -23.918 1.00 97.06 329 GLY A O 1
ATOM 2414 N N . ARG A 1 330 ? -10.308 -1.238 -21.753 1.00 95.00 330 ARG A N 1
ATOM 2415 C CA . ARG A 1 330 ? -10.293 -2.715 -21.809 1.00 95.00 330 ARG A CA 1
ATOM 2416 C C . ARG A 1 330 ? -11.345 -3.381 -20.906 1.00 95.00 330 ARG A C 1
ATOM 2418 O O . ARG A 1 330 ? -11.224 -4.560 -20.584 1.00 95.00 330 ARG A O 1
ATOM 2425 N N . GLY A 1 331 ? -12.364 -2.642 -20.464 1.00 95.94 331 GLY A N 1
ATOM 2426 C CA . GLY A 1 331 ? -13.407 -3.145 -19.560 1.00 95.94 331 GLY A CA 1
ATOM 2427 C C . GLY A 1 331 ? -13.002 -3.207 -18.080 1.00 95.94 331 GLY A C 1
ATOM 2428 O O . GLY A 1 331 ? -13.676 -3.876 -17.299 1.00 95.94 331 GLY A O 1
ATOM 2429 N N . ALA A 1 332 ? -11.895 -2.570 -17.681 1.00 96.69 332 ALA A N 1
ATOM 2430 C CA . ALA A 1 332 ? -11.388 -2.643 -16.310 1.00 96.69 332 ALA A CA 1
ATOM 2431 C C . ALA A 1 332 ? -12.332 -2.018 -15.272 1.00 96.69 332 ALA A C 1
ATOM 2433 O O . ALA A 1 332 ? -12.478 -2.581 -14.192 1.00 96.69 332 ALA A O 1
ATOM 2434 N N . ALA A 1 333 ? -13.003 -0.906 -15.589 1.00 94.94 333 ALA A N 1
ATOM 2435 C CA . ALA A 1 333 ? -13.945 -0.269 -14.669 1.00 94.94 333 ALA A CA 1
ATOM 2436 C C . ALA A 1 333 ? -15.216 -1.109 -14.494 1.00 94.94 333 ALA A C 1
ATOM 2438 O O . ALA A 1 333 ? -15.606 -1.403 -13.365 1.00 94.94 333 ALA A O 1
ATOM 2439 N N . ASP A 1 334 ? -15.805 -1.564 -15.603 1.00 94.50 334 ASP A N 1
ATOM 2440 C CA . ASP A 1 334 ? -17.062 -2.327 -15.588 1.00 94.50 334 ASP A CA 1
ATOM 2441 C C . ASP A 1 334 ? -16.930 -3.675 -14.871 1.00 94.50 334 ASP A C 1
ATOM 2443 O O . ASP A 1 334 ? -17.902 -4.202 -14.333 1.00 94.50 334 ASP A O 1
ATOM 2447 N N . ASN A 1 335 ? -15.724 -4.247 -14.865 1.00 96.00 335 ASN A N 1
ATOM 2448 C CA . ASN A 1 335 ? -15.459 -5.571 -14.311 1.00 96.00 335 ASN A CA 1
ATOM 2449 C C . ASN A 1 335 ? -14.634 -5.543 -13.018 1.00 96.00 335 ASN A C 1
ATOM 2451 O O . ASN A 1 335 ? -14.264 -6.610 -12.519 1.00 96.00 335 ASN A O 1
ATOM 2455 N N . LEU A 1 336 ? -14.339 -4.361 -12.465 1.00 96.12 336 LEU A N 1
ATOM 2456 C CA . LEU A 1 336 ? -13.372 -4.205 -11.376 1.00 96.12 336 LEU A CA 1
ATOM 2457 C C . LEU A 1 336 ? -13.676 -5.125 -10.186 1.00 96.12 336 LEU A C 1
ATOM 2459 O O . LEU A 1 336 ? -12.804 -5.866 -9.741 1.00 96.12 336 LEU A O 1
ATOM 2463 N N . VAL A 1 337 ? -14.926 -5.128 -9.711 1.00 94.69 337 VAL A N 1
ATOM 2464 C CA . VAL A 1 337 ? -15.350 -5.952 -8.566 1.00 94.69 337 VAL A CA 1
ATOM 2465 C C . VAL A 1 337 ? -15.169 -7.441 -8.866 1.00 94.69 337 VAL A C 1
ATOM 2467 O O . VAL A 1 337 ? -14.555 -8.153 -8.074 1.00 94.69 337 VAL A O 1
ATOM 2470 N N . SER A 1 338 ? -15.642 -7.924 -10.022 1.00 93.19 338 SER A N 1
ATOM 2471 C CA . SER A 1 338 ? -15.493 -9.336 -10.400 1.00 93.19 338 SER A CA 1
ATOM 2472 C C . SER A 1 338 ? -14.033 -9.749 -10.583 1.00 93.19 338 SER A C 1
ATOM 2474 O O . SER A 1 338 ? -13.667 -10.870 -10.229 1.00 93.19 338 SER A O 1
ATOM 2476 N N . ASP A 1 339 ? -13.187 -8.849 -11.084 1.00 98.00 339 ASP A N 1
ATOM 2477 C CA . ASP A 1 339 ? -11.769 -9.126 -11.290 1.00 98.00 339 ASP A CA 1
ATOM 2478 C C . ASP A 1 339 ? -11.015 -9.186 -9.957 1.00 98.00 339 ASP A C 1
ATOM 2480 O O . ASP A 1 339 ? -10.184 -10.075 -9.772 1.00 98.00 339 ASP A O 1
ATOM 2484 N N . ILE A 1 340 ? -11.346 -8.305 -9.003 1.00 97.38 340 ILE A N 1
ATOM 2485 C CA . ILE A 1 340 ? -10.832 -8.361 -7.627 1.00 97.38 340 ILE A CA 1
ATOM 2486 C C . ILE A 1 340 ? -11.241 -9.681 -6.963 1.00 97.38 340 ILE A C 1
ATOM 2488 O O . ILE A 1 340 ? -10.386 -10.369 -6.402 1.00 97.38 340 ILE A O 1
ATOM 2492 N N . GLN A 1 341 ? -12.514 -10.082 -7.062 1.00 92.06 341 GLN A N 1
ATOM 2493 C CA . GLN A 1 341 ? -12.972 -11.352 -6.484 1.00 92.06 341 GLN A CA 1
ATOM 2494 C C . GLN A 1 341 ? -12.268 -12.558 -7.109 1.00 92.06 341 GLN A C 1
ATOM 2496 O O . GLN A 1 341 ? -11.839 -13.459 -6.391 1.00 92.06 341 GLN A O 1
ATOM 2501 N N . TYR A 1 342 ? -12.104 -12.573 -8.432 1.00 88.38 342 TYR A N 1
ATOM 2502 C CA . TYR A 1 342 ? -11.395 -13.647 -9.124 1.00 88.38 342 TYR A CA 1
ATOM 2503 C C . TYR A 1 342 ? -9.916 -13.708 -8.718 1.00 88.38 342 TYR A C 1
ATOM 2505 O O . TYR A 1 342 ? -9.397 -14.785 -8.415 1.00 88.38 342 TYR A O 1
ATOM 2513 N N . ALA A 1 343 ? -9.241 -12.559 -8.647 1.00 91.12 343 ALA A N 1
ATOM 2514 C CA . ALA A 1 343 ? -7.845 -12.494 -8.232 1.00 91.12 343 ALA A CA 1
ATOM 2515 C C . ALA A 1 343 ? -7.645 -13.028 -6.806 1.00 91.12 343 ALA A C 1
ATOM 2517 O O . ALA A 1 343 ? -6.724 -13.810 -6.568 1.00 91.12 343 ALA A O 1
ATOM 2518 N N . ARG A 1 344 ? -8.540 -12.673 -5.878 1.00 92.75 344 ARG A N 1
ATOM 2519 C CA . ARG A 1 344 ? -8.467 -13.100 -4.473 1.00 92.75 344 ARG A CA 1
ATOM 2520 C C . ARG A 1 344 ? -8.880 -14.558 -4.277 1.00 92.75 344 ARG A C 1
ATOM 2522 O O . ARG A 1 344 ? -8.147 -15.328 -3.665 1.00 92.75 344 ARG A O 1
ATOM 2529 N N . GLY A 1 345 ? -10.040 -14.942 -4.805 1.00 83.25 345 GLY A N 1
ATOM 2530 C CA . GLY A 1 345 ? -10.648 -16.252 -4.565 1.00 83.25 345 GLY A CA 1
ATOM 2531 C C . GLY A 1 345 ? -10.108 -17.378 -5.447 1.00 83.25 345 GLY A C 1
ATOM 2532 O O . GLY A 1 345 ? -10.066 -18.521 -5.002 1.00 83.25 345 GLY A O 1
ATOM 2533 N N . VAL A 1 346 ? -9.683 -17.074 -6.679 1.00 84.94 346 VAL A N 1
ATOM 2534 C CA . VAL A 1 346 ? -9.243 -18.090 -7.655 1.00 84.94 346 VAL A CA 1
ATOM 2535 C C . VAL A 1 346 ? -7.736 -18.045 -7.882 1.00 84.94 346 VAL A C 1
ATOM 2537 O O . VAL A 1 346 ? -7.090 -19.089 -7.900 1.00 84.94 346 VAL A O 1
ATOM 2540 N N . GLN A 1 347 ? -7.153 -16.853 -8.042 1.00 86.88 347 GLN A N 1
ATOM 2541 C CA . GLN A 1 347 ? -5.709 -16.718 -8.286 1.00 86.88 347 GLN A CA 1
ATOM 2542 C C . GLN A 1 347 ? -4.881 -16.661 -6.992 1.00 86.88 347 GLN A C 1
ATOM 2544 O O . GLN A 1 347 ? -3.654 -16.697 -7.062 1.00 86.88 347 GLN A O 1
ATOM 2549 N N . GLY A 1 348 ? -5.527 -16.558 -5.823 1.00 88.50 348 GLY A N 1
ATOM 2550 C CA . GLY A 1 348 ? -4.859 -16.477 -4.522 1.00 88.50 348 GLY A CA 1
ATOM 2551 C C . GLY A 1 348 ? -4.009 -15.217 -4.331 1.00 88.50 348 GLY A C 1
ATOM 2552 O O . GLY A 1 348 ? -3.105 -15.209 -3.495 1.00 88.50 348 GLY A O 1
ATOM 2553 N N . ARG A 1 349 ? -4.260 -14.163 -5.117 1.00 93.94 349 ARG A N 1
ATOM 2554 C CA . ARG A 1 349 ? -3.546 -12.886 -5.021 1.00 93.94 349 ARG A CA 1
ATOM 2555 C C . ARG A 1 349 ? -4.074 -12.063 -3.858 1.00 93.94 349 ARG A C 1
ATOM 2557 O O . ARG A 1 349 ? -5.252 -12.132 -3.515 1.00 93.94 349 ARG A O 1
ATOM 2564 N N . ARG A 1 350 ? -3.204 -11.229 -3.300 1.00 97.25 350 ARG A N 1
ATOM 2565 C CA . ARG A 1 350 ? -3.591 -10.175 -2.364 1.00 97.25 350 ARG A CA 1
ATOM 2566 C C . ARG A 1 350 ? -3.856 -8.886 -3.121 1.00 97.25 350 ARG A C 1
ATOM 2568 O O . ARG A 1 350 ? -3.076 -8.502 -3.986 1.00 97.25 350 ARG A O 1
ATOM 2575 N N . ILE A 1 351 ? -4.946 -8.218 -2.785 1.00 98.44 351 ILE A N 1
ATOM 2576 C CA . ILE A 1 351 ? -5.300 -6.912 -3.336 1.00 98.44 351 ILE A CA 1
ATOM 2577 C C . ILE A 1 351 ? -5.338 -5.940 -2.168 1.00 98.44 351 ILE A C 1
ATOM 2579 O O . ILE A 1 351 ? -6.108 -6.171 -1.247 1.00 98.44 351 ILE A O 1
ATOM 2583 N N . ILE A 1 352 ? -4.542 -4.876 -2.165 1.00 98.75 352 ILE A N 1
ATOM 2584 C CA . ILE A 1 352 ? -4.577 -3.880 -1.084 1.00 98.75 352 ILE A CA 1
ATOM 2585 C C . ILE A 1 352 ? -4.868 -2.495 -1.649 1.00 98.75 352 ILE A C 1
ATOM 2587 O O . ILE A 1 352 ? -4.450 -2.174 -2.759 1.00 98.75 352 ILE A O 1
ATOM 2591 N N . LEU A 1 353 ? -5.618 -1.685 -0.909 1.00 98.75 353 LEU A N 1
ATOM 2592 C CA . LEU A 1 353 ? -5.948 -0.322 -1.305 1.00 98.75 353 LEU A CA 1
ATOM 2593 C C . LEU A 1 353 ? -4.811 0.615 -0.905 1.00 98.75 353 LEU A C 1
ATOM 2595 O O . LEU A 1 353 ? -4.507 0.713 0.278 1.00 98.75 353 LEU A O 1
ATOM 2599 N N . SER A 1 354 ? -4.221 1.335 -1.854 1.00 98.44 354 SER A N 1
ATOM 2600 C CA . SER A 1 354 ? -3.253 2.388 -1.544 1.00 98.44 354 SER A CA 1
ATOM 2601 C C . SER A 1 354 ? -3.943 3.742 -1.439 1.00 98.44 354 SER A C 1
ATOM 2603 O O . SER A 1 354 ? -4.822 4.084 -2.240 1.00 98.44 354 SER A O 1
ATOM 2605 N N . VAL A 1 355 ? -3.573 4.493 -0.407 1.00 96.88 355 VAL A N 1
ATOM 2606 C CA . VAL A 1 355 ? -4.139 5.798 -0.077 1.00 96.88 355 VAL A CA 1
ATOM 2607 C C . VAL A 1 355 ? -3.072 6.873 -0.188 1.00 96.88 355 VAL A C 1
ATOM 2609 O O . VAL A 1 355 ? -2.034 6.778 0.459 1.00 96.88 355 VAL A O 1
ATOM 2612 N N . GLY A 1 356 ? -3.383 7.933 -0.932 1.00 92.81 356 GLY A N 1
ATOM 2613 C CA . GLY A 1 356 ? -2.523 9.097 -1.111 1.00 92.81 356 GLY A CA 1
ATOM 2614 C C . GLY A 1 356 ? -1.917 9.159 -2.512 1.00 92.81 356 GLY A C 1
ATOM 2615 O O . GLY A 1 356 ? -2.641 9.337 -3.493 1.00 92.81 356 GLY A O 1
ATOM 2616 N N . GLY A 1 357 ? -0.592 9.084 -2.587 1.00 90.44 357 GLY A N 1
ATOM 2617 C CA . GLY A 1 357 ? 0.239 9.351 -3.755 1.00 90.44 357 GLY A CA 1
ATOM 2618 C C . GLY A 1 357 ? 0.845 10.752 -3.766 1.00 90.44 357 GLY A C 1
ATOM 2619 O O . GLY A 1 357 ? 0.595 11.555 -2.863 1.00 90.44 357 GLY A O 1
ATOM 2620 N N . ALA A 1 358 ? 1.607 11.052 -4.820 1.00 87.56 358 ALA A N 1
ATOM 2621 C CA . ALA A 1 358 ? 2.228 12.353 -5.070 1.00 87.56 358 ALA A CA 1
ATOM 2622 C C . ALA A 1 358 ? 1.304 13.534 -4.730 1.00 87.56 358 ALA A C 1
ATOM 2624 O O . ALA A 1 358 ? 0.232 13.694 -5.319 1.00 87.56 358 ALA A O 1
ATOM 2625 N N . GLY A 1 359 ? 1.706 14.362 -3.759 1.00 87.19 359 GLY A N 1
ATOM 2626 C CA . GLY A 1 359 ? 0.957 15.550 -3.335 1.00 87.19 359 GLY A CA 1
ATOM 2627 C C . GLY A 1 359 ? -0.350 15.293 -2.569 1.00 87.19 359 GLY A C 1
ATOM 2628 O O . GLY A 1 359 ? -1.003 16.251 -2.160 1.00 87.19 359 GLY A O 1
ATOM 2629 N N . ASN A 1 360 ? -0.727 14.037 -2.321 1.00 90.88 360 ASN A N 1
ATOM 2630 C CA . ASN A 1 360 ? -1.981 13.634 -1.675 1.00 90.88 360 ASN A CA 1
ATOM 2631 C C . ASN A 1 360 ? -1.766 13.174 -0.224 1.00 90.88 360 ASN A C 1
ATOM 2633 O O . ASN A 1 360 ? -2.262 12.129 0.201 1.00 90.88 360 ASN A O 1
ATOM 2637 N N . GLY A 1 361 ? -1.026 13.972 0.550 1.00 89.50 361 GLY A N 1
ATOM 2638 C CA . GLY A 1 361 ? -0.807 13.722 1.974 1.00 89.50 361 GLY A CA 1
ATOM 2639 C C . GLY A 1 361 ? -2.107 13.721 2.790 1.00 89.50 361 GLY A C 1
ATOM 2640 O O . GLY A 1 361 ? -3.116 14.315 2.402 1.00 89.50 361 GLY A O 1
ATOM 2641 N N . MET A 1 362 ? -2.063 13.084 3.959 1.00 91.31 362 MET A N 1
ATOM 2642 C CA . MET A 1 362 ? -3.157 13.040 4.933 1.00 91.31 362 MET A CA 1
ATOM 2643 C C . MET A 1 362 ? -2.676 13.541 6.291 1.00 91.31 362 MET A C 1
ATOM 2645 O O . MET A 1 362 ? -1.520 13.353 6.653 1.00 91.31 362 MET A O 1
ATOM 2649 N N . SER A 1 363 ? -3.585 14.141 7.057 1.00 91.38 363 SER A N 1
ATOM 2650 C CA . SER A 1 363 ? -3.373 14.445 8.475 1.00 91.38 363 SER A CA 1
ATOM 2651 C C . SER A 1 363 ? -4.561 13.974 9.309 1.00 91.38 363 SER A C 1
ATOM 2653 O O . SER A 1 363 ? -5.704 14.064 8.860 1.00 91.38 363 SER A O 1
ATOM 2655 N N . PHE A 1 364 ? -4.293 13.528 10.530 1.00 93.44 364 PHE A N 1
ATOM 2656 C CA . PHE A 1 364 ? -5.203 13.019 11.546 1.00 93.44 364 PHE A CA 1
ATOM 2657 C C . PHE A 1 364 ? -4.897 13.683 12.903 1.00 93.44 364 PHE A C 1
ATOM 2659 O O . PHE A 1 364 ? -4.332 13.055 13.792 1.00 93.44 364 PHE A O 1
ATOM 2666 N N . PRO A 1 365 ? -5.284 14.952 13.118 1.00 89.50 365 PRO A N 1
ATOM 2667 C CA . PRO A 1 365 ? -4.983 15.660 14.360 1.00 89.50 365 PRO A CA 1
ATOM 2668 C C . PRO A 1 365 ? -5.856 15.199 15.541 1.00 89.50 365 PRO A C 1
ATOM 2670 O O . PRO A 1 365 ? -5.675 15.666 16.663 1.00 89.50 365 PRO A O 1
ATOM 2673 N N . ASN A 1 366 ? -6.860 14.348 15.297 1.00 83.75 366 ASN A N 1
ATOM 2674 C CA . ASN A 1 366 ? -7.756 13.814 16.316 1.00 83.75 366 ASN A CA 1
ATOM 2675 C C . ASN A 1 366 ? -8.460 12.532 15.848 1.00 83.75 366 ASN A C 1
ATOM 2677 O O . ASN A 1 366 ? -8.576 12.256 14.651 1.00 83.75 366 ASN A O 1
ATOM 2681 N N . ARG A 1 367 ? -9.014 11.803 16.823 1.00 92.69 367 ARG A N 1
ATOM 2682 C CA . ARG A 1 367 ? -9.704 10.525 16.620 1.00 92.69 367 ARG A CA 1
ATOM 2683 C C . ARG A 1 367 ? -10.933 10.603 15.719 1.00 92.69 367 ARG A C 1
ATOM 2685 O O . ARG A 1 367 ? -11.213 9.642 15.012 1.00 92.69 367 ARG A O 1
ATOM 2692 N N . THR A 1 368 ? -11.654 11.723 15.698 1.00 86.19 368 THR A N 1
ATOM 2693 C CA . THR A 1 368 ? -12.816 11.890 14.811 1.00 86.19 368 THR A CA 1
ATOM 2694 C C . THR A 1 368 ? -12.397 11.800 13.349 1.00 86.19 368 THR A C 1
ATOM 2696 O O . THR A 1 368 ? -13.007 11.074 12.567 1.00 86.19 368 THR A O 1
ATOM 2699 N N . LYS A 1 369 ? -11.305 12.477 12.980 1.00 90.81 369 LYS A N 1
ATOM 2700 C CA . LYS A 1 369 ? -10.780 12.436 11.614 1.00 90.81 369 LYS A CA 1
ATOM 2701 C C . LYS A 1 369 ? -10.282 11.034 11.236 1.00 90.81 369 LYS A C 1
ATOM 2703 O O . LYS A 1 369 ? -10.522 10.578 10.122 1.00 90.81 369 LYS A O 1
ATOM 2708 N N . SER A 1 370 ? -9.670 10.329 12.183 1.00 91.94 370 SER A N 1
ATOM 2709 C CA . SER A 1 370 ? -9.269 8.926 12.038 1.00 91.94 370 SER A CA 1
ATOM 2710 C C . SER A 1 370 ? -10.457 7.975 11.878 1.00 91.94 370 SER A C 1
ATOM 2712 O O . SER A 1 370 ? -10.394 7.037 11.089 1.00 91.94 370 SER A O 1
ATOM 2714 N N . GLN A 1 371 ? -11.561 8.207 12.593 1.00 87.25 371 GLN A N 1
ATOM 2715 C CA . GLN A 1 371 ? -12.784 7.415 12.446 1.00 87.25 371 GLN A CA 1
ATOM 2716 C C . GLN A 1 371 ? -13.418 7.643 11.071 1.00 87.25 371 GLN A C 1
ATOM 2718 O O . GLN A 1 371 ? -13.740 6.673 10.391 1.00 87.25 371 GLN A O 1
ATOM 2723 N N . ASN A 1 372 ? -13.496 8.897 10.612 1.00 90.69 372 ASN A N 1
ATOM 2724 C CA . ASN A 1 372 ? -13.960 9.225 9.260 1.00 90.69 372 ASN A CA 1
ATOM 2725 C C . ASN A 1 372 ? -13.141 8.494 8.188 1.00 90.69 372 ASN A C 1
ATOM 2727 O O . ASN A 1 372 ? -13.693 8.001 7.201 1.00 90.69 372 ASN A O 1
ATOM 2731 N N . PHE A 1 373 ? -11.828 8.389 8.400 1.00 98.00 373 PHE A N 1
ATOM 2732 C CA . PHE A 1 373 ? -10.956 7.610 7.537 1.00 98.00 373 PHE A CA 1
ATOM 2733 C C . PHE A 1 373 ? -11.363 6.143 7.513 1.00 98.00 373 PHE A C 1
ATOM 2735 O O . PHE A 1 373 ? -11.683 5.627 6.443 1.00 98.00 373 PHE A O 1
ATOM 2742 N N . VAL A 1 374 ? -11.419 5.490 8.679 1.00 96.88 374 VAL A N 1
ATOM 2743 C CA . VAL A 1 374 ? -11.838 4.085 8.809 1.00 96.88 374 VAL A CA 1
ATOM 2744 C C . VAL A 1 374 ? -13.188 3.858 8.129 1.00 96.88 374 VAL A C 1
ATOM 2746 O O . VAL A 1 374 ? -13.318 2.921 7.345 1.00 96.88 374 VAL A O 1
ATOM 2749 N N . ASP A 1 375 ? -14.166 4.731 8.355 1.00 89.06 375 ASP A N 1
ATOM 2750 C CA . ASP A 1 375 ? -15.504 4.615 7.773 1.00 89.06 375 ASP A CA 1
ATOM 2751 C C . ASP A 1 375 ? -15.473 4.732 6.244 1.00 89.06 375 ASP A C 1
ATOM 2753 O O . ASP A 1 375 ? -16.150 3.974 5.546 1.00 89.06 375 ASP A O 1
ATOM 2757 N N . SER A 1 376 ? -14.642 5.624 5.697 1.00 98.31 376 SER A N 1
ATOM 2758 C CA . SER A 1 376 ? -14.446 5.723 4.247 1.00 98.31 376 SER A CA 1
ATOM 2759 C C . SER A 1 376 ? -13.749 4.492 3.657 1.00 98.31 376 SER A C 1
ATOM 2761 O O . SER A 1 376 ? -14.177 4.007 2.611 1.00 98.31 376 SER A O 1
ATOM 2763 N N . ILE A 1 377 ? -12.768 3.906 4.354 1.00 98.50 377 ILE A N 1
ATOM 2764 C CA . ILE A 1 377 ? -12.126 2.646 3.947 1.00 98.50 377 ILE A CA 1
ATOM 2765 C C . ILE A 1 377 ? -13.127 1.488 3.974 1.00 98.50 377 ILE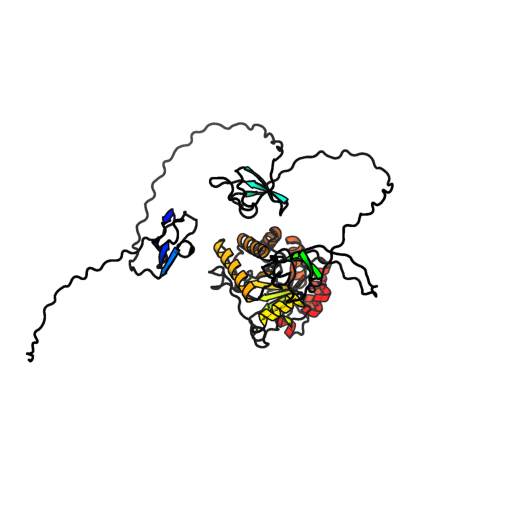 A C 1
ATOM 2767 O O . ILE A 1 377 ? -13.146 0.691 3.041 1.00 98.50 377 ILE A O 1
ATOM 2771 N N . VAL A 1 378 ? -13.997 1.403 4.987 1.00 94.31 378 VAL A N 1
ATOM 2772 C CA . VAL A 1 378 ? -15.089 0.412 5.036 1.00 94.31 378 VAL A CA 1
ATOM 2773 C C . VAL A 1 378 ? -16.070 0.620 3.876 1.00 94.31 378 VAL A C 1
ATOM 2775 O O . VAL A 1 378 ? -16.495 -0.348 3.247 1.00 94.31 378 VAL A O 1
ATOM 2778 N N . GLY A 1 379 ? -16.400 1.872 3.550 1.00 92.12 379 GLY A N 1
ATOM 2779 C CA . GLY A 1 379 ? -17.220 2.206 2.386 1.00 92.12 379 GLY A CA 1
ATOM 2780 C C . GLY A 1 379 ? -16.608 1.703 1.077 1.00 92.12 379 GLY A C 1
ATOM 2781 O O . GLY A 1 379 ? -17.281 1.007 0.316 1.00 92.12 379 GLY A O 1
ATOM 2782 N N . ILE A 1 380 ? -15.322 1.981 0.848 1.00 98.06 380 ILE A N 1
ATOM 2783 C CA . ILE A 1 380 ? -14.592 1.522 -0.345 1.00 98.06 380 ILE A CA 1
ATOM 2784 C C . ILE A 1 380 ? -14.453 -0.006 -0.344 1.00 98.06 380 ILE A C 1
ATOM 2786 O O . ILE A 1 380 ? -14.607 -0.636 -1.388 1.00 98.06 380 ILE A O 1
ATOM 2790 N N . TYR A 1 381 ? -14.224 -0.627 0.817 1.00 97.38 381 TYR A N 1
ATOM 2791 C CA . TYR A 1 381 ? -14.192 -2.085 0.960 1.00 97.38 381 TYR A CA 1
ATOM 2792 C C . TYR A 1 381 ? -15.489 -2.703 0.447 1.00 97.38 381 TYR A C 1
ATOM 2794 O O . TYR A 1 381 ? -15.451 -3.573 -0.419 1.00 97.38 381 TYR A O 1
ATOM 2802 N N . ASN A 1 382 ? -16.637 -2.198 0.896 1.00 90.38 382 ASN A N 1
ATOM 2803 C CA . ASN A 1 382 ? -17.938 -2.677 0.434 1.00 90.38 382 ASN A CA 1
ATOM 2804 C C . ASN A 1 382 ? -18.162 -2.385 -1.058 1.00 90.38 382 ASN A C 1
ATOM 2806 O O . ASN A 1 382 ? -18.630 -3.258 -1.786 1.00 90.38 382 ASN A O 1
ATOM 2810 N N . GLN A 1 383 ? -17.779 -1.193 -1.528 1.00 92.19 383 GLN A N 1
ATOM 2811 C CA . GLN A 1 383 ? -17.892 -0.795 -2.935 1.00 92.19 383 GLN A CA 1
ATOM 2812 C C . GLN A 1 383 ? -17.115 -1.729 -3.876 1.00 92.19 383 GLN A C 1
ATOM 2814 O O . GLN A 1 383 ? -17.582 -2.015 -4.976 1.00 92.19 383 GLN A O 1
ATOM 2819 N N . LEU A 1 384 ? -15.941 -2.205 -3.458 1.00 93.81 384 LEU A N 1
ATOM 2820 C CA . LEU A 1 384 ? -15.059 -3.045 -4.273 1.00 93.81 384 LEU A CA 1
ATOM 2821 C C . LEU A 1 384 ? -15.279 -4.556 -4.068 1.00 93.81 384 LEU A C 1
ATOM 2823 O O . LEU A 1 384 ? -14.576 -5.369 -4.669 1.00 93.81 384 LEU A O 1
ATOM 2827 N N . GLY A 1 385 ? -16.244 -4.951 -3.230 1.00 84.56 385 GLY A N 1
ATOM 2828 C CA . GLY A 1 385 ? -16.465 -6.353 -2.850 1.00 84.56 385 GLY A CA 1
ATOM 2829 C C . GLY A 1 385 ? -15.386 -6.915 -1.911 1.00 84.56 385 GLY A C 1
ATOM 2830 O O . GLY A 1 385 ? -15.259 -8.127 -1.747 1.00 84.56 385 GLY A O 1
ATOM 2831 N N . GLY A 1 386 ? -14.594 -6.047 -1.291 1.00 91.75 386 GLY A N 1
ATOM 2832 C CA . GLY A 1 386 ? -13.550 -6.383 -0.335 1.00 91.75 386 GLY A CA 1
ATOM 2833 C C . GLY A 1 386 ? -12.148 -6.469 -0.936 1.00 91.75 386 GLY A C 1
ATOM 2834 O O . GLY A 1 386 ? -11.944 -6.878 -2.078 1.00 91.75 386 GLY A O 1
ATOM 2835 N N . PHE A 1 387 ? -11.167 -6.126 -0.108 1.00 98.06 387 PHE A N 1
ATOM 2836 C CA . PHE A 1 387 ? -9.734 -6.196 -0.388 1.00 98.06 387 PHE A CA 1
ATOM 2837 C C . PHE A 1 387 ? -8.978 -6.628 0.877 1.00 98.06 387 PHE A C 1
ATOM 2839 O O . PHE A 1 387 ? -9.540 -6.697 1.966 1.00 98.06 387 PHE A O 1
ATOM 2846 N N . ASP A 1 388 ? -7.711 -6.981 0.741 1.00 98.31 388 ASP A N 1
ATOM 2847 C CA . ASP A 1 388 ? -6.904 -7.641 1.767 1.00 98.31 388 ASP A CA 1
ATOM 2848 C C . ASP A 1 388 ? -6.064 -6.685 2.618 1.00 98.31 388 ASP A C 1
ATOM 2850 O O . ASP A 1 388 ? -5.387 -7.150 3.529 1.00 98.31 388 ASP A O 1
ATOM 2854 N N . GLY A 1 389 ? -6.060 -5.379 2.344 1.00 98.56 389 GLY A N 1
ATOM 2855 C CA . GLY A 1 389 ? -5.218 -4.459 3.104 1.00 98.56 389 GLY A CA 1
ATOM 2856 C C . GLY A 1 389 ? -5.287 -2.988 2.716 1.00 98.56 389 GLY A C 1
ATOM 2857 O O . GLY A 1 389 ? -5.998 -2.602 1.788 1.00 98.56 389 GLY A O 1
ATOM 2858 N N . LEU A 1 390 ? -4.498 -2.189 3.428 1.00 98.81 390 LEU A N 1
ATOM 2859 C CA . LEU A 1 390 ? -4.280 -0.763 3.227 1.00 98.81 390 LEU A CA 1
ATOM 2860 C C . LEU A 1 390 ? -2.782 -0.487 3.059 1.00 98.81 390 LEU A C 1
ATOM 2862 O O . LEU A 1 390 ? -1.959 -1.005 3.808 1.00 98.81 390 LEU A O 1
ATOM 2866 N N . ASP A 1 391 ? -2.448 0.391 2.128 1.00 98.69 391 ASP A N 1
ATOM 2867 C CA . ASP A 1 391 ? -1.110 0.926 1.935 1.00 98.69 391 ASP A CA 1
ATOM 2868 C C . ASP A 1 391 ? -1.104 2.445 2.172 1.00 98.69 391 ASP A C 1
ATOM 2870 O O . ASP A 1 391 ? -1.809 3.204 1.503 1.00 98.69 391 ASP A O 1
ATOM 2874 N N . TRP A 1 392 ? -0.335 2.887 3.167 1.00 97.56 392 TRP A N 1
ATOM 2875 C CA . TRP A 1 392 ? -0.211 4.284 3.581 1.00 97.56 392 TRP A CA 1
ATOM 2876 C C . TRP A 1 392 ? 0.720 5.073 2.659 1.00 97.56 392 TRP A C 1
ATOM 2878 O O . TRP A 1 392 ? 1.790 5.489 3.084 1.00 97.56 392 TRP A O 1
ATOM 2888 N N . ASN A 1 393 ? 0.345 5.321 1.408 1.00 94.81 393 ASN A N 1
ATOM 2889 C CA . ASN A 1 393 ? 1.167 6.105 0.483 1.00 94.81 393 ASN A CA 1
ATOM 2890 C C . ASN A 1 393 ? 0.992 7.627 0.661 1.00 94.81 393 ASN A C 1
ATOM 2892 O O . ASN A 1 393 ? 0.628 8.346 -0.260 1.00 94.81 393 ASN A O 1
ATOM 2896 N N . THR A 1 394 ? 1.230 8.150 1.864 1.00 85.50 394 THR A N 1
ATOM 2897 C CA . THR A 1 394 ? 1.028 9.579 2.184 1.00 85.50 394 THR A CA 1
ATOM 2898 C C . THR A 1 394 ? 2.336 10.373 2.300 1.00 85.50 394 THR A C 1
ATOM 2900 O O . THR A 1 394 ? 2.319 11.497 2.796 1.00 85.50 394 THR A O 1
ATOM 2903 N N . PHE A 1 395 ? 3.462 9.795 1.870 1.00 73.75 395 PHE A N 1
ATOM 2904 C CA . PHE A 1 395 ? 4.828 10.296 2.114 1.00 73.75 395 PHE A CA 1
ATOM 2905 C C . PHE A 1 395 ? 5.317 11.350 1.119 1.00 73.75 395 PHE A C 1
ATOM 2907 O O . PHE A 1 395 ? 6.281 12.059 1.383 1.00 73.75 395 PHE A O 1
ATOM 2914 N N . GLU A 1 396 ? 4.641 11.490 -0.018 1.00 65.06 396 GLU A N 1
ATOM 2915 C CA . GLU A 1 396 ? 4.987 12.475 -1.049 1.00 65.06 396 GLU A CA 1
ATOM 2916 C C . GLU A 1 396 ? 4.313 13.844 -0.811 1.00 65.06 396 GLU A C 1
ATOM 2918 O O . GLU A 1 396 ? 4.236 14.692 -1.703 1.00 65.06 396 GLU A O 1
ATOM 2923 N N . GLY A 1 397 ? 3.798 14.059 0.403 1.00 59.66 397 GLY A N 1
ATOM 2924 C CA . GLY A 1 397 ? 3.376 15.355 0.926 1.00 59.66 397 GLY A CA 1
ATOM 2925 C C . GLY A 1 397 ? 4.426 15.947 1.874 1.00 59.66 397 GLY A C 1
ATOM 2926 O O . GLY A 1 397 ? 5.280 15.245 2.401 1.00 59.66 397 GLY A O 1
ATOM 2927 N N . SER A 1 398 ? 4.366 17.254 2.131 1.00 66.00 398 SER A N 1
ATOM 2928 C CA . SER A 1 398 ? 5.237 17.916 3.120 1.00 66.00 398 SER A CA 1
ATOM 2929 C C . SER A 1 398 ? 4.765 17.738 4.571 1.00 66.00 398 SER A C 1
ATOM 2931 O O . SER A 1 398 ? 5.364 18.290 5.497 1.00 66.00 398 SER A O 1
ATOM 2933 N N . GLN A 1 399 ? 3.666 17.013 4.777 1.00 74.00 399 GLN A N 1
ATOM 2934 C CA . GLN A 1 399 ? 3.034 16.798 6.070 1.00 74.00 399 GLN A CA 1
ATOM 2935 C C . GLN A 1 399 ? 3.751 15.699 6.860 1.00 74.00 399 GLN A C 1
ATOM 2937 O O . GLN A 1 399 ? 4.001 14.612 6.349 1.00 74.00 399 GLN A O 1
ATOM 2942 N N . ALA A 1 400 ? 4.032 15.969 8.135 1.00 83.75 400 ALA A N 1
ATOM 2943 C CA . ALA A 1 400 ? 4.494 14.936 9.053 1.00 83.75 400 ALA A CA 1
ATOM 2944 C C . ALA A 1 400 ? 3.360 13.930 9.332 1.00 83.75 400 ALA A C 1
ATOM 2946 O O . ALA A 1 400 ? 2.206 14.349 9.464 1.00 83.75 400 ALA A O 1
ATOM 2947 N N . PRO A 1 401 ? 3.661 12.625 9.453 1.00 91.00 401 PRO A N 1
ATOM 2948 C CA . PRO A 1 401 ? 2.647 11.626 9.737 1.00 91.00 401 PRO A CA 1
ATOM 2949 C C . PRO A 1 401 ? 2.127 11.766 11.170 1.00 91.00 401 PRO A C 1
ATOM 2951 O O . PRO A 1 401 ? 2.895 11.855 12.131 1.00 91.00 401 PRO A O 1
ATOM 2954 N N . ASP A 1 402 ? 0.807 11.693 11.325 1.00 93.75 402 ASP A N 1
ATOM 2955 C CA . ASP A 1 402 ? 0.135 11.610 12.622 1.00 93.75 402 ASP A CA 1
ATOM 2956 C C . ASP A 1 402 ? 0.206 10.164 13.157 1.00 93.75 402 ASP A C 1
ATOM 2958 O O . ASP A 1 402 ? -0.801 9.465 13.291 1.00 93.75 402 ASP A O 1
ATOM 2962 N N . THR A 1 403 ? 1.428 9.685 13.427 1.00 93.69 403 THR A N 1
ATOM 2963 C CA . THR A 1 403 ? 1.753 8.265 13.667 1.00 93.69 403 THR A CA 1
ATOM 2964 C C . THR A 1 403 ? 0.858 7.604 14.714 1.00 93.69 403 THR A C 1
ATOM 2966 O O . THR A 1 403 ? 0.406 6.485 14.504 1.00 93.69 403 THR A O 1
ATOM 2969 N N . GLY A 1 404 ? 0.554 8.282 15.826 1.00 89.81 404 GLY A N 1
ATOM 2970 C CA . GLY A 1 404 ? -0.309 7.722 16.875 1.00 89.81 404 GLY A CA 1
ATOM 2971 C C . GLY A 1 404 ? -1.731 7.414 16.392 1.00 89.81 404 GLY A C 1
ATOM 2972 O O . GLY A 1 404 ? -2.299 6.378 16.738 1.00 89.81 404 GLY A O 1
ATOM 2973 N N . GLU A 1 405 ? -2.287 8.274 15.541 1.00 95.81 405 GLU A N 1
ATOM 2974 C CA . GLU A 1 405 ? -3.600 8.060 14.937 1.00 95.81 405 GLU A CA 1
ATOM 2975 C C . GLU A 1 405 ? -3.540 7.022 13.813 1.00 95.81 405 GLU A C 1
ATOM 2977 O O . GLU A 1 405 ? -4.405 6.151 13.743 1.00 95.81 405 GLU A O 1
ATOM 2982 N N . MET A 1 406 ? -2.481 7.019 12.998 1.00 97.62 406 MET A N 1
ATOM 2983 C CA . MET A 1 406 ? -2.280 6.004 11.954 1.00 97.62 406 MET A CA 1
ATOM 2984 C C . MET A 1 406 ? -2.088 4.591 12.532 1.00 97.62 406 MET A C 1
ATOM 2986 O O . MET A 1 406 ? -2.595 3.628 11.948 1.00 97.62 406 MET A O 1
ATOM 2990 N N . ILE A 1 407 ? -1.444 4.451 13.702 1.00 96.19 407 ILE A N 1
ATOM 2991 C CA . ILE A 1 407 ? -1.388 3.193 14.473 1.00 96.19 407 ILE A CA 1
ATOM 2992 C C . ILE A 1 407 ? -2.803 2.730 14.805 1.00 96.19 407 ILE A C 1
ATOM 2994 O O . ILE A 1 407 ? -3.161 1.588 14.510 1.00 96.19 407 ILE A O 1
ATOM 2998 N N . TRP A 1 408 ? -3.617 3.613 15.388 1.00 95.88 408 TRP A N 1
ATOM 2999 C CA . TRP A 1 408 ? -4.974 3.256 15.782 1.00 95.88 408 TRP A CA 1
ATOM 3000 C C . TRP A 1 408 ? -5.848 2.879 14.582 1.00 95.88 408 TRP A C 1
ATOM 3002 O O . TRP A 1 408 ? -6.519 1.851 14.631 1.00 95.88 408 TRP A O 1
ATOM 3012 N N . ILE A 1 409 ? -5.800 3.652 13.491 1.00 97.69 409 ILE A N 1
ATOM 3013 C CA . ILE A 1 409 ? -6.532 3.349 12.249 1.00 97.69 409 ILE A CA 1
ATOM 3014 C C . ILE A 1 409 ? -6.159 1.950 11.749 1.00 97.69 409 ILE A C 1
ATOM 3016 O O . ILE A 1 409 ? -7.028 1.134 11.444 1.00 97.69 409 ILE A O 1
ATOM 3020 N N . SER A 1 410 ? -4.860 1.660 11.691 1.00 97.75 410 SER A N 1
ATOM 3021 C CA . SER A 1 410 ? -4.340 0.389 11.184 1.00 97.75 410 SER A CA 1
ATOM 3022 C C . SER A 1 410 ? -4.785 -0.789 12.055 1.00 97.75 410 SER A C 1
ATOM 3024 O O . SER A 1 410 ? -5.241 -1.808 11.537 1.00 97.75 410 SER A O 1
ATOM 3026 N N . GLN A 1 411 ? -4.727 -0.641 13.381 1.00 92.25 411 GLN A N 1
ATOM 3027 C CA . GLN A 1 411 ? -5.209 -1.653 14.325 1.00 92.25 411 GLN A CA 1
ATOM 3028 C C . GLN A 1 411 ? -6.727 -1.849 14.240 1.00 92.25 411 GLN A C 1
ATOM 3030 O O . GLN A 1 411 ? -7.199 -2.983 14.303 1.00 92.25 411 GLN A O 1
ATOM 3035 N N . GLU A 1 412 ? -7.496 -0.779 14.041 1.00 90.50 412 GLU A N 1
ATOM 3036 C CA . GLU A 1 412 ? -8.949 -0.855 13.891 1.00 90.50 412 GLU A CA 1
ATOM 3037 C C . GLU A 1 412 ? -9.352 -1.592 12.605 1.00 90.50 412 GLU A C 1
ATOM 3039 O O . GLU A 1 412 ? -10.266 -2.419 12.621 1.00 90.50 412 GLU A O 1
ATOM 3044 N N . LEU A 1 413 ? -8.632 -1.375 11.502 1.00 95.12 413 LEU A N 1
ATOM 3045 C CA . LEU A 1 413 ? -8.835 -2.126 10.261 1.00 95.12 413 LEU A CA 1
ATOM 3046 C C . LEU A 1 413 ? -8.446 -3.604 10.419 1.00 95.12 413 LEU A C 1
ATOM 3048 O O . LEU A 1 413 ? -9.234 -4.476 10.049 1.00 95.12 413 LEU A O 1
ATOM 3052 N N . LYS A 1 414 ? -7.302 -3.904 11.052 1.00 93.38 414 LYS A N 1
ATOM 3053 C CA . LYS A 1 414 ? -6.893 -5.285 11.383 1.00 93.38 414 LYS A CA 1
ATOM 3054 C C . LYS A 1 414 ? -7.884 -5.996 12.307 1.00 93.38 414 LYS A C 1
ATOM 3056 O O . LYS A 1 414 ? -8.078 -7.204 12.192 1.00 93.38 414 LYS A O 1
ATOM 3061 N N . ARG A 1 415 ? -8.537 -5.265 13.214 1.00 88.56 415 ARG A N 1
ATOM 3062 C CA . ARG A 1 415 ? -9.586 -5.803 14.093 1.00 88.56 415 ARG A CA 1
ATOM 3063 C C . ARG A 1 415 ? -10.852 -6.165 13.313 1.00 88.56 415 ARG A C 1
ATOM 3065 O O . ARG A 1 415 ? -11.499 -7.157 13.637 1.00 88.56 415 ARG A O 1
ATOM 3072 N N . ARG A 1 416 ? -11.225 -5.356 12.318 1.00 87.81 416 ARG A N 1
ATOM 3073 C CA . ARG A 1 416 ? -12.425 -5.567 11.486 1.00 87.81 416 ARG A CA 1
ATOM 3074 C C . ARG A 1 416 ? -12.242 -6.679 10.462 1.00 87.81 416 ARG A C 1
ATOM 3076 O O . ARG A 1 416 ? -13.199 -7.387 10.161 1.00 87.81 416 ARG A O 1
ATOM 3083 N N . TYR A 1 417 ? -11.029 -6.834 9.947 1.00 88.56 417 TYR A N 1
ATOM 3084 C CA . TYR A 1 417 ? -10.732 -7.739 8.848 1.00 88.56 417 TYR A CA 1
ATOM 3085 C C . TYR A 1 417 ? -9.571 -8.662 9.230 1.00 88.56 417 TYR A C 1
ATOM 3087 O O . TYR A 1 417 ? -8.425 -8.239 9.377 1.00 88.56 417 TYR A O 1
ATOM 3095 N N . ALA A 1 418 ? -9.863 -9.952 9.398 1.00 84.00 418 ALA A N 1
ATOM 3096 C CA . ALA A 1 418 ? -8.844 -10.933 9.750 1.00 84.00 418 ALA A CA 1
ATOM 3097 C C . ALA A 1 418 ? -7.776 -11.037 8.647 1.00 84.00 418 ALA A C 1
ATOM 3099 O O . ALA A 1 418 ? -8.096 -11.236 7.476 1.00 84.00 418 ALA A O 1
ATOM 3100 N N . GLY A 1 419 ? -6.501 -10.930 9.031 1.00 88.06 419 GLY A N 1
ATOM 3101 C CA . GLY A 1 419 ? -5.375 -11.001 8.094 1.00 88.06 419 GLY A CA 1
ATOM 3102 C C . GLY A 1 419 ? -5.192 -9.757 7.219 1.00 88.06 419 GLY A C 1
ATOM 3103 O O . GLY A 1 419 ? -4.506 -9.848 6.204 1.00 88.06 419 GLY A O 1
ATOM 3104 N N . PHE A 1 420 ? -5.797 -8.625 7.592 1.00 96.12 420 PHE A N 1
ATOM 3105 C CA . PHE A 1 420 ? -5.679 -7.372 6.853 1.00 96.12 420 PHE A CA 1
ATOM 3106 C C . PHE A 1 420 ? -4.253 -6.822 6.897 1.00 96.12 420 PHE A C 1
ATOM 3108 O O . PHE A 1 420 ? -3.684 -6.607 7.968 1.00 96.12 420 PHE A O 1
ATOM 3115 N N . ILE A 1 421 ? -3.692 -6.607 5.715 1.00 98.19 421 ILE A N 1
ATOM 3116 C CA . ILE A 1 421 ? -2.315 -6.177 5.502 1.00 98.19 421 ILE A CA 1
ATOM 3117 C C . ILE A 1 421 ? -2.256 -4.663 5.639 1.00 98.19 421 ILE A C 1
ATOM 3119 O O . ILE A 1 421 ? -3.055 -3.957 5.033 1.00 98.19 421 ILE A O 1
ATOM 3123 N N . ILE A 1 422 ? -1.295 -4.155 6.393 1.00 98.69 422 ILE A N 1
ATOM 3124 C CA . ILE A 1 422 ? -0.963 -2.736 6.431 1.00 98.69 422 ILE A CA 1
ATOM 3125 C C . ILE A 1 422 ? 0.459 -2.586 5.898 1.00 98.69 422 ILE A C 1
ATOM 3127 O O . ILE A 1 422 ? 1.387 -3.213 6.420 1.00 98.69 422 ILE A O 1
ATOM 3131 N N . SER A 1 423 ? 0.630 -1.747 4.879 1.00 98.69 423 SER A N 1
ATOM 3132 C CA . SER A 1 423 ? 1.936 -1.363 4.341 1.00 98.69 423 SER A CA 1
ATOM 3133 C C . SER A 1 423 ? 2.114 0.145 4.237 1.00 98.69 423 SER A C 1
ATOM 3135 O O . SER A 1 423 ? 1.194 0.918 4.505 1.00 98.69 423 SER A O 1
ATOM 3137 N N . ALA A 1 424 ? 3.335 0.561 3.924 1.00 98.00 424 ALA A N 1
ATOM 3138 C CA . ALA A 1 424 ? 3.710 1.954 3.750 1.00 98.00 424 ALA A CA 1
ATOM 3139 C C . ALA A 1 424 ? 4.897 2.039 2.776 1.00 98.00 424 ALA A C 1
ATOM 3141 O O . ALA A 1 424 ? 5.872 1.317 3.004 1.00 98.00 424 ALA A O 1
ATOM 3142 N N . PRO A 1 425 ? 4.876 2.901 1.744 1.00 96.62 425 PRO A N 1
ATOM 3143 C CA . PRO A 1 425 ? 5.987 3.080 0.816 1.00 96.62 425 PRO A CA 1
ATOM 3144 C C . PRO A 1 425 ? 6.752 4.396 1.087 1.00 96.62 425 PRO A C 1
ATOM 3146 O O . PRO A 1 425 ? 6.541 5.390 0.398 1.00 96.62 425 PRO A O 1
ATOM 3149 N N . PRO A 1 426 ? 7.617 4.470 2.113 1.00 94.44 426 PRO A N 1
ATOM 3150 C CA . PRO A 1 426 ? 8.296 5.714 2.484 1.00 94.44 426 PRO A CA 1
ATOM 3151 C C . PRO A 1 426 ? 9.339 6.174 1.456 1.00 94.44 426 PRO A C 1
ATOM 3153 O O . PRO A 1 426 ? 9.853 5.374 0.666 1.00 94.44 426 PRO A O 1
ATOM 3156 N N . ALA A 1 427 ? 9.763 7.437 1.546 1.00 92.19 427 ALA A N 1
ATOM 3157 C CA . ALA A 1 427 ? 11.002 7.858 0.901 1.00 92.19 427 ALA A CA 1
ATOM 3158 C C . ALA A 1 427 ? 12.210 7.202 1.614 1.00 92.19 427 ALA A C 1
ATOM 3160 O O . ALA A 1 427 ? 12.341 7.321 2.838 1.00 92.19 427 ALA A O 1
ATOM 3161 N N . PRO A 1 428 ? 13.141 6.532 0.904 1.00 92.94 428 PRO A N 1
ATOM 3162 C CA . PRO A 1 428 ? 14.209 5.754 1.540 1.00 92.94 428 PRO A CA 1
ATOM 3163 C C . PRO A 1 428 ? 15.203 6.564 2.380 1.00 92.94 428 PRO A C 1
ATOM 3165 O O . PRO A 1 428 ? 15.880 5.987 3.232 1.00 92.94 428 PRO A O 1
ATOM 3168 N N . TRP A 1 429 ? 15.322 7.874 2.146 1.00 90.62 429 TRP A N 1
ATOM 3169 C CA . TRP A 1 429 ? 16.282 8.752 2.826 1.00 90.62 429 TRP A CA 1
ATOM 3170 C C . TRP A 1 429 ? 15.689 9.538 3.997 1.00 90.62 429 TRP A C 1
ATOM 3172 O O . TRP A 1 429 ? 16.447 10.054 4.819 1.00 90.62 429 TRP A O 1
ATOM 3182 N N . ASN A 1 430 ? 14.364 9.673 4.073 1.00 90.81 430 ASN A N 1
ATOM 3183 C CA . ASN A 1 430 ? 13.724 10.601 4.998 1.00 90.81 430 ASN A CA 1
ATOM 3184 C C . ASN A 1 430 ? 13.718 10.035 6.431 1.00 90.81 430 ASN A C 1
ATOM 3186 O O . ASN A 1 430 ? 13.239 8.930 6.682 1.00 90.81 430 ASN A O 1
ATOM 3190 N N . SER A 1 431 ? 14.259 10.795 7.388 1.00 92.00 431 SER A N 1
ATOM 3191 C CA . SER A 1 431 ? 14.319 10.381 8.794 1.00 92.00 431 SER A CA 1
ATOM 3192 C C . SER A 1 431 ? 12.943 10.321 9.460 1.00 92.00 431 SER A C 1
ATOM 3194 O O . SER A 1 431 ? 12.716 9.434 10.280 1.00 92.00 431 SER A O 1
ATOM 3196 N N . VAL A 1 432 ? 12.018 11.211 9.090 1.00 91.62 432 VAL A N 1
ATOM 3197 C CA . VAL A 1 432 ? 10.631 11.206 9.579 1.00 91.62 432 VAL A CA 1
ATOM 3198 C C . VAL A 1 432 ? 9.933 9.919 9.144 1.00 91.62 432 VAL A C 1
ATOM 3200 O O . VAL A 1 432 ? 9.328 9.241 9.974 1.00 91.62 432 VAL A O 1
ATOM 3203 N N . ASP A 1 433 ? 10.099 9.528 7.882 1.00 93.56 433 ASP A N 1
ATOM 3204 C CA . ASP A 1 433 ? 9.487 8.317 7.331 1.00 93.56 433 ASP A CA 1
ATOM 3205 C C . ASP A 1 433 ? 10.079 7.043 7.952 1.00 93.56 433 ASP A C 1
ATOM 3207 O O . ASP A 1 433 ? 9.354 6.102 8.284 1.00 93.56 433 ASP A O 1
ATOM 3211 N N . LYS A 1 434 ? 11.397 7.026 8.186 1.00 95.00 434 LYS A N 1
ATOM 3212 C CA . LYS A 1 434 ? 12.079 5.955 8.930 1.00 95.00 434 LYS A CA 1
ATOM 3213 C C . LYS A 1 434 ? 11.517 5.809 10.345 1.00 95.00 434 LYS A C 1
ATOM 3215 O O . LYS A 1 434 ? 11.171 4.698 10.753 1.00 95.00 434 LYS A O 1
ATOM 3220 N N . THR A 1 435 ? 11.371 6.912 11.082 1.00 94.88 435 THR A N 1
ATOM 3221 C CA . THR A 1 435 ? 10.781 6.901 12.431 1.00 94.88 435 THR A CA 1
ATOM 3222 C C . THR A 1 435 ? 9.322 6.445 12.413 1.00 94.88 435 THR A C 1
ATOM 3224 O O . THR A 1 435 ? 8.926 5.652 13.272 1.00 94.88 435 THR A O 1
ATOM 3227 N N . PHE A 1 436 ? 8.530 6.885 11.431 1.00 95.75 436 PHE A N 1
ATOM 3228 C CA . PHE A 1 436 ? 7.159 6.413 11.236 1.00 95.75 436 PHE A CA 1
ATOM 3229 C C . PHE A 1 436 ? 7.119 4.892 11.070 1.00 95.75 436 PHE A C 1
ATOM 3231 O O . PHE A 1 436 ? 6.469 4.202 11.856 1.00 95.75 436 PHE A O 1
ATOM 3238 N N . CYS A 1 437 ? 7.877 4.367 10.108 1.00 97.25 437 CYS A N 1
ATOM 3239 C CA . CYS A 1 437 ? 7.964 2.941 9.817 1.00 97.25 437 CYS A CA 1
ATOM 3240 C C . CYS A 1 437 ? 8.366 2.115 11.037 1.00 97.25 437 CYS A C 1
ATOM 3242 O O . CYS A 1 437 ? 7.699 1.138 11.380 1.00 97.25 437 CYS A O 1
ATOM 3244 N N . GLN A 1 438 ? 9.424 2.535 11.732 1.00 97.62 438 GLN A N 1
ATOM 3245 C CA . GLN A 1 438 ? 9.898 1.853 12.930 1.00 97.62 438 GLN A CA 1
ATOM 3246 C C . GLN A 1 438 ? 8.820 1.802 14.020 1.00 97.62 438 GLN A C 1
ATOM 3248 O O . GLN A 1 438 ? 8.554 0.736 14.575 1.00 97.62 438 GLN A O 1
ATOM 3253 N N . THR A 1 439 ? 8.160 2.929 14.291 1.00 95.12 439 THR A N 1
ATOM 3254 C CA . THR A 1 439 ? 7.119 3.023 15.328 1.00 95.12 439 THR A CA 1
ATOM 3255 C C . THR A 1 439 ? 5.893 2.176 14.968 1.00 95.12 439 THR A C 1
ATOM 3257 O O . THR A 1 439 ? 5.332 1.461 15.804 1.00 95.12 439 THR A O 1
ATOM 3260 N N . MET A 1 440 ? 5.483 2.209 13.702 1.00 98.00 440 MET A N 1
ATOM 3261 C CA . MET A 1 440 ? 4.345 1.448 13.197 1.00 98.00 440 MET A CA 1
ATOM 3262 C C . MET A 1 440 ? 4.592 -0.071 13.234 1.00 98.00 440 MET A C 1
ATOM 3264 O O . MET A 1 440 ? 3.697 -0.820 13.628 1.00 98.00 440 MET A O 1
ATOM 3268 N N . VAL A 1 441 ? 5.804 -0.534 12.901 1.00 96.50 441 VAL A N 1
ATOM 3269 C CA . VAL A 1 441 ? 6.189 -1.954 13.031 1.00 96.50 441 VAL A CA 1
ATOM 3270 C C . VAL A 1 441 ? 6.235 -2.372 14.504 1.00 96.50 441 VAL A C 1
ATOM 3272 O O . VAL A 1 441 ? 5.625 -3.371 14.880 1.00 96.50 441 VAL A O 1
ATOM 3275 N N . GLN A 1 442 ? 6.884 -1.587 15.371 1.00 93.38 442 GLN A N 1
ATOM 3276 C CA . GLN A 1 442 ? 7.013 -1.902 16.803 1.00 93.38 442 GLN A CA 1
ATOM 3277 C C . GLN A 1 442 ? 5.668 -1.955 17.544 1.00 93.38 442 GLN A C 1
ATOM 3279 O O . GLN A 1 442 ? 5.529 -2.694 18.517 1.00 93.38 442 GLN A O 1
ATOM 3284 N N . SER A 1 443 ? 4.667 -1.204 17.082 1.00 89.88 443 SER A N 1
ATOM 3285 C CA . SER A 1 443 ? 3.301 -1.239 17.628 1.00 89.88 443 SER A CA 1
ATOM 3286 C C . SER A 1 443 ? 2.438 -2.396 17.098 1.00 89.88 443 SER A C 1
ATOM 3288 O O . SER A 1 443 ? 1.288 -2.544 17.518 1.00 89.88 443 SER A O 1
ATOM 3290 N N . GLY A 1 444 ? 2.950 -3.197 16.155 1.00 92.69 444 GLY A N 1
ATOM 3291 C CA . GLY A 1 444 ? 2.197 -4.247 15.458 1.00 92.69 444 GLY A CA 1
ATOM 3292 C C . GLY A 1 444 ? 1.159 -3.721 14.454 1.00 92.69 444 GLY A C 1
ATOM 3293 O O . GLY A 1 444 ? 0.388 -4.501 13.886 1.00 92.69 444 GLY A O 1
ATOM 3294 N N . ALA A 1 445 ? 1.121 -2.406 14.223 1.00 95.00 445 ALA A N 1
ATOM 3295 C CA . ALA A 1 445 ? 0.172 -1.766 13.320 1.00 95.00 445 ALA A CA 1
ATOM 3296 C C . ALA A 1 445 ? 0.520 -1.986 11.842 1.00 95.00 445 ALA A C 1
ATOM 3298 O O . ALA A 1 445 ? -0.389 -2.091 11.025 1.00 95.00 445 ALA A O 1
ATOM 3299 N N . LEU A 1 446 ? 1.807 -2.102 11.510 1.00 97.56 446 LEU A N 1
ATOM 3300 C CA . LEU A 1 446 ? 2.313 -2.213 10.140 1.00 97.56 446 LEU A CA 1
ATOM 3301 C C . LEU A 1 446 ? 2.999 -3.555 9.908 1.00 97.56 446 LEU A C 1
ATOM 3303 O O . LEU A 1 446 ? 3.819 -3.982 10.718 1.00 97.56 446 LEU A O 1
ATOM 3307 N N . ASP A 1 447 ? 2.658 -4.213 8.802 1.00 98.25 447 ASP A N 1
ATOM 3308 C CA . ASP A 1 447 ? 3.237 -5.508 8.447 1.00 98.25 447 ASP A CA 1
ATOM 3309 C C . ASP A 1 447 ? 4.570 -5.346 7.719 1.00 98.25 447 ASP A C 1
ATOM 3311 O O . ASP A 1 447 ? 5.500 -6.102 7.995 1.00 98.25 447 ASP A O 1
ATOM 3315 N N . TYR A 1 448 ? 4.699 -4.351 6.836 1.00 98.44 448 TYR A N 1
ATOM 3316 C CA . TYR A 1 448 ? 5.979 -4.018 6.211 1.00 98.44 448 TYR A CA 1
ATOM 3317 C C . TYR A 1 448 ? 6.062 -2.565 5.731 1.00 98.44 448 TYR A C 1
ATOM 3319 O O . TYR A 1 448 ? 5.056 -1.948 5.378 1.00 98.44 448 TYR A O 1
ATOM 3327 N N . CYS A 1 449 ? 7.288 -2.047 5.656 1.00 98.06 449 CYS A N 1
ATOM 3328 C CA . CYS A 1 449 ? 7.610 -0.862 4.865 1.00 98.06 449 CYS A CA 1
ATOM 3329 C C . CYS A 1 449 ? 8.196 -1.248 3.514 1.00 98.06 449 CYS A C 1
ATOM 3331 O O . CYS A 1 449 ? 8.801 -2.310 3.354 1.00 98.06 449 CYS A O 1
ATOM 3333 N N . ALA A 1 450 ? 8.003 -0.361 2.547 1.00 98.06 450 ALA A N 1
ATOM 3334 C CA . ALA A 1 450 ? 8.324 -0.583 1.156 1.00 98.06 450 ALA A CA 1
ATOM 3335 C C . ALA A 1 450 ? 9.023 0.652 0.538 1.00 98.06 450 ALA A C 1
ATOM 3337 O O . ALA A 1 450 ? 8.431 1.330 -0.298 1.00 98.06 450 ALA A O 1
ATOM 3338 N N . PRO A 1 451 ? 10.238 1.026 0.994 1.00 97.69 451 PRO A N 1
ATOM 3339 C CA . PRO A 1 451 ? 10.920 2.230 0.523 1.00 97.69 451 PRO A CA 1
ATOM 3340 C C . PRO A 1 451 ? 11.056 2.284 -1.005 1.00 97.69 451 PRO A C 1
ATOM 3342 O O . PRO A 1 451 ? 11.385 1.279 -1.638 1.00 97.69 451 PRO A O 1
ATOM 3345 N N . GLN A 1 452 ? 10.803 3.468 -1.570 1.00 96.81 452 GLN A N 1
ATOM 3346 C CA . GLN A 1 452 ? 10.689 3.709 -3.014 1.00 96.81 452 GLN A CA 1
ATOM 3347 C C . GLN A 1 452 ? 12.032 4.125 -3.647 1.00 96.81 452 GLN A C 1
ATOM 3349 O O . GLN A 1 452 ? 12.542 5.213 -3.377 1.00 96.81 452 GLN A O 1
ATOM 3354 N N . TYR A 1 453 ? 12.606 3.286 -4.511 1.00 97.38 453 TYR A N 1
ATOM 3355 C CA . TYR A 1 453 ? 13.890 3.519 -5.187 1.00 97.38 453 TYR A CA 1
ATOM 3356 C C . TYR A 1 453 ? 13.709 3.855 -6.678 1.00 97.38 453 TYR A C 1
ATOM 3358 O O . TYR A 1 453 ? 14.135 3.108 -7.561 1.00 97.38 453 TYR A O 1
ATOM 3366 N N . TYR A 1 454 ? 13.037 4.972 -6.960 1.00 95.62 454 TYR A N 1
ATOM 3367 C CA . TYR A 1 454 ? 12.799 5.504 -8.308 1.00 95.62 454 TYR A CA 1
ATOM 3368 C C . TYR A 1 454 ? 12.382 6.981 -8.249 1.00 95.62 454 TYR A C 1
ATOM 3370 O O . TYR A 1 454 ? 12.114 7.503 -7.173 1.00 95.62 454 TYR A O 1
ATOM 3378 N N . ASP A 1 455 ? 12.333 7.654 -9.402 1.00 91.25 455 ASP A N 1
ATOM 3379 C CA . ASP A 1 455 ? 11.802 9.025 -9.569 1.00 91.25 455 ASP A CA 1
ATOM 3380 C C . ASP A 1 455 ? 12.560 10.141 -8.820 1.00 91.25 455 ASP A C 1
ATOM 3382 O O . ASP A 1 455 ? 12.133 11.291 -8.761 1.00 91.25 455 ASP A O 1
ATOM 3386 N N . GLY A 1 456 ? 13.751 9.840 -8.298 1.00 88.81 456 GLY A N 1
ATOM 3387 C CA . GLY A 1 456 ? 14.593 10.803 -7.595 1.00 88.81 456 GLY A CA 1
ATOM 3388 C C . GLY A 1 456 ? 16.089 10.578 -7.826 1.00 88.81 456 GLY A C 1
ATOM 3389 O O . GLY A 1 456 ? 16.510 9.472 -8.183 1.00 88.81 456 GLY A O 1
ATOM 3390 N N . PRO A 1 457 ? 16.924 11.615 -7.633 1.00 87.25 457 PRO A N 1
ATOM 3391 C CA . PRO A 1 457 ? 18.359 11.521 -7.874 1.00 87.25 457 PRO A CA 1
ATOM 3392 C C . PRO A 1 457 ? 18.997 10.366 -7.096 1.00 87.25 457 PRO A C 1
ATOM 3394 O O . PRO A 1 457 ? 18.775 10.224 -5.895 1.00 87.25 457 PRO A O 1
ATOM 3397 N N . ASN A 1 458 ? 19.823 9.571 -7.778 1.00 86.88 458 ASN A N 1
ATOM 3398 C CA . ASN A 1 458 ? 20.548 8.411 -7.237 1.00 86.88 458 ASN A CA 1
ATOM 3399 C C . ASN A 1 458 ? 19.677 7.232 -6.766 1.00 86.88 458 ASN A C 1
ATOM 3401 O O . ASN A 1 458 ? 20.224 6.206 -6.372 1.00 86.88 458 ASN A O 1
ATOM 3405 N N . LEU A 1 459 ? 18.346 7.317 -6.831 1.00 93.25 459 LEU A N 1
ATOM 3406 C CA . LEU A 1 459 ? 17.478 6.236 -6.349 1.00 93.25 459 LEU A CA 1
ATOM 3407 C C . LEU A 1 459 ? 17.536 4.988 -7.231 1.00 93.25 459 LEU A C 1
ATOM 3409 O O . LEU A 1 459 ? 17.339 3.887 -6.737 1.00 93.25 459 LEU A O 1
ATOM 3413 N N . ALA A 1 460 ? 17.897 5.148 -8.504 1.00 92.81 460 ALA A N 1
ATOM 3414 C CA . ALA A 1 460 ? 18.160 4.040 -9.417 1.00 92.81 460 ALA A CA 1
ATOM 3415 C C . ALA A 1 460 ? 19.618 3.533 -9.389 1.00 92.81 460 ALA A C 1
ATOM 3417 O O . ALA A 1 460 ? 19.967 2.673 -10.196 1.00 92.81 460 ALA A O 1
ATOM 3418 N N . ASP A 1 461 ? 20.484 4.043 -8.503 1.00 96.38 461 ASP A N 1
ATOM 3419 C CA . ASP A 1 461 ? 21.858 3.544 -8.354 1.00 96.38 461 ASP A CA 1
ATOM 3420 C C . ASP A 1 461 ? 21.866 2.235 -7.532 1.00 96.38 461 ASP A C 1
ATOM 3422 O O . ASP A 1 461 ? 21.534 2.261 -6.341 1.00 96.38 461 ASP A O 1
ATOM 3426 N N . PRO A 1 462 ? 22.285 1.088 -8.109 1.00 96.69 462 PRO A N 1
ATOM 3427 C CA . PRO A 1 462 ? 22.345 -0.192 -7.401 1.00 96.69 462 PRO A CA 1
ATOM 3428 C C . PRO A 1 462 ? 23.109 -0.161 -6.073 1.00 96.69 462 PRO A C 1
ATOM 3430 O O . PRO A 1 462 ? 22.683 -0.791 -5.104 1.00 96.69 462 PRO A O 1
ATOM 3433 N N . ALA A 1 463 ? 24.229 0.562 -6.000 1.00 96.81 463 ALA A N 1
ATOM 3434 C CA . ALA A 1 463 ? 25.051 0.623 -4.795 1.00 96.81 463 ALA A CA 1
ATOM 3435 C C . ALA A 1 463 ? 24.355 1.426 -3.690 1.00 96.81 463 ALA A C 1
ATOM 3437 O O . ALA A 1 463 ? 24.399 1.039 -2.519 1.00 96.81 463 ALA A O 1
ATOM 3438 N N . TYR A 1 464 ? 23.674 2.515 -4.058 1.00 97.06 464 TYR A N 1
ATOM 3439 C CA . TYR A 1 464 ? 22.842 3.267 -3.121 1.00 97.06 464 TYR A CA 1
ATOM 3440 C C . TYR A 1 464 ? 21.702 2.399 -2.580 1.00 97.06 464 TYR A C 1
ATOM 3442 O O . TYR A 1 464 ? 21.520 2.331 -1.362 1.00 97.06 464 TYR A O 1
ATOM 3450 N N . VAL A 1 465 ? 20.981 1.692 -3.458 1.00 97.69 465 VAL A N 1
ATOM 3451 C CA . VAL A 1 465 ? 19.863 0.827 -3.053 1.00 97.69 465 VAL A CA 1
ATOM 3452 C C . VAL A 1 465 ? 20.329 -0.270 -2.102 1.00 97.69 465 VAL A C 1
ATOM 3454 O O . VAL A 1 465 ? 19.741 -0.420 -1.035 1.00 97.69 465 VAL A O 1
ATOM 3457 N N . VAL A 1 466 ? 21.411 -0.991 -2.416 1.00 98.12 466 VAL A N 1
ATOM 3458 C CA . VAL A 1 466 ? 21.950 -2.044 -1.532 1.00 98.12 466 VAL A CA 1
ATOM 3459 C C . VAL A 1 466 ? 22.293 -1.485 -0.146 1.00 98.12 466 VAL A C 1
ATOM 3461 O O . VAL A 1 466 ? 21.878 -2.048 0.865 1.00 98.12 466 VAL A O 1
ATOM 3464 N N . ASN A 1 467 ? 22.999 -0.353 -0.080 1.00 98.00 467 ASN A N 1
ATOM 3465 C CA . ASN A 1 467 ? 23.372 0.261 1.197 1.00 98.00 467 ASN A CA 1
ATOM 3466 C C . ASN A 1 467 ? 22.153 0.744 1.991 1.00 98.00 467 ASN A C 1
ATOM 3468 O O . ASN A 1 467 ? 22.084 0.535 3.203 1.00 98.00 467 ASN A O 1
ATOM 3472 N N . SER A 1 468 ? 21.185 1.361 1.315 1.00 97.94 468 SER A N 1
ATOM 3473 C CA . SER A 1 468 ? 19.946 1.819 1.939 1.00 97.94 468 SER A CA 1
ATOM 3474 C C . SER A 1 468 ? 19.123 0.643 2.469 1.00 97.94 468 SER A C 1
ATOM 3476 O O . SER A 1 468 ? 18.631 0.705 3.593 1.00 97.94 468 SER A O 1
ATOM 3478 N N . VAL A 1 469 ? 19.020 -0.457 1.719 1.00 98.50 469 VAL A N 1
ATOM 3479 C CA . VAL A 1 469 ? 18.313 -1.664 2.168 1.00 98.50 469 VAL A CA 1
ATOM 3480 C C . VAL A 1 469 ? 18.963 -2.253 3.421 1.00 98.50 469 VAL A C 1
ATOM 3482 O O . VAL A 1 469 ? 18.240 -2.590 4.356 1.00 98.50 469 VAL A O 1
ATOM 3485 N N . ASN A 1 470 ? 20.297 -2.305 3.500 1.00 98.38 470 ASN A N 1
ATOM 3486 C CA . ASN A 1 470 ? 20.993 -2.762 4.710 1.00 98.38 470 ASN A CA 1
ATOM 3487 C C . ASN A 1 470 ? 20.622 -1.909 5.941 1.00 98.38 470 ASN A C 1
ATOM 3489 O O . ASN A 1 470 ? 20.412 -2.439 7.034 1.00 98.38 470 ASN A O 1
ATOM 3493 N N . GLU A 1 471 ? 20.508 -0.589 5.767 1.00 98.19 471 GLU A N 1
ATOM 3494 C CA . GLU A 1 471 ? 20.077 0.329 6.828 1.00 98.19 471 GLU A CA 1
ATOM 3495 C C . GLU A 1 471 ? 18.627 0.056 7.256 1.00 98.19 471 GLU A C 1
ATOM 3497 O O . GLU A 1 471 ? 18.342 -0.074 8.448 1.00 98.19 471 GLU A O 1
ATOM 3502 N N . TRP A 1 472 ? 17.713 -0.090 6.293 1.00 98.56 472 TRP A N 1
ATOM 3503 C CA . TRP A 1 472 ? 16.310 -0.406 6.562 1.00 98.56 472 TRP A CA 1
ATOM 3504 C C . TRP A 1 472 ? 16.142 -1.758 7.262 1.00 98.56 472 TRP A C 1
ATOM 3506 O O . TRP A 1 472 ? 15.359 -1.862 8.207 1.00 98.56 472 TRP A O 1
ATOM 3516 N N . VAL A 1 473 ? 16.913 -2.779 6.878 1.00 98.44 473 VAL A N 1
ATOM 3517 C CA . VAL A 1 473 ? 16.921 -4.067 7.585 1.00 98.44 473 VAL A CA 1
ATOM 3518 C C . VAL A 1 473 ? 17.371 -3.896 9.034 1.00 98.44 473 VAL A C 1
ATOM 3520 O O . VAL A 1 473 ? 16.742 -4.462 9.927 1.00 98.44 473 VAL A O 1
ATOM 3523 N N . GLY A 1 474 ? 18.406 -3.094 9.295 1.00 97.56 474 GLY A N 1
ATOM 3524 C CA . GLY A 1 474 ? 18.826 -2.777 10.662 1.00 97.56 474 GLY A CA 1
ATOM 3525 C C . GLY A 1 474 ? 17.748 -2.052 11.479 1.00 97.56 474 GLY A C 1
ATOM 3526 O O . GLY A 1 474 ? 17.683 -2.226 12.695 1.00 97.56 474 GLY A O 1
ATOM 3527 N N . LEU A 1 475 ? 16.888 -1.271 10.820 1.00 97.31 475 LEU A N 1
ATOM 3528 C CA . LEU A 1 475 ? 15.857 -0.455 11.461 1.00 97.31 475 LEU A CA 1
ATOM 3529 C C . LEU A 1 475 ? 14.588 -1.239 11.829 1.00 97.31 475 LEU A C 1
ATOM 3531 O O . LEU A 1 475 ? 14.063 -1.063 12.932 1.00 97.31 475 LEU A O 1
ATOM 3535 N N . ILE A 1 476 ? 14.076 -2.056 10.902 1.00 97.19 476 ILE A N 1
ATOM 3536 C CA . ILE A 1 476 ? 12.765 -2.722 11.036 1.00 97.19 476 ILE A CA 1
ATOM 3537 C C . ILE A 1 476 ? 12.806 -4.245 10.852 1.00 97.19 476 ILE A C 1
ATOM 3539 O O . ILE A 1 476 ? 11.806 -4.911 11.102 1.00 97.19 476 ILE A O 1
ATOM 3543 N N . GLY A 1 477 ? 13.952 -4.814 10.473 1.00 97.38 477 GLY A N 1
ATOM 3544 C CA . GLY A 1 477 ? 14.130 -6.249 10.246 1.00 97.38 477 GLY A CA 1
ATOM 3545 C C . GLY A 1 477 ? 13.719 -6.719 8.845 1.00 97.38 477 GLY A C 1
ATOM 3546 O O . GLY A 1 477 ? 12.827 -6.165 8.206 1.00 97.38 477 GLY A O 1
ATOM 3547 N N . GLU A 1 478 ? 14.357 -7.795 8.367 1.00 95.88 478 GLU A N 1
ATOM 3548 C CA . GLU A 1 478 ? 14.166 -8.330 7.004 1.00 95.88 478 GLU A CA 1
ATOM 3549 C C . GLU A 1 478 ? 12.706 -8.698 6.698 1.00 95.88 478 GLU A C 1
ATOM 3551 O O . GLU A 1 478 ? 12.209 -8.468 5.598 1.00 95.88 478 GLU A O 1
ATOM 3556 N N . THR A 1 479 ? 11.993 -9.256 7.678 1.00 95.62 479 THR A N 1
ATOM 3557 C CA . THR A 1 479 ? 10.615 -9.735 7.497 1.00 95.62 479 THR A CA 1
ATOM 3558 C C . THR A 1 479 ? 9.577 -8.619 7.417 1.00 95.62 479 THR A C 1
ATOM 3560 O O . THR A 1 479 ? 8.422 -8.914 7.129 1.00 95.62 479 THR A O 1
ATOM 3563 N N . HIS A 1 480 ? 9.976 -7.368 7.657 1.00 97.12 480 HIS A N 1
ATOM 3564 C CA . HIS A 1 480 ? 9.129 -6.177 7.573 1.00 97.12 480 HIS A CA 1
ATOM 3565 C C . HIS A 1 480 ? 9.551 -5.244 6.432 1.00 97.12 480 HIS A C 1
ATOM 3567 O O . HIS A 1 480 ? 9.127 -4.090 6.402 1.00 97.12 480 HIS A O 1
ATOM 3573 N N . LEU A 1 481 ? 10.389 -5.712 5.500 1.00 98.56 481 LEU A N 1
ATOM 3574 C CA . LEU A 1 481 ? 10.912 -4.881 4.421 1.00 98.56 481 LEU A CA 1
ATOM 3575 C C . LEU A 1 481 ? 10.647 -5.487 3.037 1.00 98.56 481 LEU A C 1
ATOM 3577 O O . LEU A 1 481 ? 11.046 -6.616 2.739 1.00 98.56 481 LEU A O 1
ATOM 3581 N N . VAL A 1 482 ? 10.002 -4.691 2.187 1.00 98.62 482 VAL A N 1
ATOM 3582 C CA . VAL A 1 482 ? 9.839 -4.900 0.742 1.00 98.62 482 VAL A CA 1
ATOM 3583 C C . VAL A 1 482 ? 10.649 -3.823 0.016 1.00 98.62 482 VAL A C 1
ATOM 3585 O O . VAL A 1 482 ? 10.706 -2.688 0.467 1.00 98.62 482 VAL A O 1
ATOM 3588 N N . VAL A 1 483 ? 11.301 -4.143 -1.096 1.00 98.56 483 VAL A N 1
ATOM 3589 C CA . VAL A 1 483 ? 12.095 -3.161 -1.857 1.00 98.56 483 VAL A CA 1
ATOM 3590 C C . VAL A 1 483 ? 11.258 -2.600 -3.005 1.00 98.56 483 VAL A C 1
ATOM 3592 O O . VAL A 1 483 ? 10.849 -3.353 -3.887 1.00 98.56 483 VAL A O 1
ATOM 3595 N N . GLY A 1 484 ? 10.992 -1.296 -3.001 1.00 98.19 484 GLY A N 1
ATOM 3596 C CA . GLY A 1 484 ? 10.275 -0.627 -4.082 1.00 98.19 484 GLY A CA 1
ATOM 3597 C C . GLY A 1 484 ? 11.192 -0.263 -5.230 1.00 98.19 484 GLY A C 1
ATOM 3598 O O . GLY A 1 484 ? 12.082 0.561 -5.058 1.00 98.19 484 GLY A O 1
ATOM 3599 N N . LEU A 1 485 ? 10.988 -0.855 -6.397 1.00 97.75 485 LEU A N 1
ATOM 3600 C CA . LEU A 1 485 ? 11.786 -0.605 -7.593 1.00 97.75 485 LEU A CA 1
ATOM 3601 C C . LEU A 1 485 ? 10.922 0.079 -8.654 1.00 97.75 485 LEU A C 1
ATOM 3603 O O . LEU A 1 485 ? 9.705 -0.077 -8.663 1.00 97.75 485 LEU A O 1
ATOM 3607 N N . GLY A 1 486 ? 11.557 0.833 -9.547 1.00 94.62 486 GLY A N 1
ATOM 3608 C CA . GLY A 1 486 ? 10.916 1.342 -10.755 1.00 94.62 486 GLY A CA 1
ATOM 3609 C C . GLY A 1 486 ? 11.725 0.910 -11.967 1.00 94.62 486 GLY A C 1
ATOM 3610 O O . GLY A 1 486 ? 12.859 1.372 -12.141 1.00 94.62 486 GLY A O 1
ATOM 3611 N N . VAL A 1 487 ? 11.157 0.023 -12.788 1.00 96.38 487 VAL A N 1
ATOM 3612 C CA . VAL A 1 487 ? 11.803 -0.466 -14.014 1.00 96.38 487 VAL A CA 1
ATOM 3613 C C . VAL A 1 487 ? 11.247 0.250 -15.241 1.00 96.38 487 VAL A C 1
ATOM 3615 O O . VAL A 1 487 ? 10.140 -0.016 -15.707 1.00 96.38 487 VAL A O 1
ATOM 3618 N N . ASN A 1 488 ? 12.034 1.185 -15.771 1.00 93.56 488 ASN A N 1
ATOM 3619 C CA . ASN A 1 488 ? 11.671 2.038 -16.903 1.00 93.56 488 ASN A CA 1
ATOM 3620 C C . ASN A 1 488 ? 12.953 2.560 -17.586 1.00 93.56 488 ASN A C 1
ATOM 3622 O O . ASN A 1 488 ? 14.023 2.597 -16.984 1.00 93.56 488 ASN A O 1
ATOM 3626 N N . SER A 1 489 ? 12.848 3.008 -18.835 1.00 91.81 489 SER A N 1
ATOM 3627 C CA . SER A 1 489 ? 13.891 3.757 -19.550 1.00 91.81 489 SER A CA 1
ATOM 3628 C C . SER A 1 489 ? 14.023 5.236 -19.143 1.00 91.81 489 SER A C 1
ATOM 3630 O O . SER A 1 489 ? 14.906 5.929 -19.646 1.00 91.81 489 SER A O 1
ATOM 3632 N N . ALA A 1 490 ? 13.134 5.750 -18.289 1.00 92.62 490 ALA A N 1
ATOM 3633 C CA . ALA A 1 490 ? 13.163 7.136 -17.828 1.00 92.62 490 ALA A CA 1
ATOM 3634 C C . ALA A 1 490 ? 14.346 7.430 -16.880 1.00 92.62 490 ALA A C 1
ATOM 3636 O O . ALA A 1 490 ? 14.881 6.549 -16.209 1.00 92.62 490 ALA A O 1
ATOM 3637 N N . THR A 1 491 ? 14.743 8.702 -16.791 1.00 93.06 491 THR A N 1
ATOM 3638 C CA . THR A 1 491 ? 15.764 9.162 -15.835 1.00 93.06 491 THR A CA 1
ATOM 3639 C C . THR A 1 491 ? 15.351 8.835 -14.402 1.00 93.06 491 THR A C 1
ATOM 3641 O O . THR A 1 491 ? 14.206 9.073 -14.038 1.00 93.06 491 THR A O 1
ATOM 3644 N N . ASN A 1 492 ? 16.298 8.375 -13.577 1.00 94.50 492 ASN A N 1
ATOM 3645 C CA . ASN A 1 492 ? 16.072 7.934 -12.191 1.00 94.50 492 ASN A CA 1
ATOM 3646 C C . ASN A 1 492 ? 15.240 6.647 -12.047 1.00 94.50 492 ASN A C 1
ATOM 3648 O O . ASN A 1 492 ? 14.696 6.389 -10.975 1.00 94.50 492 ASN A O 1
ATOM 3652 N N . TYR A 1 493 ? 15.187 5.821 -13.092 1.00 97.19 493 TYR A N 1
ATOM 3653 C CA . TYR A 1 493 ? 14.643 4.465 -13.053 1.00 97.19 493 TYR A CA 1
ATOM 3654 C C . TYR A 1 493 ? 15.736 3.455 -13.404 1.00 97.19 493 TYR A C 1
ATOM 3656 O O . TYR A 1 493 ? 16.711 3.781 -14.088 1.00 97.19 493 TYR A O 1
ATOM 3664 N N . MET A 1 494 ? 15.604 2.230 -12.898 1.00 97.62 494 MET A N 1
ATOM 3665 C CA . MET A 1 494 ? 16.525 1.149 -13.238 1.00 97.62 494 MET A CA 1
ATOM 3666 C C . MET A 1 494 ? 16.119 0.508 -14.567 1.00 97.62 494 MET A C 1
ATOM 3668 O O . MET A 1 494 ? 14.938 0.300 -14.839 1.00 97.62 494 MET A O 1
ATOM 3672 N N . SER A 1 495 ? 17.103 0.082 -15.357 1.00 97.31 495 SER A N 1
ATOM 3673 C CA . SER A 1 495 ? 16.871 -0.989 -16.332 1.00 97.31 495 SER A CA 1
ATOM 3674 C C . SER A 1 495 ? 16.562 -2.308 -15.614 1.00 97.31 495 SER A C 1
ATOM 3676 O O . SER A 1 495 ? 16.930 -2.501 -14.450 1.00 97.31 495 SER A O 1
ATOM 3678 N N . ILE A 1 496 ? 15.945 -3.265 -16.315 1.00 97.50 496 ILE A N 1
ATOM 3679 C CA . ILE A 1 496 ? 15.667 -4.579 -15.719 1.00 97.50 496 ILE A CA 1
ATOM 3680 C C . ILE A 1 496 ? 16.947 -5.306 -15.275 1.00 97.50 496 ILE A C 1
ATOM 3682 O O . ILE A 1 496 ? 16.967 -5.904 -14.201 1.00 97.50 496 ILE A O 1
ATOM 3686 N N . ASP A 1 497 ? 18.042 -5.194 -16.032 1.00 97.75 497 ASP A N 1
ATOM 3687 C CA . ASP A 1 497 ? 19.321 -5.821 -15.678 1.00 97.75 497 ASP A CA 1
ATOM 3688 C C . ASP A 1 497 ? 19.903 -5.231 -14.387 1.00 97.75 497 ASP A C 1
ATOM 3690 O O . ASP A 1 497 ? 20.406 -5.964 -13.527 1.00 97.75 497 ASP A O 1
ATOM 3694 N N . GLN A 1 498 ? 19.784 -3.910 -14.208 1.00 97.81 498 GLN A N 1
ATOM 3695 C CA . GLN A 1 498 ? 20.155 -3.245 -12.959 1.00 97.81 498 GLN A CA 1
ATOM 3696 C C . GLN A 1 498 ? 19.268 -3.708 -11.802 1.00 97.81 498 GLN A C 1
ATOM 3698 O O . GLN A 1 498 ? 19.802 -4.062 -10.753 1.00 97.81 498 GLN A O 1
ATOM 3703 N N . ALA A 1 499 ? 17.946 -3.778 -11.981 1.00 98.25 499 ALA A N 1
ATOM 3704 C CA . ALA A 1 499 ? 17.023 -4.246 -10.944 1.00 98.25 499 ALA A CA 1
ATOM 3705 C C . ALA A 1 499 ? 17.313 -5.699 -10.521 1.00 98.25 499 ALA A C 1
ATOM 3707 O O . ALA A 1 499 ? 17.410 -5.997 -9.328 1.00 98.25 499 ALA A O 1
ATOM 3708 N N . VAL A 1 500 ? 17.542 -6.598 -11.483 1.00 98.25 500 VAL A N 1
ATOM 3709 C CA . VAL A 1 500 ? 17.911 -8.003 -11.240 1.00 98.25 500 VAL A CA 1
ATOM 3710 C C . VAL A 1 500 ? 19.247 -8.113 -10.506 1.00 98.25 500 VAL A C 1
ATOM 3712 O O . VAL A 1 500 ? 19.368 -8.892 -9.555 1.00 98.25 500 VAL A O 1
ATOM 3715 N N . SER A 1 501 ? 20.258 -7.353 -10.931 1.00 98.00 501 SER A N 1
ATOM 3716 C CA . SER A 1 501 ? 21.574 -7.340 -10.285 1.00 98.00 501 SER A CA 1
ATOM 3717 C C . SER A 1 501 ? 21.499 -6.810 -8.850 1.00 98.00 501 SER A C 1
ATOM 3719 O O . SER A 1 501 ? 22.033 -7.438 -7.932 1.00 98.00 501 SER A O 1
ATOM 3721 N N . THR A 1 502 ? 20.781 -5.706 -8.637 1.00 98.25 502 THR A N 1
ATOM 3722 C CA . THR A 1 502 ? 20.532 -5.118 -7.314 1.00 98.25 502 THR A CA 1
ATOM 3723 C C . THR A 1 502 ? 19.821 -6.116 -6.406 1.00 98.25 502 THR A C 1
ATOM 3725 O O . THR A 1 502 ? 20.297 -6.393 -5.305 1.00 98.25 502 THR A O 1
ATOM 3728 N N . TRP A 1 503 ? 18.733 -6.736 -6.877 1.00 98.31 503 TRP A N 1
ATOM 3729 C CA . TRP A 1 503 ? 17.981 -7.708 -6.083 1.00 98.31 503 TRP A CA 1
ATOM 3730 C C . TRP A 1 503 ? 18.824 -8.927 -5.693 1.00 98.31 503 TRP A C 1
ATOM 3732 O O . TRP A 1 503 ? 18.739 -9.398 -4.561 1.00 98.31 503 TRP A O 1
ATOM 3742 N N . LYS A 1 504 ? 19.680 -9.434 -6.590 1.00 98.19 504 LYS A N 1
ATOM 3743 C CA . LYS A 1 504 ? 20.597 -10.542 -6.268 1.00 98.19 504 LYS A CA 1
ATOM 3744 C C . LYS A 1 504 ? 21.549 -10.187 -5.124 1.00 98.19 504 LYS A C 1
ATOM 3746 O O . LYS A 1 504 ? 21.749 -11.017 -4.241 1.00 98.19 504 LYS A O 1
ATOM 3751 N N . GLN A 1 505 ? 22.104 -8.976 -5.124 1.00 98.31 505 GLN A N 1
ATOM 3752 C CA . GLN A 1 505 ? 22.984 -8.500 -4.050 1.00 98.31 505 GLN A CA 1
ATOM 3753 C C . GLN A 1 505 ? 22.221 -8.351 -2.732 1.00 98.31 505 GLN A C 1
ATOM 3755 O O . GLN A 1 505 ? 22.642 -8.889 -1.709 1.00 98.31 505 GLN A O 1
ATOM 3760 N N . VAL A 1 506 ? 21.055 -7.706 -2.781 1.00 98.06 506 VAL A N 1
ATOM 3761 C CA . VAL A 1 506 ? 20.163 -7.533 -1.630 1.00 98.06 506 VAL A CA 1
ATOM 3762 C C . VAL A 1 506 ? 19.764 -8.883 -1.024 1.00 98.06 506 VAL A C 1
ATOM 3764 O O . VAL A 1 506 ? 19.923 -9.093 0.175 1.00 98.06 506 VAL A O 1
ATOM 3767 N N . LYS A 1 507 ? 19.313 -9.841 -1.840 1.00 96.88 507 LYS A N 1
ATOM 3768 C CA . LYS A 1 507 ? 18.914 -11.178 -1.375 1.00 96.88 507 LYS A CA 1
ATOM 3769 C C . LYS A 1 507 ? 20.085 -11.980 -0.803 1.00 96.88 507 LYS A C 1
ATOM 3771 O O . LYS A 1 507 ? 19.877 -12.769 0.115 1.00 96.88 507 LYS A O 1
ATOM 3776 N N . ALA A 1 508 ? 21.2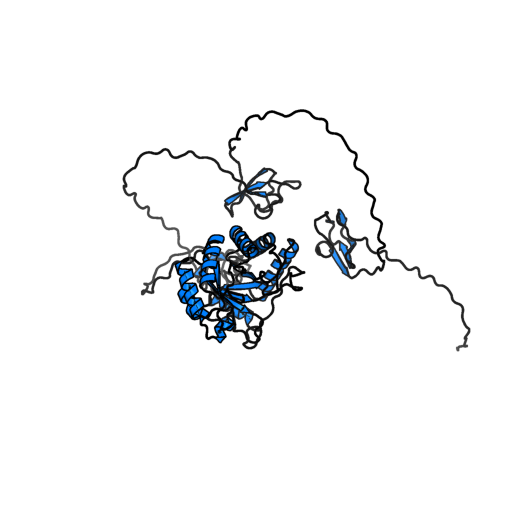93 -11.811 -1.343 1.00 97.44 508 ALA A N 1
ATOM 3777 C CA . ALA A 1 508 ? 22.482 -12.477 -0.818 1.00 97.44 508 ALA A CA 1
ATOM 3778 C C . ALA A 1 508 ? 22.836 -11.984 0.595 1.00 97.44 508 ALA A C 1
ATOM 3780 O O . ALA A 1 508 ? 23.222 -12.796 1.433 1.00 97.44 508 ALA A O 1
ATOM 3781 N N . ALA A 1 509 ? 22.671 -10.685 0.863 1.00 97.19 509 ALA A N 1
ATOM 3782 C CA . ALA A 1 509 ? 22.867 -10.106 2.192 1.00 97.19 509 ALA A CA 1
ATOM 3783 C C . ALA A 1 509 ? 21.704 -10.418 3.152 1.00 97.19 509 ALA A C 1
ATOM 3785 O O . ALA A 1 509 ? 21.933 -10.665 4.334 1.00 97.19 509 ALA A O 1
ATOM 3786 N N . HIS A 1 510 ? 20.474 -10.441 2.633 1.00 97.69 510 HIS A N 1
ATOM 3787 C CA . HIS A 1 510 ? 19.243 -10.496 3.419 1.00 97.69 510 HIS A CA 1
ATOM 3788 C C . HIS A 1 510 ? 18.245 -11.528 2.864 1.00 97.69 510 HIS A C 1
ATOM 3790 O O . HIS A 1 510 ? 17.235 -11.177 2.239 1.00 97.69 510 HIS A O 1
ATOM 3796 N N . PRO A 1 511 ? 18.495 -12.833 3.067 1.00 95.94 511 PRO A N 1
ATOM 3797 C CA . PRO A 1 511 ? 17.706 -13.902 2.452 1.00 95.94 511 PRO A CA 1
ATOM 3798 C C . PRO A 1 511 ? 16.251 -13.957 2.948 1.00 95.94 511 PRO A C 1
ATOM 3800 O O . PRO A 1 511 ? 15.375 -14.502 2.260 1.00 95.94 511 PRO A O 1
ATOM 3803 N N . ASN A 1 512 ? 15.947 -13.387 4.120 1.00 95.44 512 ASN A N 1
ATOM 3804 C CA . ASN A 1 512 ? 14.597 -13.387 4.676 1.00 95.44 512 ASN A CA 1
ATOM 3805 C C . ASN A 1 512 ? 13.773 -12.160 4.279 1.00 95.44 512 ASN A C 1
ATOM 3807 O O . ASN A 1 512 ? 12.591 -12.147 4.624 1.00 95.44 512 ASN A O 1
ATOM 3811 N N . LEU A 1 513 ? 14.313 -11.238 3.467 1.00 96.56 513 LEU A N 1
ATOM 3812 C CA . LEU A 1 513 ? 13.587 -10.059 2.975 1.00 96.56 513 LEU A CA 1
ATOM 3813 C C . LEU A 1 513 ? 12.218 -10.387 2.409 1.00 96.56 513 LEU A C 1
ATOM 3815 O O . LEU A 1 513 ? 12.085 -11.356 1.660 1.00 96.56 513 LEU A O 1
ATOM 3819 N N . LEU A 1 514 ? 11.212 -9.582 2.739 1.00 96.62 514 LEU A N 1
ATOM 3820 C CA . LEU A 1 514 ? 9.834 -9.919 2.419 1.00 96.62 514 LEU A CA 1
ATOM 3821 C C . LEU A 1 514 ? 9.558 -9.884 0.913 1.00 96.62 514 LEU A C 1
ATOM 3823 O O . LEU A 1 514 ? 8.766 -10.690 0.450 1.00 96.62 514 LEU A O 1
ATOM 3827 N N . GLY A 1 515 ? 10.227 -9.051 0.118 1.00 97.88 515 GLY A N 1
ATOM 3828 C CA . GLY A 1 515 ? 10.054 -9.088 -1.336 1.00 97.88 515 GLY A CA 1
ATOM 3829 C C . GLY A 1 515 ? 10.429 -7.796 -2.042 1.00 97.88 515 GLY A C 1
ATOM 3830 O O . GLY A 1 515 ? 11.166 -6.980 -1.492 1.00 97.88 515 GLY A O 1
ATOM 3831 N N . ALA A 1 516 ? 9.889 -7.609 -3.242 1.00 98.44 516 ALA A N 1
ATOM 3832 C CA . ALA A 1 516 ? 9.977 -6.356 -3.982 1.00 98.44 516 ALA A CA 1
ATOM 3833 C C . ALA A 1 516 ? 8.625 -5.990 -4.597 1.00 98.44 516 ALA A C 1
ATOM 3835 O O . ALA A 1 516 ? 7.779 -6.863 -4.823 1.00 98.44 516 ALA A O 1
ATOM 3836 N N . PHE A 1 517 ? 8.443 -4.713 -4.909 1.00 98.44 517 PHE A N 1
ATOM 3837 C CA . PHE A 1 517 ? 7.357 -4.266 -5.772 1.00 98.44 517 PHE A CA 1
ATOM 3838 C C . PHE A 1 517 ? 7.885 -3.433 -6.937 1.00 98.44 517 PHE A C 1
ATOM 3840 O O . PHE A 1 517 ? 8.995 -2.906 -6.863 1.00 98.44 517 PHE A O 1
ATOM 3847 N N . ASP A 1 518 ? 7.070 -3.310 -7.983 1.00 98.19 518 ASP A N 1
ATOM 3848 C CA . ASP A 1 518 ? 7.334 -2.428 -9.119 1.00 98.19 518 ASP A CA 1
ATOM 3849 C C . ASP A 1 518 ? 6.380 -1.229 -9.161 1.00 98.19 518 ASP A C 1
ATOM 3851 O O . ASP A 1 518 ? 5.160 -1.368 -8.981 1.00 98.19 518 ASP A O 1
ATOM 3855 N N . TRP A 1 519 ? 6.951 -0.060 -9.435 1.00 96.69 519 TRP A N 1
ATOM 3856 C CA . TRP A 1 519 ? 6.261 1.093 -9.991 1.00 96.69 519 TRP A CA 1
ATOM 3857 C C . TRP A 1 519 ? 6.533 1.112 -11.506 1.00 96.69 519 TRP A C 1
ATOM 3859 O O . TRP A 1 519 ? 7.554 1.622 -11.967 1.00 96.69 519 TRP A O 1
ATOM 3869 N N . GLN A 1 520 ? 5.659 0.528 -12.328 1.00 96.12 520 GLN A N 1
ATOM 3870 C CA . GLN A 1 520 ? 4.300 0.059 -12.014 1.00 96.12 520 GLN A CA 1
ATOM 3871 C C . GLN A 1 520 ? 3.790 -0.956 -13.050 1.00 96.12 520 GLN A C 1
ATOM 3873 O O . GLN A 1 520 ? 4.315 -1.031 -14.159 1.00 96.12 520 GLN A O 1
ATOM 3878 N N . ILE A 1 521 ? 2.692 -1.664 -12.739 1.00 98.38 521 ILE A N 1
ATOM 3879 C CA . ILE A 1 521 ? 2.145 -2.776 -13.549 1.00 98.38 521 ILE A CA 1
ATOM 3880 C C . ILE A 1 521 ? 1.936 -2.410 -15.022 1.00 98.38 521 ILE A C 1
ATOM 3882 O O . ILE A 1 521 ? 2.235 -3.221 -15.891 1.00 98.38 521 ILE A O 1
ATOM 3886 N N . GLY A 1 522 ? 1.405 -1.219 -15.316 1.00 97.31 522 GLY A N 1
ATOM 3887 C CA . GLY A 1 522 ? 1.180 -0.792 -16.703 1.00 97.31 522 GLY A CA 1
ATOM 3888 C C . GLY A 1 522 ? 2.485 -0.600 -17.478 1.00 97.31 522 GLY A C 1
ATOM 3889 O O . GLY A 1 522 ? 2.592 -1.016 -18.625 1.00 97.31 522 GLY A O 1
ATOM 3890 N N . THR A 1 523 ? 3.504 -0.045 -16.822 1.00 97.06 523 THR A N 1
ATOM 3891 C CA . THR A 1 523 ? 4.838 0.131 -17.406 1.00 97.06 523 THR A CA 1
ATOM 3892 C C . THR A 1 523 ? 5.518 -1.220 -17.631 1.00 97.06 523 THR A C 1
ATOM 3894 O O . THR A 1 523 ? 6.161 -1.415 -18.662 1.00 97.06 523 THR A O 1
ATOM 3897 N N . ASP A 1 524 ? 5.365 -2.174 -16.708 1.00 98.50 524 ASP A N 1
ATOM 3898 C CA . ASP A 1 524 ? 5.861 -3.542 -16.899 1.00 98.50 524 ASP A CA 1
ATOM 3899 C C . ASP A 1 524 ? 5.128 -4.242 -18.057 1.00 98.50 524 ASP A C 1
ATOM 3901 O O . ASP A 1 524 ? 5.762 -4.847 -18.919 1.00 98.50 524 ASP A O 1
ATOM 3905 N N . GLU A 1 525 ? 3.799 -4.101 -18.140 1.00 98.25 525 GLU A N 1
ATOM 3906 C CA . GLU A 1 525 ? 2.982 -4.632 -19.239 1.00 98.25 525 GLU A CA 1
ATOM 3907 C C . GLU A 1 525 ? 3.463 -4.131 -20.606 1.00 98.25 525 GLU A C 1
ATOM 3909 O O . GLU A 1 525 ? 3.704 -4.940 -21.506 1.00 98.25 525 GLU A O 1
ATOM 3914 N N . GLU A 1 526 ? 3.631 -2.816 -20.761 1.00 97.25 526 GLU A N 1
ATOM 3915 C CA . GLU A 1 526 ? 4.073 -2.179 -22.009 1.00 97.25 526 GLU A CA 1
ATOM 3916 C C . GLU A 1 526 ? 5.455 -2.670 -22.462 1.00 97.25 526 GLU A C 1
ATOM 3918 O O . GLU A 1 526 ? 5.738 -2.729 -23.660 1.00 97.25 526 GLU A O 1
ATOM 3923 N N . GLN A 1 527 ? 6.299 -3.081 -21.514 1.00 97.38 527 GLN A N 1
ATOM 3924 C CA . GLN A 1 527 ? 7.631 -3.628 -21.770 1.00 97.38 527 GLN A CA 1
ATOM 3925 C C . GLN A 1 527 ? 7.643 -5.155 -21.975 1.00 97.38 527 GLN A C 1
ATOM 3927 O O . GLN A 1 527 ? 8.706 -5.729 -22.222 1.00 97.38 527 GLN A O 1
ATOM 3932 N N . GLY A 1 528 ? 6.497 -5.840 -21.887 1.00 97.81 528 GLY A N 1
ATOM 3933 C CA . GLY A 1 528 ? 6.412 -7.300 -22.022 1.00 97.81 528 GLY A CA 1
ATOM 3934 C C . GLY A 1 528 ? 6.689 -8.074 -20.727 1.00 97.81 528 GLY A C 1
ATOM 3935 O O . GLY A 1 528 ? 7.149 -9.217 -20.768 1.00 97.81 528 GLY A O 1
ATOM 3936 N N . TRP A 1 529 ? 6.380 -7.472 -19.581 1.00 98.31 529 TRP A N 1
ATOM 3937 C CA . TRP A 1 529 ? 6.505 -8.028 -18.230 1.00 98.31 529 TRP A CA 1
ATOM 3938 C C . TRP A 1 529 ? 7.927 -8.391 -17.751 1.00 98.31 529 TRP A C 1
ATOM 3940 O O . TRP A 1 529 ? 8.101 -9.443 -17.114 1.00 98.31 529 TRP A O 1
ATOM 3950 N N . PRO A 1 530 ? 8.983 -7.617 -18.070 1.00 97.94 530 PRO A N 1
ATOM 3951 C CA . PRO A 1 530 ? 10.341 -7.932 -17.639 1.00 97.94 530 PRO A CA 1
ATOM 3952 C C . PRO A 1 530 ? 10.490 -8.013 -16.114 1.00 97.94 530 PRO A C 1
ATOM 3954 O O . PRO A 1 530 ? 11.151 -8.940 -15.637 1.00 97.94 530 PRO A O 1
ATOM 3957 N N . PHE A 1 531 ? 9.870 -7.120 -15.341 1.00 98.38 531 PHE A N 1
ATOM 3958 C CA . PHE A 1 531 ? 9.928 -7.162 -13.882 1.00 98.38 531 PHE A CA 1
ATOM 3959 C C . PHE A 1 531 ? 9.267 -8.432 -13.362 1.00 98.38 531 PHE A C 1
ATOM 3961 O O . PHE A 1 531 ? 9.921 -9.239 -12.693 1.00 98.38 531 PHE A O 1
ATOM 3968 N N . ALA A 1 532 ? 7.997 -8.658 -13.709 1.00 97.50 532 ALA A N 1
ATOM 3969 C CA . ALA A 1 532 ? 7.247 -9.805 -13.208 1.00 97.50 532 ALA A CA 1
ATOM 3970 C C . ALA A 1 532 ? 7.950 -11.132 -13.542 1.00 97.50 532 ALA A C 1
ATOM 3972 O O . ALA A 1 532 ? 8.069 -12.018 -12.690 1.00 97.50 532 ALA A O 1
ATOM 3973 N N . ASN A 1 533 ? 8.457 -11.270 -14.770 1.00 98.00 533 ASN A N 1
ATOM 3974 C CA . ASN A 1 533 ? 9.080 -12.503 -15.251 1.00 98.00 533 ASN A CA 1
ATOM 3975 C C . ASN A 1 533 ? 10.481 -12.745 -14.676 1.00 98.00 533 ASN A C 1
ATOM 3977 O O . ASN A 1 533 ? 10.846 -13.901 -14.458 1.00 98.00 533 ASN A O 1
ATOM 3981 N N . GLN A 1 534 ? 11.264 -11.694 -14.418 1.00 98.00 534 GLN A N 1
ATOM 3982 C CA . GLN A 1 534 ? 12.650 -11.850 -13.971 1.00 98.00 534 GLN A CA 1
ATOM 3983 C C . GLN A 1 534 ? 12.821 -11.747 -12.453 1.00 98.00 534 GLN A C 1
ATOM 3985 O O . GLN A 1 534 ? 13.683 -12.433 -11.901 1.00 98.00 534 GLN A O 1
ATOM 3990 N N . LEU A 1 535 ? 12.001 -10.961 -11.746 1.00 96.19 535 LEU A N 1
ATOM 3991 C CA . LEU A 1 535 ? 12.126 -10.807 -10.292 1.00 96.19 535 LEU A CA 1
ATOM 3992 C C . LEU A 1 535 ? 11.434 -11.933 -9.526 1.00 96.19 535 LEU A C 1
ATOM 3994 O O . LEU A 1 535 ? 11.982 -12.388 -8.522 1.00 96.19 535 LEU A O 1
ATOM 3998 N N . LYS A 1 536 ? 10.293 -12.461 -9.994 1.00 92.88 536 LYS A N 1
ATOM 3999 C CA . LYS A 1 536 ? 9.615 -13.573 -9.304 1.00 92.88 536 LYS A CA 1
ATOM 4000 C C . LYS A 1 536 ? 10.511 -14.781 -9.012 1.00 92.88 536 LYS A C 1
ATOM 4002 O O . LYS A 1 536 ? 10.555 -15.176 -7.846 1.00 92.88 536 LYS A O 1
ATOM 4007 N N . PRO A 1 537 ? 11.230 -15.384 -9.982 1.00 92.38 537 PRO A N 1
ATOM 4008 C CA . PRO A 1 537 ? 12.075 -16.544 -9.686 1.00 92.38 537 PRO A CA 1
ATOM 4009 C C . PRO A 1 537 ? 13.198 -16.208 -8.694 1.00 92.38 537 PRO A C 1
ATOM 4011 O O . PRO A 1 537 ? 13.659 -17.076 -7.955 1.00 92.38 537 PRO A O 1
ATOM 4014 N N . LEU A 1 538 ? 13.620 -14.941 -8.634 1.00 93.94 538 LEU A N 1
ATOM 4015 C CA . LEU A 1 538 ? 14.641 -14.479 -7.700 1.00 93.94 538 LEU A CA 1
ATOM 4016 C C . LEU A 1 538 ? 14.077 -14.183 -6.314 1.00 93.94 538 LEU A C 1
ATOM 4018 O O . LEU A 1 538 ? 14.788 -14.377 -5.335 1.00 93.94 538 LEU A O 1
ATOM 4022 N N . ILE A 1 539 ? 12.837 -13.723 -6.188 1.00 93.44 539 ILE A N 1
ATOM 4023 C CA . ILE A 1 539 ? 12.169 -13.520 -4.895 1.00 93.44 539 ILE A CA 1
ATOM 4024 C C . ILE A 1 539 ? 11.760 -14.878 -4.304 1.00 93.44 539 ILE A C 1
ATOM 4026 O O . ILE A 1 539 ? 11.965 -15.108 -3.112 1.00 93.44 539 ILE A O 1
ATOM 4030 N N . ASN A 1 540 ? 11.336 -15.808 -5.165 1.00 86.44 540 ASN A N 1
ATOM 4031 C CA . ASN A 1 540 ? 10.797 -17.129 -4.832 1.00 86.44 540 ASN A CA 1
ATOM 4032 C C . ASN A 1 540 ? 9.626 -17.052 -3.827 1.00 86.44 540 ASN A C 1
ATOM 4034 O O . ASN A 1 540 ? 9.780 -17.508 -2.688 1.00 86.44 540 ASN A O 1
ATOM 4038 N N . PRO A 1 541 ? 8.515 -16.400 -4.224 1.00 70.44 541 PRO A N 1
ATOM 4039 C CA . PRO A 1 541 ? 7.395 -16.083 -3.344 1.00 70.44 541 PRO A CA 1
ATOM 4040 C C . PRO A 1 541 ? 6.407 -17.197 -3.038 1.00 70.44 541 PRO A C 1
ATOM 4042 O O . PRO A 1 541 ? 6.239 -18.10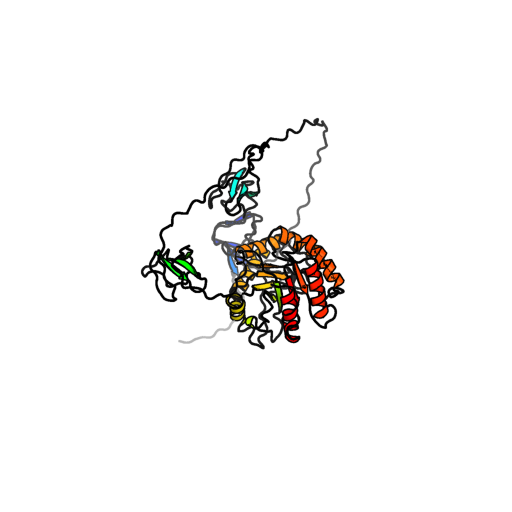1 -3.886 1.00 70.44 541 PRO A O 1
#

Foldseek 3Di:
DDDDDDDDDDDDDDDDDPPPPPPFFDADDAQDWAAAQHWHDDPQWIKGFNHTDHRHPPPPCDQVPPCVGIDTPGGTPDDDDDDDDDDDDDDDDDDDDDDDDDDDDDDDDDDDDDDQDDAEAQDAPDFDAAQHWHQDVVVRFIKGQPDQDPPHDPSDDLVPDPPGIDTDDRDDDDDDDDDDDDDDDDDDDDDDDDDDDADDADAQDAPDFDAAQHWHQDPLPRFIKGQHDADPVGNPSDDLVPDPPGIDTDDGDDDDDDDDDDDDDDDDDDDFPAAAFFAEFEFEQEDQDGDALQRQDLLGQEYEDDAFFADVAPQNVQLATHDDAHHCNPHNRVCQLVSQCCCVVPSVGAYEHEYAPARRAYEDPDLNSLVNHLVNVVVVCVVSVHGQEYEDARANHPDQYPLVSLLVSLVVVCVVDPNYAYEYAHALPDPSRLVSQLSCLVSVSHQAYEYAQFDDPCSQPLVVQLVSLVVSCVRRNQRRYEYEAEDDPDPRHYDLVSVLVSLLSNCVVRVSHRYYYYHHSRRCVVVVNSSSVRRSVSSVD

Secondary structure (DSSP, 8-state):
----------------------PPPPBP-TT-EE-TT-EEEETTEEEEESS-EE--TTS---TTT-TTTEEEEEE-----PPPPPPPPPPPPPPP-------PPPPPP--PPP-PPPP-EE--TT----TT-EEEETTTTEEEEE---SSSSS-S--TTT-TTTEEEE------PPPPP--PPPP-PPPPPPPPPPPP---EE--TT----TT-EEE-TTT--EEEE---BTTB--S--TTT-TTTEEEE---------PPP---PPPPPPTT----EEEEEEES--SSPPPGGGS-TT--EEEEEEEEETTSTTTTTS-EEEPPPP-TTSTTTTHHHHHHHHHHTS--EEEEEEE-TT-----SSHHHHHHHHHHHHHHHHHTT--SEEEEE-TTSSSPP-HHHHHHHHHHHHHHSTT-EEEE---TT-HHHHHHHHHHHHTT--SEE--EESSSTTTT-HHHHHHHHHHHHHHH-GGGBEEEE-BSSSTT-B-HHHHHHHHHHHHHH-TT--EEEES-HHHHHHTTSHHHHHHHHHH--

Sequence (541 aa):
MQTRNLIALGAAALCGVAAYAQAAYPAWAEGNTYTAGTYVSYNGHDYVALITHTAYVGAGWTPVVTPTLWKDLGPSSGSATPVPTATPKPTTAPTSAPTATPKPTAAPTVTPTPAGCTFTNWTEGVIYQLGAVVKYLPNGQFYKVVQVAGNGSDATNPTISTWYWQPTTCGGVTPAPTATPKPTSTPVPTVTPTPAPGCNYVTWTSGVIYQLGTIVKYPANGQYYKEVAVGSNGSDATDPTISTYYWQPTTCGNGPTPVPTAVPTPGPTPVPGKLGKIVGGYWPYWPSSPVRIKDVNPNYNLIYLFAAVPEGGAPGTTGRVIWNAPGNGRGAADNLVSDIQYARGVQGRRIILSVGGAGNGMSFPNRTKSQNFVDSIVGIYNQLGGFDGLDWNTFEGSQAPDTGEMIWISQELKRRYAGFIISAPPAPWNSVDKTFCQTMVQSGALDYCAPQYYDGPNLADPAYVVNSVNEWVGLIGETHLVVGLGVNSATNYMSIDQAVSTWKQVKAAHPNLLGAFDWQIGTDEEQGWPFANQLKPLINP

Radius of gyration: 33.65 Å; chains: 1; bounding box: 106×108×80 Å

pLDDT: mean 76.92, std 24.35, range [25.05, 98.81]